Protein 4YAG (pdb70)

Nearest PDB structures (foldseek):
  4yag-assembly1_B  TM=1.003E+00  e=2.536E-56  Sphingobium sp. SYK-6
  4yae-assembly1_B  TM=9.978E-01  e=4.329E-44  Sphingobium sp. SYK-6
  3ioy-assembly1_A  TM=9.229E-01  e=1.426E-23  Novosphingobium aromaticivorans DSM 12444
  3tox-assembly2_G-3  TM=8.328E-01  e=5.593E-18  Sinorhizobium meliloti 1021
  3a28-assembly1_A  TM=8.127E-01  e=4.669E-18  Corynebacterium glutamicum

Structure (mmCIF, N/CA/C/O backbone):
data_4YAG
#
_entry.id   4YAG
#
_cell.length_a   126.041
_cell.length_b   72.816
_cell.length_c   58.972
_cell.angle_alpha   90.00
_cell.angle_beta   105.36
_cell.angle_gamma   90.00
#
_symmetry.space_group_name_H-M   'C 1 2 1'
#
loop_
_entity.id
_entity.type
_entity.pdbx_description
1 polymer 'C alpha-dehydrogenase'
2 non-polymer '1,4-DIHYDRONICOTINAMIDE ADENINE DINUCLEOTIDE'
3 water water
#
loop_
_atom_site.group_PDB
_atom_site.id
_atom_site.type_symbol
_atom_site.label_atom_id
_atom_site.label_alt_id
_atom_site.label_comp_id
_atom_site.label_asym_id
_atom_site.label_entity_id
_atom_site.label_seq_id
_atom_site.pdbx_PDB_ins_code
_atom_site.Cartn_x
_atom_site.Cartn_y
_atom_site.Cartn_z
_atom_site.occupancy
_atom_site.B_iso_or_equiv
_atom_site.auth_seq_id
_atom_site.auth_comp_id
_atom_site.auth_asym_id
_atom_site.auth_atom_id
_atom_site.pdbx_PDB_model_num
ATOM 1 N N . MET A 1 1 ? 46.373 79.253 4.105 1.00 39.46 1 MET A N 1
ATOM 2 C CA . MET A 1 1 ? 47.320 80.123 4.864 1.00 39.76 1 MET A CA 1
ATOM 3 C C . MET A 1 1 ? 48.775 79.751 4.662 1.00 36.00 1 MET A C 1
ATOM 4 O O . MET A 1 1 ? 49.101 78.663 4.203 1.00 40.37 1 MET A O 1
ATOM 20 N N . ASP A 1 2 ? 49.645 80.646 5.108 1.00 26.26 2 ASP A N 1
ATOM 21 C CA . ASP A 1 2 ? 51.085 80.452 5.114 1.00 25.46 2 ASP A CA 1
ATOM 22 C C . ASP A 1 2 ? 51.673 79.603 6.285 1.00 32.78 2 ASP A C 1
ATOM 23 O O . ASP A 1 2 ? 51.402 79.872 7.452 1.00 30.00 2 ASP A O 1
ATOM 32 N N . ILE A 1 3 ? 52.549 78.648 5.963 1.00 27.66 3 ILE A N 1
ATOM 33 C CA . ILE A 1 3 ? 53.041 77.668 6.948 1.00 21.40 3 ILE A CA 1
ATOM 34 C C . ILE A 1 3 ? 54.336 78.053 7.691 1.00 23.18 3 ILE A C 1
ATOM 35 O O . ILE A 1 3 ? 54.571 77.598 8.801 1.00 21.57 3 ILE A O 1
ATOM 51 N N . ALA A 1 4 ? 55.200 78.876 7.099 1.00 22.69 4 ALA A N 1
ATOM 52 C CA . ALA A 1 4 ? 56.487 79.153 7.717 1.00 29.65 4 ALA A CA 1
ATOM 53 C C . ALA A 1 4 ? 56.342 79.804 9.100 1.00 23.47 4 ALA A C 1
ATOM 54 O O . ALA A 1 4 ? 55.595 80.749 9.260 1.00 29.76 4 ALA A O 1
ATOM 61 N N . GLY A 1 5 ? 57.086 79.296 10.077 1.00 26.75 5 GLY A N 1
ATOM 62 C CA . GLY A 1 5 ? 57.088 79.861 11.418 1.00 22.13 5 GLY A CA 1
ATOM 63 C C . GLY A 1 5 ? 55.895 79.455 12.283 1.00 24.27 5 GLY A C 1
ATOM 64 O O . GLY A 1 5 ? 55.896 79.767 13.470 1.00 28.94 5 GLY A O 1
ATOM 68 N N . THR A 1 6 ? 54.899 78.764 11.713 1.00 17.06 6 THR A N 1
ATOM 69 C CA . THR A 1 6 ? 53.725 78.355 12.488 1.00 19.59 6 THR A CA 1
ATOM 70 C C . THR A 1 6 ? 54.078 77.188 13.370 1.00 16.21 6 THR A C 1
ATOM 71 O O . THR A 1 6 ? 55.158 76.596 13.238 1.00 15.38 6 THR A O 1
ATOM 82 N N . THR A 1 7 ? 53.162 76.856 14.280 1.00 13.21 7 THR A N 1
ATOM 83 C CA . THR A 1 7 ? 53.244 75.597 15.010 1.00 12.06 7 THR A CA 1
ATOM 84 C C . THR A 1 7 ? 52.037 74.726 14.659 1.00 12.88 7 THR A C 1
ATOM 85 O O . THR A 1 7 ? 50.890 75.207 14.632 1.00 12.40 7 THR A O 1
ATOM 96 N N . ALA A 1 8 ? 52.318 73.461 14.380 1.00 12.29 8 ALA A N 1
ATOM 97 C CA . ALA A 1 8 ? 51.293 72.477 14.035 1.00 11.68 8 ALA A CA 1
ATOM 98 C C . ALA A 1 8 ? 51.201 71.440 15.143 1.00 12.82 8 ALA A C 1
ATOM 99 O O . ALA A 1 8 ? 52.218 70.859 15.541 1.00 12.12 8 ALA A O 1
ATOM 106 N N . PHE A 1 9 ? 49.990 71.217 15.647 1.00 10.25 9 PHE A N 1
ATOM 107 C CA . PHE A 1 9 ? 49.707 70.188 16.626 1.00 10.15 9 PHE A CA 1
ATOM 108 C C . PHE A 1 9 ? 49.061 69.034 15.879 1.00 9.72 9 PHE A C 1
ATOM 109 O O . PHE A 1 9 ? 47.982 69.206 15.271 1.00 9.42 9 PHE A O 1
ATOM 126 N N . ILE A 1 10 ? 49.710 67.872 15.904 1.00 10.61 10 ILE A N 1
ATOM 127 C CA . ILE A 1 10 ? 49.303 66.736 15.087 1.00 9.84 10 ILE A CA 1
ATOM 128 C C . ILE A 1 10 ? 49.016 65.521 15.946 1.00 10.35 10 ILE A C 1
ATOM 129 O O . ILE A 1 10 ? 49.918 64.920 16.533 1.00 10.60 10 ILE A O 1
ATOM 145 N N . THR A 1 11 ? 47.746 65.135 16.019 1.00 9.12 11 THR A N 1
ATOM 146 C CA . THR A 1 11 ? 47.419 63.906 16.727 1.00 9.12 11 THR A CA 1
ATOM 147 C C . THR A 1 11 ? 47.703 62.706 15.833 1.00 9.13 11 THR A C 1
ATOM 148 O O . THR A 1 11 ? 47.566 62.759 14.617 1.00 10.09 11 THR A O 1
ATOM 159 N N . GLY A 1 12 ? 48.179 61.628 16.444 1.00 9.98 12 GLY A N 1
ATOM 160 C CA . GLY A 1 12 ? 48.717 60.501 15.699 1.00 10.21 12 GLY A CA 1
ATOM 161 C C . GLY A 1 12 ? 49.920 60.915 14.861 1.00 10.35 12 GLY A C 1
ATOM 162 O O . GLY A 1 12 ? 50.212 60.307 13.832 1.00 11.80 12 GLY A O 1
ATOM 166 N N . GLY A 1 13 ? 50.642 61.938 15.323 1.00 11.58 13 GLY A N 1
ATOM 167 C CA . GLY A 1 13 ? 51.731 62.515 14.568 1.00 11.75 13 GLY A CA 1
ATOM 168 C C . GLY A 1 13 ? 53.009 61.692 14.522 1.00 13.44 13 GLY A C 1
ATOM 169 O O . GLY A 1 13 ? 53.946 62.039 13.802 1.00 13.54 13 GLY A O 1
ATOM 173 N N . ALA A 1 14 ? 53.049 60.601 15.279 1.00 12.11 14 ALA A N 1
ATOM 174 C CA . ALA A 1 14 ? 54.279 59.819 15.398 1.00 12.12 14 ALA A CA 1
ATOM 175 C C . ALA A 1 14 ? 54.299 58.540 14.564 1.00 12.31 14 ALA A C 1
ATOM 176 O O . ALA A 1 14 ? 55.219 57.715 14.691 1.00 15.60 14 ALA A O 1
ATOM 183 N N . SER A 1 15 ? 53.302 58.364 13.705 1.00 11.81 15 SER A N 1
ATOM 184 C CA . SER A 1 15 ? 53.281 57.223 12.813 1.00 12.84 15 SER A CA 1
ATOM 185 C C . SER A 1 15 ? 52.470 57.549 11.565 1.00 11.58 15 SER A C 1
ATOM 186 O O . SER A 1 15 ? 51.662 58.485 11.564 1.00 11.74 15 SER A O 1
ATOM 194 N N . GLY A 1 16 ? 52.697 56.779 10.503 1.00 13.08 16 GLY A N 1
ATOM 195 C CA . GLY A 1 16 ? 51.760 56.752 9.385 1.00 12.62 16 GLY A CA 1
ATOM 196 C C . GLY A 1 16 ? 51.503 58.116 8.763 1.00 11.29 16 GLY A C 1
ATOM 197 O O . GLY A 1 16 ? 52.420 58.899 8.519 1.00 12.96 16 GLY A O 1
ATOM 201 N N . ILE A 1 17 ? 50.238 58.366 8.429 1.00 10.72 17 ILE A N 1
ATOM 202 C CA . ILE A 1 17 ? 49.838 59.608 7.776 1.00 10.46 17 ILE A CA 1
ATOM 203 C C . ILE A 1 17 ? 50.246 60.847 8.570 1.00 11.74 17 ILE A C 1
ATOM 204 O O . ILE A 1 17 ? 50.792 61.810 8.019 1.00 12.67 17 ILE A O 1
ATOM 220 N N . GLY A 1 18 ? 49.985 60.831 9.871 1.00 12.15 18 GLY A N 1
ATOM 221 C CA . GLY A 1 18 ? 50.326 61.976 10.693 1.00 9.98 18 GLY A CA 1
ATOM 222 C C . GLY A 1 18 ? 51.801 62.287 10.628 1.00 11.67 18 GLY A C 1
ATOM 223 O O . GLY A 1 18 ? 52.212 63.442 10.608 1.00 12.78 18 GLY A O 1
ATOM 227 N N . PHE A 1 19 ? 52.625 61.251 10.632 1.00 11.68 19 PHE A N 1
ATOM 228 C CA . PHE A 1 19 ? 54.057 61.455 10.583 1.00 11.71 19 PHE A CA 1
ATOM 229 C C . PHE A 1 19 ? 54.500 61.978 9.199 1.00 12.03 19 PHE A C 1
ATOM 230 O O . PHE A 1 19 ? 55.436 62.771 9.084 1.00 13.21 19 PHE A O 1
ATOM 247 N N . GLY A 1 20 ? 53.811 61.547 8.147 1.00 12.41 20 GLY A N 1
ATOM 248 C CA . GLY A 1 20 ? 54.061 62.064 6.809 1.00 12.46 20 GLY A CA 1
ATOM 249 C C . GLY A 1 20 ? 53.707 63.545 6.734 1.00 12.34 20 GLY A C 1
ATOM 250 O O . GLY A 1 20 ? 54.447 64.344 6.152 1.00 12.77 20 GLY A O 1
ATOM 254 N N . ILE A 1 21 ? 52.573 63.910 7.312 1.00 11.38 21 ILE A N 1
ATOM 255 C CA . ILE A 1 21 ? 52.163 65.313 7.411 1.00 12.01 21 ILE A CA 1
ATOM 256 C C . ILE A 1 21 ? 53.199 66.114 8.222 1.00 12.33 21 ILE A C 1
ATOM 257 O O . ILE A 1 21 ? 53.630 67.195 7.829 1.00 12.86 21 ILE A O 1
ATOM 273 N N . ALA A 1 22 ? 53.639 65.547 9.341 1.00 11.40 22 ALA A N 1
ATOM 274 C CA . ALA A 1 22 ? 54.629 66.202 10.174 1.00 12.27 22 ALA A CA 1
ATOM 275 C C . ALA A 1 22 ? 55.889 66.531 9.380 1.00 13.88 22 ALA A C 1
ATOM 276 O O . ALA A 1 22 ? 56.397 67.650 9.429 1.00 13.23 22 ALA A O 1
ATOM 283 N N . GLN A 1 23 ? 56.408 65.551 8.651 1.00 12.54 23 GLN A N 1
ATOM 284 C CA . GLN A 1 23 ? 57.621 65.759 7.887 1.00 13.22 23 GLN A CA 1
ATOM 285 C C . GLN A 1 23 ? 57.465 66.878 6.868 1.00 13.21 23 GLN A C 1
ATOM 286 O O . GLN A 1 23 ? 58.357 67.696 6.691 1.00 14.02 23 GLN A O 1
ATOM 300 N N . ARG A 1 24 ? 56.340 66.897 6.171 1.00 12.84 24 ARG A N 1
ATOM 301 C CA . ARG A 1 24 ? 56.165 67.911 5.137 1.00 12.92 24 ARG A CA 1
ATOM 302 C C . ARG A 1 24 ? 55.829 69.292 5.710 1.00 13.22 24 ARG A C 1
ATOM 303 O O . ARG A 1 24 ? 56.252 70.300 5.149 1.00 14.20 24 ARG A O 1
ATOM 324 N N . LEU A 1 25 ? 55.105 69.360 6.821 1.00 12.58 25 LEU A N 1
ATOM 325 C CA . LEU A 1 25 ? 54.918 70.654 7.466 1.00 12.86 25 LEU A CA 1
ATOM 326 C C . LEU A 1 25 ? 56.253 71.230 7.975 1.00 12.94 25 LEU A C 1
ATOM 327 O O . LEU A 1 25 ? 56.512 72.412 7.786 1.00 14.55 25 LEU A O 1
ATOM 343 N N . LEU A 1 26 ? 57.089 70.403 8.610 1.00 13.13 26 LEU A N 1
ATOM 344 C CA . LEU A 1 26 ? 58.402 70.846 9.047 1.00 13.85 26 LEU A CA 1
ATOM 345 C C . LEU A 1 26 ? 59.211 71.350 7.848 1.00 15.85 26 LEU A C 1
ATOM 346 O O . LEU A 1 26 ? 59.885 72.398 7.920 1.00 17.49 26 LEU A O 1
ATOM 362 N N . ALA A 1 27 ? 59.182 70.593 6.748 1.00 15.30 27 ALA A N 1
ATOM 363 C CA . ALA A 1 27 ? 59.899 70.976 5.535 1.00 15.63 27 ALA A CA 1
ATOM 364 C C . ALA A 1 27 ? 59.464 72.337 5.018 1.00 19.56 27 ALA A C 1
ATOM 365 O O . ALA A 1 27 ? 60.260 73.072 4.427 1.00 21.01 27 ALA A O 1
ATOM 372 N N . ASN A 1 28 ? 58.204 72.668 5.248 1.00 16.29 28 ASN A N 1
ATOM 373 C CA . ASN A 1 28 ? 57.657 73.962 4.872 1.00 17.26 28 ASN A CA 1
ATOM 374 C C . ASN A 1 28 ? 57.698 75.016 5.990 1.00 19.54 28 ASN A C 1
ATOM 375 O O . ASN A 1 28 ? 57.006 76.030 5.896 1.00 21.03 28 ASN A O 1
ATOM 386 N N . GLY A 1 29 ? 58.516 74.782 7.021 1.00 18.74 29 GLY A N 1
ATOM 387 C CA . GLY A 1 29 ? 58.816 75.819 8.003 1.00 19.49 29 GLY A CA 1
ATOM 388 C C . GLY A 1 29 ? 58.036 75.812 9.306 1.00 21.10 29 GLY A C 1
ATOM 389 O O . GLY A 1 29 ? 58.214 76.724 10.129 1.00 21.12 29 GLY A O 1
ATOM 393 N N . ALA A 1 30 ? 57.164 74.822 9.504 1.00 16.78 30 ALA A N 1
ATOM 394 C CA . ALA A 1 30 ? 56.416 74.720 10.750 1.00 13.28 30 ALA A CA 1
ATOM 395 C C . ALA A 1 30 ? 57.241 74.048 11.835 1.00 13.26 30 ALA A C 1
ATOM 396 O O . ALA A 1 30 ? 58.082 73.187 11.557 1.00 17.75 30 ALA A O 1
ATOM 403 N N . ARG A 1 31 ? 56.982 74.438 13.075 1.00 13.14 31 ARG A N 1
ATOM 404 C CA . ARG A 1 31 ? 57.404 73.678 14.235 1.00 13.29 31 ARG A CA 1
ATOM 405 C C . ARG A 1 31 ? 56.288 72.730 14.596 1.00 13.03 31 ARG A C 1
ATOM 406 O O . ARG A 1 31 ? 55.125 72.983 14.270 1.00 12.44 31 ARG A O 1
ATOM 427 N N . LEU A 1 32 ? 56.630 71.644 15.270 1.00 12.79 32 LEU A N 1
ATOM 428 C CA . LEU A 1 32 ? 55.685 70.549 15.477 1.00 12.29 32 LEU A CA 1
ATOM 429 C C . LEU A 1 32 ? 55.469 70.179 16.932 1.00 12.36 32 LEU A C 1
ATOM 430 O O . LEU A 1 32 ? 56.409 70.134 17.721 1.00 12.92 32 LEU A O 1
ATOM 446 N N . VAL A 1 33 ? 54.219 69.840 17.250 1.00 11.85 33 VAL A N 1
ATOM 447 C CA . VAL A 1 33 ? 53.902 69.103 18.452 1.00 12.16 33 VAL A CA 1
ATOM 448 C C . VAL A 1 33 ? 53.208 67.834 18.001 1.00 11.68 33 VAL A C 1
ATOM 449 O O . VAL A 1 33 ? 52.144 67.893 17.354 1.00 11.26 33 VAL A O 1
ATOM 462 N N . LEU A 1 34 ? 53.831 66.699 18.296 1.00 11.73 34 LEU A N 1
ATOM 463 C CA . LEU A 1 34 ? 53.273 65.395 17.950 1.00 11.49 34 LEU A CA 1
ATOM 464 C C . LEU A 1 34 ? 52.624 64.807 19.198 1.00 11.42 34 LEU A C 1
ATOM 465 O O . LEU A 1 34 ? 53.271 64.634 20.226 1.00 11.93 34 LEU A O 1
ATOM 481 N N . ALA A 1 35 ? 51.327 64.519 19.103 1.00 10.87 35 ALA A N 1
ATOM 482 C CA . ALA A 1 35 ? 50.558 63.989 20.208 1.00 10.83 35 ALA A CA 1
ATOM 483 C C . ALA A 1 35 ? 50.123 62.571 19.827 1.00 11.71 35 ALA A C 1
ATOM 484 O O . ALA A 1 35 ? 49.574 62.339 18.762 1.00 12.51 35 ALA A O 1
ATOM 491 N N . ASP A 1 36 ? 50.397 61.617 20.693 1.00 11.02 36 ASP A N 1
ATOM 492 C CA . ASP A 1 36 ? 50.178 60.207 20.348 1.00 11.41 36 ASP A CA 1
ATOM 493 C C . ASP A 1 36 ? 50.028 59.396 21.620 1.00 11.69 36 ASP A C 1
ATOM 494 O O . ASP A 1 36 ? 50.649 59.699 22.653 1.00 11.88 36 ASP A O 1
ATOM 503 N N . ILE A 1 37 ? 49.277 58.310 21.534 1.00 11.19 37 ILE A N 1
ATOM 504 C CA . ILE A 1 37 ? 49.056 57.459 22.685 1.00 11.57 37 ILE A CA 1
ATOM 505 C C . ILE A 1 37 ? 50.198 56.441 22.875 1.00 12.34 37 ILE A C 1
ATOM 506 O O . ILE A 1 37 ? 50.327 55.837 23.935 1.00 13.10 37 ILE A O 1
ATOM 522 N N . ARG A 1 38 ? 51.033 56.267 21.851 1.00 12.51 38 ARG A N 1
ATOM 523 C CA . ARG A 1 38 ? 52.104 55.276 21.874 1.00 14.73 38 ARG A CA 1
ATOM 524 C C . ARG A 1 38 ? 53.456 55.920 22.162 1.00 14.78 38 ARG A C 1
ATOM 525 O O . ARG A 1 38 ? 53.995 56.632 21.315 1.00 14.75 38 ARG A O 1
ATOM 546 N N . GLN A 1 39 ? 53.991 55.666 23.349 1.00 14.72 39 GLN A N 1
ATOM 547 C CA . GLN A 1 39 ? 55.278 56.233 23.726 1.00 16.00 39 GLN A CA 1
ATOM 548 C C . GLN A 1 39 ? 56.377 55.755 22.795 1.00 16.85 39 GLN A C 1
ATOM 549 O O . GLN A 1 39 ? 57.281 56.533 22.465 1.00 17.12 39 GLN A O 1
ATOM 563 N N . ASP A 1 40 ? 56.307 54.503 22.358 1.00 16.16 40 ASP A N 1
ATOM 564 C CA . ASP A 1 40 ? 57.353 53.983 21.475 1.00 16.72 40 ASP A CA 1
ATOM 565 C C . ASP A 1 40 ? 57.341 54.674 20.103 1.00 16.83 40 ASP A C 1
ATOM 566 O O . ASP A 1 40 ? 58.411 54.957 19.540 1.00 17.94 40 ASP A O 1
ATOM 575 N N . HIS A 1 41 ? 56.149 54.972 19.589 1.00 14.90 41 HIS A N 1
ATOM 576 C CA . HIS A 1 41 ? 56.040 55.751 18.363 1.00 14.38 41 HIS A CA 1
ATOM 577 C C . HIS A 1 41 ? 56.641 57.146 18.566 1.00 17.04 41 HIS A C 1
ATOM 578 O O . HIS A 1 41 ? 57.384 57.632 17.712 1.00 14.91 41 HIS A O 1
ATOM 593 N N . LEU A 1 42 ? 56.311 57.799 19.678 1.00 14.25 42 LEU A N 1
ATOM 594 C CA . LEU A 1 42 ? 56.843 59.140 19.953 1.00 14.32 42 LEU A CA 1
ATOM 595 C C . LEU A 1 42 ? 58.365 59.103 20.025 1.00 15.89 42 LEU A C 1
ATOM 596 O O . LEU A 1 42 ? 59.028 60.012 19.507 1.00 16.07 42 LEU A O 1
ATOM 612 N N . ASP A 1 43 ? 58.922 58.085 20.672 1.00 17.09 43 ASP A N 1
ATOM 613 C CA . ASP A 1 43 ? 60.376 57.992 20.801 1.00 18.31 43 ASP A CA 1
ATOM 614 C C . ASP A 1 43 ? 61.047 57.816 19.432 1.00 20.30 43 ASP A C 1
ATOM 615 O O . ASP A 1 43 ? 62.104 58.409 19.152 1.00 21.13 43 ASP A O 1
ATOM 624 N N . GLU A 1 44 ? 60.429 57.012 18.576 1.00 17.91 44 GLU A N 1
ATOM 625 C CA . GLU A 1 44 ? 60.948 56.779 17.234 1.00 18.92 44 GLU A CA 1
ATOM 626 C C . GLU A 1 44 ? 60.896 58.052 16.407 1.00 16.75 44 GLU A C 1
ATOM 627 O O . GLU A 1 44 ? 61.826 58.317 15.645 1.00 19.19 44 GLU A O 1
ATOM 639 N N . ALA A 1 45 ? 59.806 58.804 16.525 1.00 15.78 45 ALA A N 1
ATOM 640 C CA . ALA A 1 45 ? 59.673 60.060 15.801 1.00 15.79 45 ALA A CA 1
ATOM 641 C C . ALA A 1 45 ? 60.718 61.053 16.292 1.00 17.51 45 ALA A C 1
ATOM 642 O O . ALA A 1 45 ? 61.307 61.783 15.500 1.00 20.20 45 ALA A O 1
ATOM 649 N N . ARG A 1 46 ? 60.937 61.081 17.603 1.00 19.32 46 ARG A N 1
ATOM 650 C CA . ARG A 1 46 ? 61.936 61.958 18.200 1.00 20.38 46 ARG A CA 1
ATOM 651 C C . ARG A 1 46 ? 63.302 61.650 17.612 1.00 23.95 46 ARG A C 1
ATOM 652 O O . ARG A 1 46 ? 64.046 62.541 17.196 1.00 22.82 46 ARG A O 1
ATOM 673 N N . GLN A 1 47 ? 63.639 60.374 17.583 1.00 19.59 47 GLN A N 1
ATOM 674 C CA . GLN A 1 47 ? 64.932 59.952 17.071 1.00 19.32 47 GLN A CA 1
ATOM 675 C C . GLN A 1 47 ? 65.091 60.304 15.580 1.00 19.16 47 GLN A C 1
ATOM 676 O O . GLN A 1 47 ? 66.176 60.709 15.133 1.00 20.47 47 GLN A O 1
ATOM 690 N N . PHE A 1 48 ? 64.022 60.144 14.816 1.00 18.78 48 PHE A N 1
ATOM 691 C CA . PHE A 1 48 ? 64.015 60.484 13.393 1.00 17.98 48 PHE A CA 1
ATOM 692 C C . PHE A 1 48 ? 64.359 61.948 13.178 1.00 20.17 48 PHE A C 1
ATOM 693 O O . PHE A 1 48 ? 65.213 62.280 12.360 1.00 20.83 48 PHE A O 1
ATOM 710 N N . PHE A 1 49 ? 63.707 62.831 13.920 1.00 20.62 49 PHE A N 1
ATOM 711 C CA . PHE A 1 49 ? 63.960 64.260 13.752 1.00 20.82 49 PHE A CA 1
ATOM 712 C C . PHE A 1 49 ? 65.298 64.692 14.330 1.00 20.11 49 PHE A C 1
ATOM 713 O O . PHE A 1 49 ? 65.907 65.628 13.815 1.00 22.40 49 PHE A O 1
ATOM 730 N N . GLU A 1 50 ? 65.777 64.019 15.370 1.00 20.09 50 GLU A N 1
ATOM 731 C CA . GLU A 1 50 ? 67.108 64.299 15.908 1.00 22.27 50 GLU A CA 1
ATOM 732 C C . GLU A 1 50 ? 68.184 63.924 14.901 1.00 22.11 50 GLU A C 1
ATOM 733 O O . GLU A 1 50 ? 69.181 64.638 14.735 1.00 24.66 50 GLU A O 1
ATOM 745 N N . GLU A 1 51 ? 67.982 62.799 14.225 1.00 25.39 51 GLU A N 1
ATOM 746 C CA . GLU A 1 51 ? 68.924 62.358 13.198 1.00 30.61 51 GLU A CA 1
ATOM 747 C C . GLU A 1 51 ? 68.990 63.366 12.049 1.00 27.32 51 GLU A C 1
ATOM 748 O O . GLU A 1 51 ? 70.000 63.438 11.337 1.00 33.35 51 GLU A O 1
ATOM 760 N N . ARG A 1 52 ? 67.940 64.149 11.884 1.00 28.41 52 ARG A N 1
ATOM 761 C CA . ARG A 1 52 ? 67.890 65.139 10.818 1.00 34.59 52 ARG A CA 1
ATOM 762 C C . ARG A 1 52 ? 68.109 66.555 11.344 1.00 30.76 52 ARG A C 1
ATOM 763 O O . ARG A 1 52 ? 67.798 67.528 10.667 1.00 27.53 52 ARG A O 1
ATOM 784 N N . GLN A 1 53 ? 68.654 66.634 12.553 1.00 25.76 53 GLN A N 1
ATOM 785 C CA . GLN A 1 53 ? 69.086 67.890 13.140 1.00 22.41 53 GLN A CA 1
ATOM 786 C C . GLN A 1 53 ? 67.938 68.869 13.235 1.00 21.12 53 GLN A C 1
ATOM 787 O O . GLN A 1 53 ? 68.130 70.065 13.059 1.00 22.43 53 GLN A O 1
ATOM 801 N N . GLN A 1 54 ? 66.750 68.345 13.519 1.00 18.80 54 GLN A N 1
ATOM 802 C CA . GLN A 1 54 ? 65.553 69.165 13.641 1.00 17.95 54 GLN A CA 1
ATOM 803 C C . GLN A 1 54 ? 64.848 68.987 14.967 1.00 17.61 54 GLN A C 1
ATOM 804 O O . GLN A 1 54 ? 63.724 69.453 15.139 1.00 17.39 54 GLN A O 1
ATOM 818 N N . GLY A 1 55 ? 65.489 68.323 15.915 1.00 17.87 55 GLY A N 1
ATOM 819 C CA . GLY A 1 55 ? 64.831 68.031 17.182 1.00 19.64 55 GLY A CA 1
ATOM 820 C C . GLY A 1 55 ? 64.293 69.233 17.953 1.00 17.39 55 GLY A C 1
ATOM 821 O O . GLY A 1 55 ? 63.250 69.144 18.621 1.00 17.14 55 GLY A O 1
ATOM 825 N N . ARG A 1 56 ? 64.981 70.361 17.867 1.00 17.73 56 ARG A N 1
ATOM 826 C CA . ARG A 1 56 ? 64.543 71.550 18.604 1.00 18.31 56 ARG A CA 1
ATOM 827 C C . ARG A 1 56 ? 63.187 72.049 18.131 1.00 17.65 56 ARG A C 1
ATOM 828 O O . ARG A 1 56 ? 62.539 72.843 18.813 1.00 16.73 56 ARG A O 1
ATOM 849 N N . ASN A 1 57 ? 62.767 71.604 16.956 1.00 16.23 57 ASN A N 1
ATOM 850 C CA . ASN A 1 57 ? 61.516 72.091 16.379 1.00 15.45 57 ASN A CA 1
ATOM 851 C C . ASN A 1 57 ? 60.384 71.078 16.471 1.00 14.77 57 ASN A C 1
ATOM 852 O O . ASN A 1 57 ? 59.359 71.243 15.820 1.00 14.15 57 ASN A O 1
ATOM 863 N N . VAL A 1 58 ? 60.576 70.054 17.302 1.00 14.96 58 VAL A N 1
ATOM 864 C CA . VAL A 1 58 ? 59.611 68.980 17.471 1.00 14.44 58 VAL A CA 1
ATOM 865 C C . VAL A 1 58 ? 59.473 68.654 18.954 1.00 14.65 58 VAL A C 1
ATOM 866 O O . VAL A 1 58 ? 60.453 68.328 19.628 1.00 17.47 58 VAL A O 1
ATOM 879 N N . HIS A 1 59 ? 58.250 68.806 19.459 1.00 14.11 59 HIS A N 1
ATOM 880 C CA . HIS A 1 59 ? 57.936 68.460 20.839 1.00 14.29 59 HIS A CA 1
ATOM 881 C C . HIS A 1 59 ? 56.936 67.311 20.813 1.00 13.76 59 HIS A C 1
ATOM 882 O O . HIS A 1 59 ? 56.059 67.293 19.963 1.00 13.11 59 HIS A O 1
ATOM 897 N N . THR A 1 60 ? 57.060 66.363 21.735 1.00 14.09 60 THR A N 1
ATOM 898 C CA . THR A 1 60 ? 56.153 65.228 21.782 1.00 13.68 60 THR A CA 1
ATOM 899 C C . THR A 1 60 ? 55.341 65.252 23.066 1.00 13.67 60 THR A C 1
ATOM 900 O O . THR A 1 60 ? 55.837 65.616 24.124 1.00 14.27 60 THR A O 1
ATOM 911 N N . ILE A 1 61 ? 54.089 64.837 22.940 1.00 13.05 61 ILE A N 1
ATOM 912 C CA . ILE A 1 61 ? 53.192 64.706 24.078 1.00 13.04 61 ILE A CA 1
ATOM 913 C C . ILE A 1 61 ? 52.460 63.386 23.958 1.00 12.73 61 ILE A C 1
ATOM 914 O O . ILE A 1 61 ? 51.827 63.107 22.923 1.00 12.62 61 ILE A O 1
ATOM 930 N N . ARG A 1 62 ? 52.525 62.599 25.019 1.00 13.19 62 ARG A N 1
ATOM 931 C CA . ARG A 1 62 ? 51.774 61.351 25.089 1.00 12.99 62 ARG A CA 1
ATOM 932 C C . ARG A 1 62 ? 50.374 61.645 25.634 1.00 12.58 62 ARG A C 1
ATOM 933 O O . ARG A 1 62 ? 50.230 62.181 26.756 1.00 13.88 62 ARG A O 1
ATOM 954 N N . LEU A 1 63 ? 49.350 61.267 24.873 1.00 12.20 63 LEU A N 1
ATOM 955 C CA . LEU A 1 63 ? 47.981 61.486 25.307 1.00 13.10 63 LEU A CA 1
ATOM 956 C C . LEU A 1 63 ? 47.037 60.598 24.525 1.00 12.75 63 LEU A C 1
ATOM 957 O O . LEU A 1 63 ? 47.401 60.027 23.509 1.00 12.79 63 LEU A O 1
ATOM 973 N N . ASP A 1 64 ? 45.834 60.467 25.070 1.00 12.33 64 ASP A N 1
ATOM 974 C CA . ASP A 1 64 ? 44.687 59.828 24.420 1.00 11.01 64 ASP A CA 1
ATOM 975 C C . ASP A 1 64 ? 43.726 60.941 23.984 1.00 9.98 64 ASP A C 1
ATOM 976 O O . ASP A 1 64 ? 43.238 61.689 24.839 1.00 11.28 64 ASP A O 1
ATOM 985 N N . VAL A 1 65 ? 43.455 61.058 22.683 1.00 10.91 65 VAL A N 1
ATOM 986 C CA . VAL A 1 65 ? 42.603 62.139 22.151 1.00 10.38 65 VAL A CA 1
ATOM 987 C C . VAL A 1 65 ? 41.177 62.082 22.686 1.00 11.78 65 VAL A C 1
ATOM 988 O O . VAL A 1 65 ? 40.441 63.073 22.604 1.00 10.60 65 VAL A O 1
ATOM 1001 N N . SER A 1 66 ? 40.793 60.935 23.236 1.00 10.19 66 SER A N 1
ATOM 1002 C CA . SER A 1 66 ? 39.438 60.770 23.763 1.00 10.55 66 SER A CA 1
ATOM 1003 C C . SER A 1 66 ? 39.349 61.146 25.240 1.00 12.75 66 SER A C 1
ATOM 1004 O O . SER A 1 66 ? 38.293 61.029 25.868 1.00 15.50 66 SER A O 1
ATOM 1012 N N . ASP A 1 67 ? 40.458 61.627 25.801 1.00 12.26 67 ASP A N 1
ATOM 1013 C CA . ASP A 1 67 ? 40.494 62.092 27.189 1.00 12.83 67 ASP A CA 1
ATOM 1014 C C . ASP A 1 67 ? 40.483 63.623 27.178 1.00 12.97 67 ASP A C 1
ATOM 1015 O O . ASP A 1 67 ? 41.484 64.280 26.838 1.00 13.27 67 ASP A O 1
ATOM 1024 N N . ARG A 1 68 ? 39.342 64.209 27.522 1.00 13.20 68 ARG A N 1
ATOM 1025 C CA . ARG A 1 68 ? 39.182 65.659 27.384 1.00 11.30 68 ARG A CA 1
ATOM 1026 C C . ARG A 1 68 ? 40.093 66.461 28.305 1.00 12.69 68 ARG A C 1
ATOM 1027 O O . ARG A 1 68 ? 40.564 67.554 27.925 1.00 13.38 68 ARG A O 1
ATOM 1048 N N . ALA A 1 69 ? 40.324 65.956 29.518 1.00 14.06 69 ALA A N 1
ATOM 1049 C CA . ALA A 1 69 ? 41.230 66.616 30.439 1.00 14.64 69 ALA A CA 1
ATOM 1050 C C . ALA A 1 69 ? 42.630 66.656 29.835 1.00 14.14 69 ALA A C 1
ATOM 1051 O O . ALA A 1 69 ? 43.320 67.677 29.897 1.00 14.26 69 ALA A O 1
ATOM 1058 N N . GLN A 1 70 ? 43.063 65.550 29.240 1.00 13.60 70 GLN A N 1
ATOM 1059 C CA . GLN A 1 70 ? 44.404 65.505 28.635 1.00 13.25 70 GLN A CA 1
ATOM 1060 C C . GLN A 1 70 ? 44.515 66.422 27.425 1.00 12.40 70 GLN A C 1
ATOM 1061 O O . GLN A 1 70 ? 45.563 67.012 27.161 1.00 14.13 70 GLN A O 1
ATOM 1075 N N . MET A 1 71 ? 43.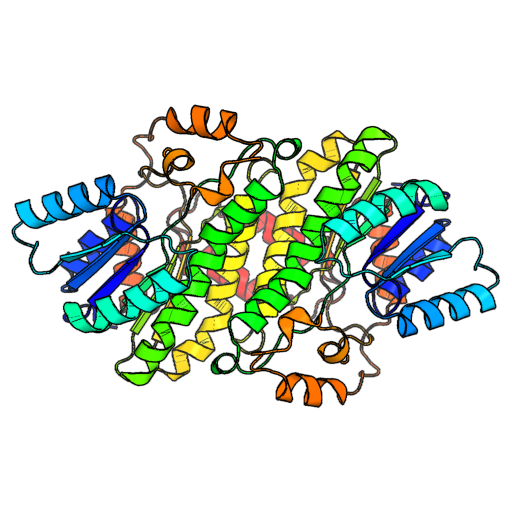417 66.567 26.682 1.00 11.42 71 MET A N 1
ATOM 1076 C CA . MET A 1 71 ? 43.404 67.488 25.566 1.00 12.14 71 MET A CA 1
ATOM 1077 C C . MET A 1 71 ? 43.446 68.955 26.001 1.00 11.05 71 MET A C 1
ATOM 1078 O O . MET A 1 71 ? 44.123 69.760 25.353 1.00 12.88 71 MET A O 1
ATOM 1092 N N . ALA A 1 72 ? 42.783 69.308 27.111 1.00 11.36 72 ALA A N 1
ATOM 1093 C CA . ALA A 1 72 ? 42.881 70.647 27.642 1.00 11.88 72 ALA A CA 1
ATOM 1094 C C . ALA A 1 72 ? 44.314 70.937 28.120 1.00 12.43 72 ALA A C 1
ATOM 1095 O O . ALA A 1 72 ? 44.853 72.035 27.910 1.00 13.07 72 ALA A O 1
ATOM 1102 N N . GLU A 1 73 ? 44.912 69.940 28.772 1.00 12.68 73 GLU A N 1
ATOM 1103 C CA . GLU A 1 73 ? 46.315 70.024 29.179 1.00 13.23 73 GLU A CA 1
ATOM 1104 C C . GLU A 1 73 ? 47.185 70.224 27.954 1.00 12.89 73 GLU A C 1
ATOM 1105 O O . GLU A 1 73 ? 48.115 71.035 27.968 1.00 13.44 73 GLU A O 1
ATOM 1117 N N . ALA A 1 74 ? 46.908 69.464 26.905 1.00 12.27 74 ALA A N 1
ATOM 1118 C CA . ALA A 1 74 ? 47.730 69.560 25.687 1.00 12.43 74 ALA A CA 1
ATOM 1119 C C . ALA A 1 74 ? 47.647 70.935 25.034 1.00 14.50 74 ALA A C 1
ATOM 1120 O O . ALA A 1 74 ? 48.631 71.428 24.479 1.00 13.08 74 ALA A O 1
ATOM 1127 N N . ALA A 1 75 ? 46.474 71.574 25.086 1.00 12.68 75 ALA A N 1
ATOM 1128 C CA . ALA A 1 75 ? 46.337 72.893 24.507 1.00 11.76 75 ALA A CA 1
ATOM 1129 C C . ALA A 1 75 ? 47.193 73.890 25.300 1.00 12.60 75 ALA A C 1
ATOM 1130 O O . ALA A 1 75 ? 47.846 74.762 24.724 1.00 13.00 75 ALA A O 1
ATOM 1137 N N . ARG A 1 76 ? 47.198 73.768 26.621 1.00 13.03 76 ARG A N 1
ATOM 1138 C CA . ARG A 1 76 ? 48.082 74.595 27.446 1.00 13.84 76 ARG A CA 1
ATOM 1139 C C . ARG A 1 76 ? 49.559 74.308 27.183 1.00 14.29 76 ARG A C 1
ATOM 1140 O O . ARG A 1 76 ? 50.354 75.237 27.063 1.00 14.46 76 ARG A O 1
ATOM 1161 N N . GLU A 1 77 ? 49.914 73.027 27.101 1.00 13.82 77 GLU A N 1
ATOM 1162 C CA . GLU A 1 77 ? 51.328 72.645 26.941 1.00 14.12 77 GLU A CA 1
ATOM 1163 C C . GLU A 1 77 ? 51.832 73.062 25.556 1.00 13.78 77 GLU A C 1
ATOM 1164 O O . GLU A 1 77 ? 52.926 73.593 25.427 1.00 14.22 77 GLU A O 1
ATOM 1176 N N . CYS A 1 78 ? 51.027 72.857 24.522 1.00 13.06 78 CYS A N 1
ATOM 1177 C CA . CYS A 1 78 ? 51.418 73.267 23.181 1.00 12.79 78 CYS A CA 1
ATOM 1178 C C . CYS A 1 78 ? 51.716 74.757 23.137 1.00 13.19 78 CYS A C 1
ATOM 1179 O O . CYS A 1 78 ? 52.779 75.193 22.667 1.00 14.27 78 CYS A O 1
ATOM 1187 N N . GLU A 1 79 ? 50.791 75.564 23.654 1.00 13.29 79 GLU A N 1
ATOM 1188 C CA . GLU A 1 79 ? 50.964 77.002 23.600 1.00 14.02 79 GLU A CA 1
ATOM 1189 C C . GLU A 1 79 ? 52.214 77.417 24.375 1.00 14.52 79 GLU A C 1
ATOM 1190 O O . GLU A 1 79 ? 53.011 78.208 23.886 1.00 14.96 79 GLU A O 1
ATOM 1202 N N . ALA A 1 80 ? 52.381 76.862 25.576 1.00 14.89 80 ALA A N 1
ATOM 1203 C CA . ALA A 1 80 ? 53.486 77.256 26.459 1.00 15.77 80 ALA A CA 1
ATOM 1204 C C . ALA A 1 80 ? 54.841 76.837 25.913 1.00 15.91 80 ALA A C 1
ATOM 1205 O O . ALA A 1 80 ? 55.805 77.594 25.985 1.00 16.52 80 ALA A O 1
ATOM 1212 N N . VAL A 1 81 ? 54.914 75.623 25.380 1.00 15.40 81 VAL A N 1
ATOM 1213 C CA . VAL A 1 81 ? 56.216 75.061 24.988 1.00 15.65 81 VAL A CA 1
ATOM 1214 C C . VAL A 1 81 ? 56.606 75.437 23.553 1.00 15.35 81 VAL A C 1
ATOM 1215 O O . VAL A 1 81 ? 57.768 75.762 23.292 1.00 15.84 81 VAL A O 1
ATOM 1228 N N . MET A 1 82 ? 55.654 75.417 22.629 1.00 14.62 82 MET A N 1
ATOM 1229 C CA . MET A 1 82 ? 55.965 75.605 21.216 1.00 14.35 82 MET A CA 1
ATOM 1230 C C . MET A 1 82 ? 55.186 76.727 20.555 1.00 17.51 82 MET A C 1
ATOM 1231 O O . MET A 1 82 ? 55.435 77.018 19.390 1.00 18.04 82 MET A O 1
ATOM 1245 N N . GLY A 1 83 ? 54.241 77.329 21.276 1.00 15.10 83 GLY A N 1
ATOM 1246 C CA . GLY A 1 83 ? 53.412 78.379 20.719 1.00 14.79 83 GLY A CA 1
ATOM 1247 C C . GLY A 1 83 ? 52.179 77.840 20.012 1.00 13.75 83 GLY A C 1
ATOM 1248 O O . GLY A 1 83 ? 52.131 76.694 19.557 1.00 14.21 83 GLY A O 1
ATOM 1252 N N . GLY A 1 84 ? 51.147 78.672 19.928 1.00 14.99 84 GLY A N 1
ATOM 1253 C CA . GLY A 1 84 ? 49.984 78.305 19.142 1.00 12.92 84 GLY A CA 1
ATOM 1254 C C . GLY A 1 84 ? 49.163 77.162 19.736 1.00 12.85 84 GLY A C 1
ATOM 1255 O O . GLY A 1 84 ? 48.942 77.121 20.958 1.00 14.92 84 GLY A O 1
ATOM 1259 N N . PRO A 1 85 ? 48.732 76.208 18.893 1.00 12.27 85 PRO A N 1
ATOM 1260 C CA . PRO A 1 85 ? 49.139 76.005 17.499 1.00 12.38 85 PRO A CA 1
ATOM 1261 C C . PRO A 1 85 ? 48.363 76.864 16.520 1.00 14.98 85 PRO A C 1
ATOM 1262 O O . PRO A 1 85 ? 47.276 77.341 16.853 1.00 15.07 85 PRO A O 1
ATOM 1273 N N . ASP A 1 86 ? 48.899 77.014 15.313 1.00 12.73 86 ASP A N 1
ATOM 1274 C CA . ASP A 1 86 ? 48.185 77.681 14.237 1.00 12.50 86 ASP A CA 1
ATOM 1275 C C . ASP A 1 86 ? 47.524 76.664 13.327 1.00 12.29 86 ASP A C 1
ATOM 1276 O O . ASP A 1 86 ? 46.529 76.970 12.663 1.00 13.69 86 ASP A O 1
ATOM 1285 N N . ILE A 1 87 ? 48.104 75.472 13.277 1.00 10.40 87 ILE A N 1
ATOM 1286 C CA . ILE A 1 87 ? 47.601 74.382 12.458 1.00 9.99 87 ILE A CA 1
ATOM 1287 C C . ILE A 1 87 ? 47.241 73.245 13.397 1.00 10.94 87 ILE A C 1
ATOM 1288 O O . ILE A 1 87 ? 48.073 72.794 14.193 1.00 10.68 87 ILE A O 1
ATOM 1304 N N . LEU A 1 88 ? 45.994 72.793 13.295 1.00 10.05 88 LEU A N 1
ATOM 1305 C CA . LEU A 1 88 ? 45.482 71.697 14.100 1.00 11.05 88 LEU A CA 1
ATOM 1306 C C . LEU A 1 88 ? 45.164 70.503 13.198 1.00 11.14 88 LEU A C 1
ATOM 1307 O O . LEU A 1 88 ? 44.318 70.603 12.318 1.00 10.35 88 LEU A O 1
ATOM 1323 N N . ILE A 1 89 ? 45.860 69.387 13.406 1.00 9.86 89 ILE A N 1
ATOM 1324 C CA . ILE A 1 89 ? 45.686 68.192 12.581 1.00 9.68 89 ILE A CA 1
ATOM 1325 C C . ILE A 1 89 ? 45.095 67.102 13.477 1.00 10.82 89 ILE A C 1
ATOM 1326 O O . ILE A 1 89 ? 45.796 66.498 14.291 1.00 10.73 89 ILE A O 1
ATOM 1342 N N . ASN A 1 90 ? 43.792 66.872 13.345 1.00 7.99 90 ASN A N 1
ATOM 1343 C CA . ASN A 1 90 ? 43.113 65.845 14.113 1.00 8.81 90 ASN A CA 1
ATOM 1344 C C . ASN A 1 90 ? 43.127 64.586 13.274 1.00 10.05 90 ASN A C 1
ATOM 1345 O O . ASN A 1 90 ? 42.216 64.338 12.476 1.00 11.65 90 ASN A O 1
ATOM 1356 N N . ASN A 1 91 ? 44.182 63.808 13.430 1.00 9.68 91 ASN A N 1
ATOM 1357 C CA . ASN A 1 91 ? 44.466 62.707 12.520 1.00 9.20 91 ASN A CA 1
ATOM 1358 C C . ASN A 1 91 ? 44.448 61.320 13.158 1.00 10.17 91 ASN A C 1
ATOM 1359 O O . ASN A 1 91 ? 44.241 60.334 12.459 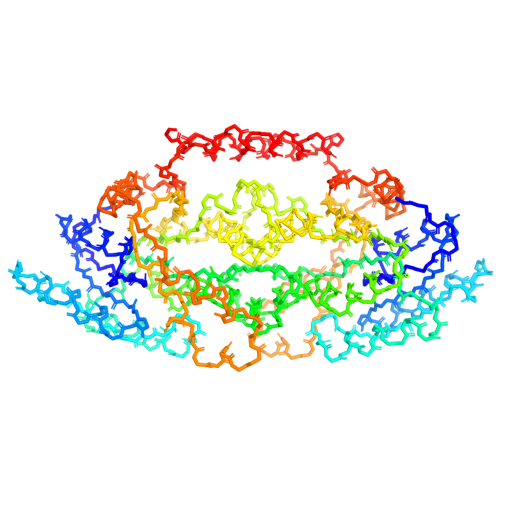1.00 11.30 91 ASN A O 1
ATOM 1370 N N . ALA A 1 92 ? 44.656 61.236 14.475 1.00 9.42 92 ALA A N 1
ATOM 1371 C CA . ALA A 1 92 ? 44.685 59.942 15.134 1.00 10.60 92 ALA A CA 1
ATOM 1372 C C . ALA A 1 92 ? 43.427 59.158 14.773 1.00 9.10 92 ALA A C 1
ATOM 1373 O O . ALA A 1 92 ? 42.319 59.697 14.713 1.00 11.02 92 ALA A O 1
ATOM 1380 N N . GLY A 1 93 ? 43.602 57.857 14.625 1.00 11.13 93 GLY A N 1
ATOM 1381 C CA . GLY A 1 93 ? 42.475 56.983 14.404 1.00 12.07 93 GLY A CA 1
ATOM 1382 C C . GLY A 1 93 ? 42.896 55.563 14.553 1.00 12.22 93 GLY A C 1
ATOM 1383 O O . GLY A 1 93 ? 44.089 55.262 14.572 1.00 11.40 93 GLY A O 1
ATOM 1387 N N . ILE A 1 94 ? 41.902 54.692 14.678 1.00 10.43 94 ILE A N 1
ATOM 1388 C CA . ILE A 1 94 ? 42.131 53.276 14.851 1.00 9.64 94 ILE A CA 1
ATOM 1389 C C . ILE A 1 94 ? 41.125 52.497 13.980 1.00 9.78 94 ILE A C 1
ATOM 1390 O O . ILE A 1 94 ? 40.172 53.061 13.443 1.00 10.92 94 ILE A O 1
ATOM 1406 N N . ASP A 1 95 ? 41.388 51.201 13.833 1.00 11.74 95 ASP A N 1
ATOM 1407 C CA . ASP A 1 95 ? 40.518 50.287 13.070 1.00 14.06 95 ASP A CA 1
ATOM 1408 C C . ASP A 1 95 ? 39.746 49.408 14.042 1.00 14.13 95 ASP A C 1
ATOM 1409 O O . ASP A 1 95 ? 40.316 48.466 14.609 1.00 14.99 95 ASP A O 1
ATOM 1418 N N . PRO A 1 96 ? 38.444 49.679 14.217 1.00 12.71 96 PRO A N 1
ATOM 1419 C CA . PRO A 1 96 ? 37.552 48.964 15.133 1.00 12.09 96 PRO A CA 1
ATOM 1420 C C . PRO A 1 96 ? 36.721 47.882 14.415 1.00 15.76 96 PRO A C 1
ATOM 1421 O O . PRO A 1 96 ? 35.670 47.481 14.901 1.00 18.39 96 PRO A O 1
ATOM 1432 N N . SER A 1 97 ? 37.195 47.434 13.269 1.00 13.77 97 SER A N 1
ATOM 1433 C CA . SER A 1 97 ? 36.430 46.524 12.417 1.00 13.24 97 SER A CA 1
ATOM 1434 C C . SER A 1 97 ? 36.431 45.101 12.929 1.00 16.72 97 SER A C 1
ATOM 1435 O O . SER A 1 97 ? 37.326 44.673 13.675 1.00 18.25 97 SER A O 1
ATOM 1443 N N . GLY A 1 98 ? 35.423 44.350 12.500 1.00 15.74 98 GLY A N 1
ATOM 1444 C CA . GLY A 1 98 ? 35.313 42.950 12.848 1.00 14.70 98 GLY A CA 1
ATOM 1445 C C . GLY A 1 98 ? 33.917 42.473 12.533 1.00 11.40 98 GLY A C 1
ATOM 1446 O O . GLY A 1 98 ? 33.036 43.269 12.159 1.00 13.86 98 GLY A O 1
ATOM 1450 N N . PRO A 1 99 ? 33.687 41.174 12.726 1.00 14.88 99 PRO A N 1
ATOM 1451 C CA . PRO A 1 99 ? 32.367 40.618 12.418 1.00 14.52 99 PRO A CA 1
ATOM 1452 C C . PRO A 1 99 ? 31.278 41.366 13.191 1.00 14.65 99 PRO A C 1
ATOM 1453 O O . PRO A 1 99 ? 31.364 41.530 14.408 1.00 15.14 99 PRO A O 1
ATOM 1464 N N . PHE A 1 100 ? 30.238 41.831 12.498 1.00 12.36 100 PHE A N 1
ATOM 1465 C CA . PHE A 1 100 ? 29.327 42.792 13.111 1.00 12.93 100 PHE A CA 1
ATOM 1466 C C . PHE A 1 100 ? 28.621 42.204 14.331 1.00 14.60 100 PHE A C 1
ATOM 1467 O O . PHE A 1 100 ? 28.400 42.889 15.320 1.00 14.81 100 PHE A O 1
ATOM 1484 N N . LYS A 1 101 ? 28.264 40.930 14.259 1.00 14.68 101 LYS A N 1
ATOM 1485 C CA . LYS A 1 101 ? 27.535 40.310 15.360 1.00 16.54 101 LYS A CA 1
ATOM 1486 C C . LYS A 1 101 ? 28.414 40.104 16.593 1.00 16.39 101 LYS A C 1
ATOM 1487 O O . LYS A 1 101 ? 27.903 39.803 17.678 1.00 19.78 101 LYS A O 1
ATOM 1506 N N . ASP A 1 102 ? 29.717 40.259 16.430 1.00 16.29 102 ASP A N 1
ATOM 1507 C CA . ASP A 1 102 ? 30.665 40.085 17.541 1.00 20.23 102 ASP A CA 1
ATOM 1508 C C . ASP A 1 102 ? 30.885 41.424 18.264 1.00 16.87 102 ASP A C 1
ATOM 1509 O O . ASP A 1 102 ? 31.299 41.450 19.419 1.00 16.96 102 ASP A O 1
ATOM 1518 N N . ALA A 1 103 ? 30.647 42.538 17.584 1.00 15.94 103 ALA A N 1
ATOM 1519 C CA . ALA A 1 103 ? 30.914 43.844 18.193 1.00 14.01 103 ALA A CA 1
ATOM 1520 C C . ALA A 1 103 ? 29.983 44.089 19.381 1.00 16.90 103 ALA A C 1
ATOM 1521 O O . ALA A 1 103 ? 28.790 43.791 19.340 1.00 18.36 103 ALA A O 1
ATOM 1528 N N . THR A 1 104 ? 30.553 44.630 20.452 1.00 14.33 104 THR A N 1
ATOM 1529 C CA . THR A 1 104 ? 29.798 44.958 21.654 1.00 12.36 104 THR A CA 1
ATOM 1530 C C . THR A 1 104 ? 29.737 46.465 21.836 1.00 13.04 104 THR A C 1
ATOM 1531 O O . THR A 1 104 ? 30.334 47.221 21.073 1.00 12.18 104 THR A O 1
ATOM 1542 N N . TYR A 1 105 ? 29.014 46.909 22.860 1.00 13.34 105 TYR A N 1
ATOM 1543 C CA . TYR A 1 105 ? 28.945 48.317 23.175 1.00 11.41 105 TYR A CA 1
ATOM 1544 C C . TYR A 1 105 ? 30.347 48.899 23.393 1.00 12.01 105 TYR A C 1
ATOM 1545 O O . TYR A 1 105 ? 30.604 50.023 23.015 1.00 11.81 105 TYR A O 1
ATOM 1563 N N . GLN A 1 106 ? 31.252 48.121 23.972 1.00 11.28 106 GLN A N 1
ATOM 1564 C CA . GLN A 1 106 ? 32.609 48.616 24.183 1.00 10.80 106 GLN A CA 1
ATOM 1565 C C . GLN A 1 106 ? 33.278 48.934 22.854 1.00 13.44 106 GLN A C 1
ATOM 1566 O O . GLN A 1 106 ? 34.023 49.906 22.758 1.00 13.37 106 GLN A O 1
ATOM 1580 N N . ASP A 1 107 ? 33.037 48.103 21.846 1.00 12.26 107 ASP A N 1
ATOM 1581 C CA . ASP A 1 107 ? 33.598 48.338 20.531 1.00 11.52 107 ASP A CA 1
ATOM 1582 C C . ASP A 1 107 ? 33.011 49.584 19.862 1.00 11.77 107 ASP A C 1
ATOM 1583 O O . ASP A 1 107 ? 33.735 50.392 19.267 1.00 11.51 107 ASP A O 1
ATOM 1592 N N . TRP A 1 108 ? 31.701 49.783 19.973 1.00 10.31 108 TRP A N 1
ATOM 1593 C CA . TRP A 1 108 ? 31.079 51.018 19.486 1.00 10.49 108 TRP A CA 1
ATOM 1594 C C . TRP A 1 108 ? 31.638 52.242 20.200 1.00 9.77 108 TRP A C 1
ATOM 1595 O O . TRP A 1 108 ? 32.014 53.221 19.572 1.00 10.68 108 TRP A O 1
ATOM 1616 N N . ASP A 1 109 ? 31.707 52.164 21.518 1.00 10.80 109 ASP A N 1
ATOM 1617 C CA . ASP A 1 109 ? 32.183 53.291 22.296 1.00 9.77 109 ASP A CA 1
ATOM 1618 C C . ASP A 1 109 ? 33.631 53.626 21.962 1.00 10.13 109 ASP A C 1
ATOM 1619 O O . ASP A 1 109 ? 33.978 54.785 21.826 1.00 11.98 109 ASP A O 1
ATOM 1628 N N . TYR A 1 110 ? 34.458 52.602 21.829 1.00 10.41 110 TYR A N 1
ATOM 1629 C CA . TYR A 1 110 ? 35.852 52.786 21.416 1.00 11.82 110 TYR A CA 1
ATOM 1630 C C . TYR A 1 110 ? 35.963 53.434 20.052 1.00 10.93 110 TYR A C 1
ATOM 1631 O O . TYR A 1 110 ? 36.654 54.437 19.860 1.00 9.76 110 TYR A O 1
ATOM 1649 N N . GLY A 1 111 ? 35.284 52.867 19.066 1.00 8.23 111 GLY A N 1
ATOM 1650 C CA . GLY A 1 111 ? 35.425 53.375 17.727 1.00 7.58 111 GLY A CA 1
ATOM 1651 C C . GLY A 1 111 ? 34.922 54.799 17.564 1.00 10.47 111 GLY A C 1
ATOM 1652 O O . GLY A 1 111 ? 35.501 55.607 16.812 1.00 10.62 111 GLY A O 1
ATOM 1656 N N . LEU A 1 112 ? 33.822 55.118 18.240 1.00 9.57 112 LEU A N 1
ATOM 1657 C CA . LEU A 1 112 ? 33.302 56.474 18.184 1.00 9.66 112 LEU A CA 1
ATOM 1658 C C . LEU A 1 112 ? 34.155 57.449 18.982 1.00 8.51 112 LEU A C 1
ATOM 1659 O O . LEU A 1 112 ? 34.355 58.606 18.566 1.00 10.41 112 LEU A O 1
ATOM 1675 N N . ALA A 1 113 ? 34.694 56.982 20.106 1.00 9.51 113 ALA A N 1
ATOM 1676 C CA . ALA A 1 113 ? 35.512 57.856 20.957 1.00 10.62 113 ALA A CA 1
ATOM 1677 C C . ALA A 1 113 ? 36.736 58.309 20.210 1.00 11.17 113 ALA A C 1
ATOM 1678 O O . ALA A 1 113 ? 37.068 59.473 20.253 1.00 11.80 113 ALA A O 1
ATOM 1685 N N . ILE A 1 114 ? 37.448 57.398 19.558 1.00 11.04 114 ILE A N 1
ATOM 1686 C CA . ILE A 1 114 ? 38.709 57.812 18.964 1.00 10.22 114 ILE A CA 1
ATOM 1687 C C . ILE A 1 114 ? 38.448 58.526 17.645 1.00 10.15 114 ILE A C 1
ATOM 1688 O O . ILE A 1 114 ? 38.952 59.624 17.400 1.00 10.93 114 ILE A O 1
ATOM 1704 N N . ASN A 1 115 ? 37.640 57.917 16.779 1.00 8.51 115 ASN A N 1
ATOM 1705 C CA . ASN A 1 115 ? 37.550 58.393 15.403 1.00 8.63 115 ASN A CA 1
ATOM 1706 C C . ASN A 1 115 ? 36.586 59.567 15.183 1.00 9.18 115 ASN A C 1
ATOM 1707 O O . ASN A 1 115 ? 36.713 60.281 14.193 1.00 11.78 115 ASN A O 1
ATOM 1718 N N . LEU A 1 116 ? 35.657 59.785 16.109 1.00 8.76 116 LEU A N 1
ATOM 1719 C CA . LEU A 1 116 ? 34.744 60.910 15.998 1.00 8.69 116 LEU A CA 1
ATOM 1720 C C . LEU A 1 116 ? 34.956 61.894 17.147 1.00 8.66 116 LEU A C 1
ATOM 1721 O O . LEU A 1 116 ? 35.122 63.113 16.915 1.00 10.62 116 LEU A O 1
ATOM 1737 N N . MET A 1 117 ? 34.973 61.427 18.392 1.00 10.48 117 MET A N 1
ATOM 1738 C CA . MET A 1 117 ? 35.140 62.360 19.494 1.00 10.54 117 MET A CA 1
ATOM 1739 C C . MET A 1 117 ? 36.576 62.912 19.556 1.00 9.97 117 MET A C 1
ATOM 1740 O O . MET A 1 117 ? 36.787 63.995 20.068 1.00 10.79 117 MET A O 1
ATOM 1754 N N . GLY A 1 118 ? 37.549 62.188 19.025 1.00 9.69 118 GLY A N 1
ATOM 1755 C CA . GLY A 1 118 ? 38.920 62.698 19.009 1.00 10.09 118 GLY A CA 1
ATOM 1756 C C . GLY A 1 118 ? 38.978 64.044 18.285 1.00 9.60 118 GLY A C 1
ATOM 1757 O O . GLY A 1 118 ? 39.444 65.043 18.856 1.00 11.00 118 GLY A O 1
ATOM 1761 N N . PRO A 1 119 ? 38.482 64.109 17.039 1.00 9.43 119 PRO A N 1
ATOM 1762 C CA . PRO A 1 119 ? 38.476 65.396 16.331 1.00 9.42 119 PRO A CA 1
ATOM 1763 C C . PRO A 1 119 ? 37.612 66.447 17.012 1.00 10.56 119 PRO A C 1
ATOM 1764 O O . PRO A 1 119 ? 37.978 67.603 17.049 1.00 9.53 119 PRO A O 1
ATOM 1775 N N . ILE A 1 120 ? 36.455 66.061 17.537 1.00 10.17 120 ILE A N 1
ATOM 1776 C CA . ILE A 1 120 ? 35.637 67.024 18.237 1.00 9.82 120 ILE A CA 1
ATOM 1777 C C . ILE A 1 120 ? 36.382 67.594 19.443 1.00 9.77 120 ILE A C 1
ATOM 1778 O O . ILE A 1 120 ? 36.388 68.815 19.655 1.00 9.66 120 ILE A O 1
ATOM 1794 N N . ASN A 1 121 ? 37.049 66.722 20.213 1.00 10.13 121 ASN A N 1
ATOM 1795 C CA . ASN A 1 121 ? 37.794 67.189 21.394 1.00 9.82 121 ASN A CA 1
ATOM 1796 C C . ASN A 1 121 ? 38.919 68.133 20.977 1.00 8.50 121 ASN A C 1
ATOM 1797 O O . ASN A 1 121 ? 39.218 69.118 21.644 1.00 10.13 121 ASN A O 1
ATOM 1808 N N . GLY A 1 122 ? 39.551 67.823 19.858 1.00 10.50 122 GLY A N 1
ATOM 1809 C CA . GLY A 1 122 ? 40.567 68.724 19.323 1.00 9.35 122 GLY A CA 1
ATOM 1810 C C . GLY A 1 122 ? 40.015 70.094 18.988 1.00 10.52 122 GLY A C 1
ATOM 1811 O O . GLY A 1 122 ? 40.577 71.130 19.355 1.00 10.59 122 GLY A O 1
ATOM 1815 N N . ILE A 1 123 ? 38.881 70.118 18.297 1.00 8.81 123 ILE A N 1
ATOM 1816 C CA . ILE A 1 123 ? 38.253 71.382 17.980 1.00 9.09 123 ILE A CA 1
ATOM 1817 C C . ILE A 1 123 ? 37.888 72.144 19.260 1.00 10.05 123 ILE A C 1
ATOM 1818 O O . ILE A 1 123 ? 38.122 73.350 19.393 1.00 10.95 123 ILE A O 1
ATOM 1834 N N . MET A 1 124 ? 37.293 71.454 20.212 1.00 8.92 124 MET A N 1
ATOM 1835 C CA . MET A 1 124 ? 36.815 72.130 21.404 1.00 9.77 124 MET A CA 1
ATOM 1836 C C . MET A 1 124 ? 37.961 72.651 22.266 1.00 10.76 124 MET A C 1
ATOM 1837 O O . MET A 1 124 ? 37.876 73.741 22.843 1.00 12.14 124 MET A O 1
ATOM 1851 N N . ALA A 1 125 ? 39.025 71.864 22.367 1.00 11.32 125 ALA A N 1
ATOM 1852 C CA . ALA A 1 125 ? 40.157 72.243 23.213 1.00 12.35 125 ALA A CA 1
ATOM 1853 C C . ALA A 1 125 ? 41.053 73.308 22.592 1.00 10.67 125 ALA A C 1
ATOM 1854 O O . ALA A 1 125 ? 41.595 74.133 23.320 1.00 12.37 125 ALA A O 1
ATOM 1861 N N . PHE A 1 126 ? 41.217 73.287 21.267 1.00 9.96 126 PHE A N 1
ATOM 1862 C CA . PHE A 1 126 ? 42.199 74.152 20.600 1.00 10.14 126 PHE A CA 1
ATOM 1863 C C . PHE A 1 126 ? 41.651 75.362 19.880 1.00 10.92 126 PHE A C 1
ATOM 1864 O O . PHE A 1 126 ? 42.329 76.385 19.793 1.00 12.35 126 PHE A O 1
ATOM 1881 N N . THR A 1 127 ? 40.453 75.288 19.329 1.00 11.29 127 THR A N 1
ATOM 1882 C CA . THR A 1 127 ? 40.005 76.418 18.524 1.00 10.49 127 THR A CA 1
ATOM 1883 C C . THR A 1 127 ? 39.728 77.714 19.286 1.00 10.86 127 THR A C 1
ATOM 1884 O O . THR A 1 127 ? 39.918 78.774 18.716 1.00 13.60 127 THR A O 1
ATOM 1895 N N . PRO A 1 128 ? 39.321 77.658 20.578 1.00 12.59 128 PRO A N 1
ATOM 1896 C CA . PRO A 1 128 ? 39.149 78.943 21.257 1.00 11.86 128 PRO A CA 1
ATOM 1897 C C . PRO A 1 128 ? 40.429 79.783 21.216 1.00 12.25 128 PRO A C 1
ATOM 1898 O O . PRO A 1 128 ? 40.371 80.980 20.945 1.00 15.39 128 PRO A O 1
ATOM 1909 N N . GLY A 1 129 ? 41.581 79.152 21.447 1.00 13.08 129 GLY A N 1
ATOM 1910 C CA . GLY A 1 129 ? 42.839 79.861 21.437 1.00 13.12 129 GLY A CA 1
ATOM 1911 C C . GLY A 1 129 ? 43.223 80.305 20.047 1.00 12.41 129 GLY A C 1
ATOM 1912 O O . GLY A 1 129 ? 43.775 81.378 19.874 1.00 14.72 129 GLY A O 1
ATOM 1916 N N . MET A 1 130 ? 42.917 79.490 19.046 1.00 12.67 130 MET A N 1
ATOM 1917 C CA . MET A 1 130 ? 43.221 79.842 17.677 1.00 12.62 130 MET A CA 1
ATOM 1918 C C . MET A 1 130 ? 42.434 81.077 17.261 1.00 14.51 130 MET A C 1
ATOM 1919 O O . MET A 1 130 ? 42.954 81.945 16.567 1.00 15.63 130 MET A O 1
ATOM 1933 N N . ARG A 1 131 ? 41.185 81.157 17.680 1.00 14.01 131 ARG A N 1
ATOM 1934 C CA . ARG A 1 131 ? 40.407 82.359 17.427 1.00 13.98 131 ARG A CA 1
ATOM 1935 C C . ARG A 1 131 ? 40.975 83.547 18.201 1.00 16.76 131 ARG A C 1
ATOM 1936 O O . ARG A 1 131 ? 41.141 84.638 17.653 1.00 18.98 131 ARG A O 1
ATOM 1957 N N . ALA A 1 132 ? 41.253 83.347 19.484 1.00 17.94 132 ALA A N 1
ATOM 1958 C CA . ALA A 1 132 ? 41.695 84.447 20.347 1.00 20.60 132 ALA A CA 1
ATOM 1959 C C . ALA A 1 132 ? 42.987 85.107 19.871 1.00 20.45 132 ALA A C 1
ATOM 1960 O O . ALA A 1 132 ? 43.170 86.329 19.997 1.00 21.34 132 ALA A O 1
ATOM 1967 N N . ARG A 1 133 ? 43.894 84.306 19.331 1.00 16.57 133 ARG A N 1
ATOM 1968 C CA . ARG A 1 133 ? 45.207 84.809 18.950 1.00 15.71 133 ARG A CA 1
ATOM 1969 C C . ARG A 1 133 ? 45.142 85.684 17.705 1.00 19.29 133 ARG A C 1
ATOM 1970 O O . ARG A 1 133 ? 46.036 86.494 17.465 1.00 21.87 133 ARG A O 1
ATOM 1991 N N . GLY A 1 134 ? 44.096 85.500 16.913 1.00 19.66 134 GLY A N 1
ATOM 1992 C CA . GLY A 1 134 ? 43.784 86.396 15.815 1.00 20.18 134 GLY A CA 1
ATOM 1993 C C . GLY A 1 134 ? 44.722 86.346 14.631 1.00 20.89 134 GLY A C 1
ATOM 1994 O O . GLY A 1 134 ? 44.781 87.294 13.853 1.00 27.11 134 GLY A O 1
ATOM 1998 N N . ARG A 1 135 ? 45.465 85.267 14.462 1.00 19.50 135 ARG A N 1
ATOM 1999 C CA . ARG A 1 135 ? 46.323 85.187 13.282 1.00 21.26 135 ARG A CA 1
ATOM 2000 C C . ARG A 1 135 ? 45.867 84.106 12.314 1.00 18.50 135 ARG A C 1
ATOM 2001 O O . ARG A 1 135 ? 46.629 83.675 11.457 1.00 21.49 135 ARG A O 1
ATOM 2022 N N . GLY A 1 136 ? 44.612 83.696 12.446 1.00 16.25 136 GLY A N 1
ATOM 2023 C CA . GLY A 1 136 ? 44.051 82.671 11.589 1.00 15.09 136 GLY A CA 1
ATOM 2024 C C . GLY A 1 136 ? 44.631 81.317 11.915 1.00 15.27 136 GLY A C 1
ATOM 2025 O O . GLY A 1 136 ? 45.258 81.121 12.936 1.00 16.35 136 GLY A O 1
ATOM 2029 N N . GLY A 1 137 ? 44.427 80.371 11.021 1.00 13.99 137 GLY A N 1
ATOM 2030 C CA . GLY A 1 137 ? 44.937 79.041 11.249 1.00 13.88 137 GLY A CA 1
ATOM 2031 C C . GLY A 1 137 ? 44.268 78.083 10.299 1.00 12.00 137 GLY A C 1
ATOM 2032 O O . GLY A 1 137 ? 43.615 78.489 9.336 1.00 11.52 137 GLY A O 1
ATOM 2036 N N . HIS A 1 138 ? 44.457 76.799 10.554 1.00 11.55 138 HIS A N 1
ATOM 2037 C CA . HIS A 1 138 ? 43.858 75.781 9.719 1.00 11.44 138 HIS A CA 1
ATOM 2038 C C . HIS A 1 138 ? 43.639 74.527 10.533 1.00 11.15 138 HIS A C 1
ATOM 2039 O O . HIS A 1 138 ? 44.428 74.213 11.417 1.00 11.95 138 HIS A O 1
ATOM 2054 N N . ILE A 1 139 ? 42.575 73.803 10.211 1.00 9.11 139 ILE A N 1
ATOM 2055 C CA . ILE A 1 139 ? 42.260 72.515 10.808 1.00 10.28 139 ILE A CA 1
ATOM 2056 C C . ILE A 1 139 ? 42.160 71.463 9.711 1.00 10.70 139 ILE A C 1
ATOM 2057 O O . ILE A 1 139 ? 41.486 71.677 8.702 1.00 10.38 139 ILE A O 1
ATOM 2073 N N . VAL A 1 140 ? 42.856 70.345 9.899 1.00 9.26 140 VAL A N 1
ATOM 2074 C CA . VAL A 1 140 ? 42.727 69.201 9.022 1.00 8.83 140 VAL A CA 1
ATOM 2075 C C . VAL A 1 140 ? 42.193 68.057 9.858 1.00 11.34 140 VAL A C 1
ATOM 2076 O O . VAL A 1 140 ? 42.777 67.714 10.883 1.00 10.62 140 VAL A O 1
ATOM 2089 N N . ASN A 1 141 ? 41.088 67.456 9.429 1.00 8.99 141 ASN A N 1
ATOM 2090 C CA . ASN A 1 141 ? 40.585 66.235 10.056 1.00 7.66 141 ASN A CA 1
ATOM 2091 C C . ASN A 1 141 ? 40.791 65.062 9.126 1.00 10.07 141 ASN A C 1
ATOM 2092 O O . ASN A 1 141 ? 40.417 65.137 7.966 1.00 10.11 141 ASN A O 1
ATOM 2103 N N . THR A 1 142 ? 41.346 63.967 9.629 1.00 8.70 142 THR A N 1
ATOM 2104 C CA . THR A 1 142 ? 41.510 62.796 8.779 1.00 7.97 142 THR A CA 1
ATOM 2105 C C . THR A 1 142 ? 40.297 61.901 8.896 1.00 11.80 142 THR A C 1
ATOM 2106 O O . THR A 1 142 ? 40.065 61.299 9.942 1.00 12.15 142 THR A O 1
ATOM 2117 N N . ALA A 1 143 ? 39.521 61.832 7.826 1.00 10.05 143 ALA A N 1
ATOM 2118 C CA . ALA A 1 143 ? 38.401 60.902 7.782 1.00 8.86 143 ALA A CA 1
ATOM 2119 C C . ALA A 1 143 ? 38.879 59.661 7.016 1.00 11.16 143 ALA A C 1
ATOM 2120 O O . ALA A 1 143 ? 39.887 59.049 7.403 1.00 11.11 143 ALA A O 1
ATOM 2127 N N . SER A 1 144 ? 38.187 59.290 5.938 1.00 11.23 144 SER A N 1
ATOM 2128 C CA . SER A 1 144 ? 38.541 58.142 5.113 1.00 10.32 144 SER A CA 1
ATOM 2129 C C . SER A 1 144 ? 37.596 58.115 3.925 1.00 11.24 144 SER A C 1
ATOM 2130 O O . SER A 1 144 ? 36.470 58.601 4.031 1.00 11.76 144 SER A O 1
ATOM 2138 N N . LEU A 1 145 ? 38.019 57.519 2.809 1.00 10.07 145 LEU A N 1
ATOM 2139 C CA . LEU A 1 145 ? 37.075 57.273 1.732 1.00 11.42 145 LEU A CA 1
ATOM 2140 C C . LEU A 1 145 ? 36.026 56.252 2.183 1.00 14.10 145 LEU A C 1
ATOM 2141 O O . LEU A 1 145 ? 34.942 56.176 1.609 1.00 12.56 145 LEU A O 1
ATOM 2157 N N . ALA A 1 146 ? 36.315 55.517 3.249 1.00 11.72 146 ALA A N 1
ATOM 2158 C CA . ALA A 1 146 ? 35.328 54.595 3.827 1.00 12.74 146 ALA A CA 1
ATOM 2159 C C . ALA A 1 146 ? 34.138 55.325 4.461 1.00 16.17 146 ALA A C 1
ATOM 2160 O O . ALA A 1 146 ? 33.129 54.715 4.812 1.00 14.79 146 ALA A O 1
ATOM 2167 N N . GLY A 1 147 ? 34.258 56.636 4.619 1.00 12.96 147 GLY A N 1
ATOM 2168 C CA . GLY A 1 147 ? 33.166 57.437 5.119 1.00 14.77 147 GLY A CA 1
ATOM 2169 C C . GLY A 1 147 ? 32.260 57.906 4.007 1.00 12.25 147 GLY A C 1
ATOM 2170 O O . GLY A 1 147 ? 31.239 58.535 4.285 1.00 13.27 147 GLY A O 1
ATOM 2174 N N . LEU A 1 148 ? 32.610 57.573 2.770 1.00 11.37 148 LEU A N 1
ATOM 2175 C CA . LEU A 1 148 ? 31.893 58.071 1.597 1.00 12.27 148 LEU A CA 1
ATOM 2176 C C . LEU A 1 148 ? 31.379 56.952 0.690 1.00 12.96 148 LEU A C 1
ATOM 2177 O O . LEU A 1 148 ? 30.216 56.958 0.287 1.00 13.01 148 LEU A O 1
ATOM 2193 N N . THR A 1 149 ? 32.237 56.002 0.339 1.00 12.58 149 THR A N 1
ATOM 2194 C CA . THR A 1 149 ? 31.855 54.887 -0.508 1.00 13.58 149 THR A CA 1
ATOM 2195 C C . THR A 1 149 ? 31.153 53.817 0.323 1.00 12.14 149 THR A C 1
ATOM 2196 O O . THR A 1 149 ? 31.447 53.658 1.502 1.00 11.67 149 THR A O 1
ATOM 2207 N N . PRO A 1 150 ? 30.212 53.075 -0.278 1.00 13.67 150 PRO A N 1
ATOM 2208 C CA . PRO A 1 150 ? 29.499 52.109 0.567 1.00 15.45 150 PRO A CA 1
ATOM 2209 C C . PRO A 1 150 ? 30.414 51.038 1.148 1.00 12.10 150 PRO A C 1
ATOM 2210 O O . PRO A 1 150 ? 31.256 50.510 0.441 1.00 15.33 150 PRO A O 1
ATOM 2221 N N . MET A 1 151 ? 30.204 50.725 2.426 1.00 13.11 151 MET A N 1
ATOM 2222 C CA . MET A 1 151 ? 31.036 49.767 3.135 1.00 13.24 151 MET A CA 1
ATOM 2223 C C . MET A 1 151 ? 30.183 48.634 3.682 1.00 13.92 151 MET A C 1
ATOM 2224 O O . MET A 1 151 ? 28.991 48.819 3.943 1.00 15.81 151 MET A O 1
ATOM 2238 N N . PRO A 1 152 ? 30.810 47.477 3.895 1.00 16.57 152 PRO A N 1
ATOM 2239 C CA . PRO A 1 152 ? 30.131 46.310 4.466 1.00 16.35 152 PRO A CA 1
ATOM 2240 C C . PRO A 1 152 ? 30.090 46.359 5.991 1.00 14.36 152 PRO A C 1
ATOM 2241 O O . PRO A 1 152 ? 30.768 47.189 6.624 1.00 14.10 152 PRO A O 1
ATOM 2252 N N . SER A 1 153 ? 29.286 45.479 6.582 1.00 11.72 153 SER A N 1
ATOM 2253 C CA . SER A 1 153 ? 28.997 45.535 8.000 1.00 12.45 153 SER A CA 1
ATOM 2254 C C . SER A 1 153 ? 30.233 45.313 8.884 1.00 10.82 153 SER A C 1
ATOM 2255 O O . SER A 1 153 ? 30.253 45.778 10.013 1.00 12.29 153 SER A O 1
ATOM 2263 N N . PHE A 1 154 ? 31.220 44.588 8.364 1.00 11.52 154 PHE A N 1
ATOM 2264 C CA . PHE A 1 154 ? 32.505 44.347 9.050 1.00 14.52 154 PHE A CA 1
ATOM 2265 C C . PHE A 1 154 ? 33.157 45.683 9.377 1.00 16.10 154 PHE A C 1
ATOM 2266 O O . PHE A 1 154 ? 33.949 45.780 10.311 1.00 14.63 154 PHE A O 1
ATOM 2283 N N . MET A 1 155 ? 32.831 46.715 8.609 1.00 11.31 155 MET A N 1
ATOM 2284 C CA . MET A 1 155 ? 33.428 48.044 8.803 1.00 10.88 155 MET A CA 1
ATOM 2285 C C . MET A 1 155 ? 32.425 49.075 9.314 1.00 10.56 155 MET A C 1
ATOM 2286 O O . MET A 1 155 ? 32.630 50.274 9.172 1.00 10.75 155 MET A O 1
ATOM 2300 N N . ALA A 1 156 ? 31.344 48.622 9.936 1.00 9.90 156 ALA A N 1
ATOM 2301 C CA . ALA A 1 156 ? 30.282 49.546 10.326 1.00 10.40 156 ALA A CA 1
ATOM 2302 C C . ALA A 1 156 ? 30.746 50.650 11.265 1.00 10.31 156 ALA A C 1
ATOM 2303 O O . ALA A 1 156 ? 30.389 51.813 11.086 1.00 10.65 156 ALA A O 1
ATOM 2310 N N . ILE A 1 157 ? 31.498 50.289 12.303 1.00 9.22 157 ILE A N 1
ATOM 2311 C CA . ILE A 1 157 ? 31.866 51.277 13.319 1.00 10.42 157 ILE A CA 1
ATOM 2312 C C . ILE A 1 157 ? 32.810 52.332 12.719 1.00 9.81 157 ILE A C 1
ATOM 2313 O O . ILE A 1 157 ? 32.684 53.541 12.975 1.00 10.10 157 ILE A O 1
ATOM 2329 N N . TYR A 1 158 ? 33.752 51.857 11.913 1.00 10.29 158 TYR A N 1
ATOM 2330 C CA . TYR A 1 158 ? 34.719 52.713 11.238 1.00 10.39 158 TYR A CA 1
ATOM 2331 C C . TYR A 1 158 ? 34.012 53.652 10.276 1.00 9.96 158 TYR A C 1
ATOM 2332 O O . TYR A 1 158 ? 34.184 54.864 10.331 1.00 10.11 158 TYR A O 1
ATOM 2350 N N . ALA A 1 159 ? 33.191 53.093 9.386 1.00 9.34 159 ALA A N 1
ATOM 2351 C CA . ALA A 1 159 ? 32.528 53.909 8.378 1.00 9.33 159 ALA A CA 1
ATOM 2352 C C . ALA A 1 159 ? 31.627 54.976 8.978 1.00 8.17 159 ALA A C 1
ATOM 2353 O O . ALA A 1 159 ? 31.581 56.106 8.497 1.00 9.34 159 ALA A O 1
ATOM 2360 N N . THR A 1 160 ? 30.875 54.586 10.000 1.00 8.90 160 THR A N 1
ATOM 2361 C CA . THR A 1 160 ? 29.928 55.475 10.654 1.00 7.68 160 THR A CA 1
ATOM 2362 C C . THR A 1 160 ? 30.640 56.703 11.219 1.00 8.40 160 THR A C 1
ATOM 2363 O O . THR A 1 160 ? 30.225 57.833 11.030 1.00 9.74 160 THR A O 1
ATOM 2374 N N . ALA A 1 161 ? 31.751 56.465 11.921 1.00 7.96 161 ALA A N 1
ATOM 2375 C CA . ALA A 1 161 ? 32.528 57.569 12.485 1.00 8.60 161 ALA A CA 1
ATOM 2376 C C . ALA A 1 161 ? 33.145 58.431 11.408 1.00 8.32 161 ALA A C 1
ATOM 2377 O O . ALA A 1 161 ? 33.143 59.656 11.508 1.00 9.52 161 ALA A O 1
ATOM 2384 N N . LYS A 1 162 ? 33.689 57.801 10.383 1.00 8.53 162 LYS A N 1
ATOM 2385 C CA . LYS A 1 162 ? 34.375 58.551 9.345 1.00 10.11 162 LYS A CA 1
ATOM 2386 C C . LYS A 1 162 ? 33.427 59.412 8.511 1.00 9.76 162 LYS A C 1
ATOM 2387 O O . LYS A 1 162 ? 33.792 60.500 8.088 1.00 10.52 162 LYS A O 1
ATOM 2406 N N . ALA A 1 163 ? 32.214 58.922 8.247 1.00 9.11 163 ALA A N 1
ATOM 2407 C CA . ALA A 1 163 ? 31.206 59.748 7.581 1.00 9.37 163 ALA A CA 1
ATOM 2408 C C . ALA A 1 163 ? 30.895 60.992 8.399 1.00 9.55 163 ALA A C 1
ATOM 2409 O O . ALA A 1 163 ? 30.758 62.102 7.875 1.00 10.55 163 ALA A O 1
ATOM 2416 N N . ALA A 1 164 ? 30.781 60.802 9.708 1.00 8.40 164 ALA A N 1
ATOM 2417 C CA . ALA A 1 164 ? 30.508 61.908 10.608 1.00 7.64 164 ALA A CA 1
ATOM 2418 C C . ALA A 1 164 ? 31.623 62.957 10.568 1.00 11.01 164 ALA A C 1
ATOM 2419 O O . ALA A 1 164 ? 31.351 64.143 10.645 1.00 9.71 164 ALA A O 1
ATOM 2426 N N . VAL A 1 165 ? 32.873 62.516 10.480 1.00 9.73 165 VAL A N 1
ATOM 2427 C CA . VAL A 1 165 ? 33.977 63.464 10.422 1.00 8.35 165 VAL A CA 1
ATOM 2428 C C . VAL A 1 165 ? 33.929 64.325 9.164 1.00 10.52 165 VAL A C 1
ATOM 2429 O O . VAL A 1 165 ? 34.265 65.516 9.184 1.00 10.30 165 VAL A O 1
ATOM 2442 N N . ILE A 1 166 ? 33.523 63.734 8.049 1.00 9.55 166 ILE A N 1
ATOM 2443 C CA . ILE A 1 166 ? 33.397 64.501 6.831 1.00 9.76 166 ILE A CA 1
ATOM 2444 C C . ILE A 1 166 ? 32.357 65.624 7.033 1.00 10.72 166 ILE A C 1
ATOM 2445 O O . ILE A 1 166 ? 32.608 66.787 6.747 1.00 10.71 166 ILE A O 1
ATOM 2461 N N . THR A 1 167 ? 31.176 65.257 7.535 1.00 9.10 167 THR A N 1
ATOM 2462 C CA . THR A 1 167 ? 30.102 66.231 7.741 1.00 10.05 167 THR A CA 1
ATOM 2463 C C . THR A 1 167 ? 30.499 67.271 8.790 1.00 10.12 167 THR A C 1
ATOM 2464 O O . THR A 1 167 ? 30.228 68.452 8.631 1.00 10.82 167 THR A O 1
ATOM 2475 N N . LEU A 1 168 ? 31.122 66.818 9.873 1.00 10.23 168 LEU A N 1
ATOM 2476 C CA . LEU A 1 168 ? 31.626 67.728 10.903 1.00 10.70 168 LEU A CA 1
ATOM 2477 C C . LEU A 1 168 ? 32.466 68.821 10.265 1.00 10.47 168 LEU A C 1
ATOM 2478 O O . LEU A 1 168 ? 32.310 70.013 10.552 1.00 11.40 168 LEU A O 1
ATOM 2494 N N . THR A 1 169 ? 33.382 68.411 9.402 1.00 9.18 169 THR A N 1
ATOM 2495 C CA . THR A 1 169 ? 34.329 69.349 8.816 1.00 8.75 169 THR A CA 1
ATOM 2496 C C . THR A 1 169 ? 33.599 70.343 7.920 1.00 10.99 169 THR A C 1
ATOM 2497 O O . THR A 1 169 ? 33.853 71.549 7.948 1.00 11.32 169 THR A O 1
ATOM 2508 N N . GLU A 1 170 ? 32.660 69.854 7.117 1.00 9.52 170 GLU A N 1
ATOM 2509 C CA . GLU A 1 170 ? 31.886 70.726 6.260 1.00 9.81 170 GLU A CA 1
ATOM 2510 C C . GLU A 1 170 ? 31.110 71.770 7.076 1.00 11.28 170 GLU A C 1
ATOM 2511 O O . GLU A 1 170 ? 31.056 72.965 6.742 1.00 13.38 170 GLU A O 1
ATOM 2523 N N . THR A 1 171 ? 30.501 71.321 8.159 1.00 9.87 171 THR A N 1
ATOM 2524 C CA . THR A 1 171 ? 29.623 72.203 8.906 1.00 11.83 171 THR A CA 1
ATOM 2525 C C . THR A 1 171 ? 30.371 73.263 9.683 1.00 11.05 171 THR A C 1
ATOM 2526 O O . THR A 1 171 ? 29.861 74.379 9.831 1.00 13.02 171 THR A O 1
ATOM 2537 N N . ILE A 1 172 ? 31.566 72.956 10.182 1.00 11.98 172 ILE A N 1
ATOM 2538 C CA . ILE A 1 172 ? 32.292 73.954 10.966 1.00 11.24 172 ILE A CA 1
ATOM 2539 C C . ILE A 1 172 ? 32.933 75.039 10.103 1.00 12.59 172 ILE A C 1
ATOM 2540 O O . ILE A 1 172 ? 33.379 76.048 10.639 1.00 12.27 172 ILE A O 1
ATOM 2556 N N . ARG A 1 173 ? 32.970 74.858 8.782 1.00 12.43 173 ARG A N 1
ATOM 2557 C CA . ARG A 1 173 ? 33.734 75.748 7.921 1.00 12.44 173 ARG A CA 1
ATOM 2558 C C . ARG A 1 173 ? 33.358 77.217 8.123 1.00 11.81 173 ARG A C 1
ATOM 2559 O O . ARG A 1 173 ? 34.215 78.093 8.270 1.00 13.21 173 ARG A O 1
ATOM 2580 N N . ASP A 1 174 ? 32.066 77.521 8.099 1.00 11.54 174 ASP A N 1
ATOM 2581 C CA . ASP A 1 174 ? 31.689 78.925 8.150 1.00 12.83 174 ASP A CA 1
ATOM 2582 C C . ASP A 1 174 ? 32.016 79.553 9.507 1.00 13.41 174 ASP A C 1
ATOM 2583 O O . ASP A 1 174 ? 32.398 80.719 9.579 1.00 13.97 174 ASP A O 1
ATOM 2592 N N . SER A 1 175 ? 31.873 78.780 10.580 1.00 13.19 175 SER A N 1
ATOM 2593 C CA . SER A 1 175 ? 32.222 79.310 11.903 1.00 12.51 175 SER A CA 1
ATOM 2594 C C . SER A 1 175 ? 33.713 79.597 11.990 1.00 11.09 175 SER A C 1
ATOM 2595 O O . SER A 1 175 ? 34.136 80.657 12.484 1.00 13.14 175 SER A O 1
ATOM 2603 N N . MET A 1 176 ? 34.529 78.652 11.532 1.00 11.93 176 MET A N 1
ATOM 2604 C CA . MET A 1 176 ? 35.977 78.835 11.624 1.00 12.59 176 MET A CA 1
ATOM 2605 C C . MET A 1 176 ? 36.434 79.996 10.754 1.00 12.02 176 MET A C 1
ATOM 2606 O O . MET A 1 176 ? 37.346 80.746 11.114 1.00 12.96 176 MET A O 1
ATOM 2620 N N . ALA A 1 177 ? 35.794 80.148 9.607 1.00 13.20 177 ALA A N 1
ATOM 2621 C CA . ALA A 1 177 ? 36.147 81.227 8.683 1.00 11.97 177 ALA A CA 1
ATOM 2622 C C . ALA A 1 177 ? 35.940 82.610 9.314 1.00 12.86 177 ALA A C 1
ATOM 2623 O O . ALA A 1 177 ? 36.598 83.572 8.910 1.00 14.24 177 ALA A O 1
ATOM 2630 N N . GLU A 1 178 ? 35.028 82.731 10.276 1.00 14.16 178 GLU A N 1
ATOM 2631 C CA . GLU A 1 178 ? 34.838 84.018 10.975 1.00 15.75 178 GLU A CA 1
ATOM 2632 C C . GLU A 1 178 ? 36.158 84.545 11.534 1.00 16.45 178 GLU A C 1
ATOM 2633 O O . GLU A 1 178 ? 36.351 85.747 11.691 1.00 17.22 178 GLU A O 1
ATOM 2645 N N . ASP A 1 179 ? 37.051 83.628 11.875 1.00 15.11 179 ASP A N 1
ATOM 2646 C CA . ASP A 1 179 ? 38.329 83.983 12.477 1.00 15.40 179 ASP A CA 1
ATOM 2647 C C . ASP A 1 179 ? 39.501 83.559 11.592 1.00 15.33 179 ASP A C 1
ATOM 2648 O O . ASP A 1 179 ? 40.613 83.342 12.077 1.00 16.30 179 ASP A O 1
ATOM 2657 N N . ASN A 1 180 ? 39.241 83.485 10.284 1.00 15.35 180 ASN A N 1
ATOM 2658 C CA . ASN A 1 180 ? 40.251 83.183 9.281 1.00 15.97 180 ASN A CA 1
ATOM 2659 C C . ASN A 1 180 ? 40.958 81.862 9.572 1.00 13.29 180 ASN A C 1
ATOM 2660 O O . ASN A 1 180 ? 42.163 81.713 9.357 1.00 14.40 180 ASN A O 1
ATOM 2671 N N . ILE A 1 181 ? 40.179 80.899 10.052 1.00 11.95 181 ILE A N 1
ATOM 2672 C CA . ILE A 1 181 ? 40.645 79.534 10.210 1.00 11.61 181 ILE A CA 1
ATOM 2673 C C . ILE A 1 181 ? 39.999 78.701 9.115 1.00 13.62 181 ILE A C 1
ATOM 2674 O O . ILE A 1 181 ? 38.768 78.552 9.059 1.00 13.11 181 ILE A O 1
ATOM 2690 N N . GLY A 1 182 ? 40.818 78.146 8.234 1.00 11.68 182 GLY A N 1
ATOM 2691 C CA . GLY A 1 182 ? 40.325 77.238 7.212 1.00 10.81 182 GLY A CA 1
ATOM 2692 C C . GLY A 1 182 ? 40.213 75.813 7.686 1.00 11.66 182 GLY A C 1
ATOM 2693 O O . GLY A 1 182 ? 40.806 75.450 8.707 1.00 10.95 182 GLY A O 1
ATOM 2697 N N . VAL A 1 183 ? 39.436 75.004 6.977 1.00 11.15 183 VAL A N 1
ATOM 2698 C CA . VAL A 1 183 ? 39.296 73.592 7.321 1.00 9.93 183 VAL A CA 1
ATOM 2699 C C . VAL A 1 183 ? 39.404 72.686 6.106 1.00 10.23 183 VAL A C 1
ATOM 2700 O O . VAL A 1 183 ? 39.068 73.070 4.990 1.00 10.79 183 VAL A O 1
ATOM 2713 N N . THR A 1 184 ? 39.903 71.477 6.355 1.00 9.73 184 THR A N 1
ATOM 2714 C CA . THR A 1 184 ? 40.078 70.453 5.332 1.00 9.06 184 THR A CA 1
ATOM 2715 C C . THR A 1 184 ? 39.708 69.112 5.931 1.00 8.22 184 THR A C 1
ATOM 2716 O O . THR A 1 184 ? 40.094 68.808 7.051 1.00 9.34 184 THR A O 1
ATOM 2727 N N . VAL A 1 185 ? 38.969 68.302 5.188 1.00 9.88 185 VAL A N 1
ATOM 2728 C CA . VAL A 1 185 ? 38.826 66.898 5.543 1.00 8.70 185 VAL A CA 1
ATOM 2729 C C . VAL A 1 185 ? 39.609 66.069 4.533 1.00 8.92 185 VAL A C 1
ATOM 2730 O O . VAL A 1 185 ? 39.433 66.201 3.308 1.00 10.44 185 VAL A O 1
ATOM 2743 N N . LEU A 1 186 ? 40.525 65.270 5.079 1.00 10.43 186 LEU A N 1
ATOM 2744 C CA . LEU A 1 186 ? 41.336 64.340 4.315 1.00 9.86 186 LEU A CA 1
ATOM 2745 C C . LEU A 1 186 ? 40.668 62.982 4.286 1.00 9.21 186 LEU A C 1
ATOM 2746 O O . LEU A 1 186 ? 40.294 62.447 5.331 1.00 10.41 186 LEU A O 1
ATOM 2762 N N . MET A 1 187 ? 40.500 62.448 3.083 1.00 10.13 187 MET A N 1
ATOM 2763 C CA . MET A 1 187 ? 39.839 61.175 2.852 1.00 11.52 187 MET A CA 1
ATOM 2764 C C . MET A 1 187 ? 40.787 60.234 2.133 1.00 11.55 187 MET A C 1
ATOM 2765 O O . MET A 1 187 ? 40.875 60.247 0.901 1.00 12.45 187 MET A O 1
ATOM 2779 N N . PRO A 1 188 ? 41.571 59.465 2.914 1.00 11.06 188 PRO A N 1
ATOM 2780 C CA . PRO A 1 188 ? 42.507 58.591 2.226 1.00 11.75 188 PRO A CA 1
ATOM 2781 C C . PRO A 1 188 ? 41.927 57.268 1.745 1.00 12.45 188 PRO A C 1
ATOM 2782 O O . PRO A 1 188 ? 40.959 56.730 2.302 1.00 11.86 188 PRO A O 1
ATOM 2793 N N . GLY A 1 189 ? 42.590 56.745 0.717 1.00 13.56 189 GLY A N 1
ATOM 2794 C CA . GLY A 1 189 ? 42.589 55.343 0.366 1.00 13.88 189 GLY A CA 1
ATOM 2795 C C . GLY A 1 189 ? 43.756 54.674 1.074 1.00 16.17 189 GLY A C 1
ATOM 2796 O O . GLY A 1 189 ? 44.206 55.147 2.105 1.00 16.38 189 GLY A O 1
ATOM 2800 N N . PRO A 1 190 ? 44.251 53.569 0.526 1.00 16.02 190 PRO A N 1
ATOM 2801 C CA . PRO A 1 190 ? 45.300 52.800 1.229 1.00 15.82 190 PRO A CA 1
ATOM 2802 C C . PRO A 1 190 ? 46.662 53.491 1.300 1.00 14.96 190 PRO A C 1
ATOM 2803 O O . PRO A 1 190 ? 47.301 53.718 0.271 1.00 15.58 190 PRO A O 1
ATOM 2814 N N . ILE A 1 191 ? 47.080 53.828 2.523 1.00 15.96 191 ILE A N 1
ATOM 2815 C CA . ILE A 1 191 ? 48.366 54.465 2.786 1.00 14.18 191 ILE A CA 1
ATOM 2816 C C . ILE A 1 191 ? 49.184 53.548 3.687 1.00 16.69 191 ILE A C 1
ATOM 2817 O O . ILE A 1 191 ? 48.656 52.969 4.643 1.00 15.30 191 ILE A O 1
ATOM 2833 N N . LYS A 1 192 ? 50.471 53.426 3.388 1.00 15.95 192 LYS A N 1
ATOM 2834 C CA . LYS A 1 192 ? 51.378 52.675 4.260 1.00 15.78 192 LYS A CA 1
ATOM 2835 C C . LYS A 1 192 ? 51.399 53.296 5.648 1.00 15.37 192 LYS A C 1
ATOM 2836 O O . LYS A 1 192 ? 51.666 54.478 5.804 1.00 18.33 192 LYS A O 1
ATOM 2855 N N . SER A 1 193 ? 51.128 52.492 6.662 1.00 14.74 193 SER A N 1
ATOM 2856 C CA . SER A 1 193 ? 51.060 52.988 8.026 1.00 14.26 193 SER A CA 1
ATOM 2857 C C . SER A 1 193 ? 51.140 51.833 9.006 1.00 15.31 193 SER A C 1
ATOM 2858 O O . SER A 1 193 ? 51.382 50.695 8.609 1.00 17.04 193 SER A O 1
ATOM 2866 N N . ARG A 1 194 ? 50.909 52.127 10.281 1.00 14.88 194 ARG A N 1
ATOM 2867 C CA . ARG A 1 194 ? 50.920 51.095 11.306 1.00 13.82 194 ARG A CA 1
ATOM 2868 C C . ARG A 1 194 ? 49.546 50.909 11.953 1.00 15.40 194 ARG A C 1
ATOM 2869 O O . ARG A 1 194 ? 49.453 50.455 13.096 1.00 15.45 194 ARG A O 1
ATOM 2890 N N . ILE A 1 195 ? 48.485 51.227 11.209 1.00 13.64 195 ILE A N 1
ATOM 2891 C CA . ILE A 1 195 ? 47.134 51.149 11.742 1.00 14.34 195 ILE A CA 1
ATOM 2892 C C . ILE A 1 195 ? 46.760 49.702 12.079 1.00 14.99 195 ILE A C 1
ATOM 2893 O O . ILE A 1 195 ? 45.831 49.450 12.852 1.00 14.85 195 ILE A O 1
ATOM 2909 N N . HIS A 1 196 ? 47.509 48.752 11.537 1.00 16.00 196 HIS A N 1
ATOM 2910 C CA . HIS A 1 196 ? 47.293 47.357 11.886 1.00 16.04 196 HIS A CA 1
ATOM 2911 C C . HIS A 1 196 ? 47.669 47.057 13.338 1.00 17.23 196 HIS A C 1
ATOM 2912 O O . HIS A 1 196 ? 47.368 45.975 13.847 1.00 15.04 196 HIS A O 1
ATOM 2927 N N . GLU A 1 197 ? 48.307 48.012 14.009 1.00 17.49 197 GLU A N 1
ATOM 2928 C CA . GLU A 1 197 ? 48.616 47.860 15.431 1.00 16.54 197 GLU A CA 1
ATOM 2929 C C . GLU A 1 197 ? 47.482 48.424 16.296 1.00 14.01 197 GLU A C 1
ATOM 2930 O O . GLU A 1 197 ? 47.669 48.645 17.483 1.00 15.49 197 GLU A O 1
ATOM 2942 N N . SER A 1 198 ? 46.302 48.648 15.711 1.00 13.46 198 SER A N 1
ATOM 2943 C CA . SER A 1 198 ? 45.178 49.250 16.433 1.00 13.27 198 SER A CA 1
ATOM 2944 C C . SER A 1 198 ? 44.834 48.568 17.753 1.00 14.54 198 SER A C 1
ATOM 2945 O O . SER A 1 198 ? 44.478 49.230 18.726 1.00 16.41 198 SER A O 1
ATOM 2953 N N . GLY A 1 199 ? 44.949 47.251 17.809 1.00 15.85 199 GLY A N 1
ATOM 2954 C CA . GLY A 1 199 ? 44.685 46.538 19.045 1.00 15.89 199 GLY A CA 1
ATOM 2955 C C . GLY A 1 199 ? 45.544 47.030 20.200 1.00 17.57 199 GLY A C 1
ATOM 2956 O O . GLY A 1 199 ? 45.057 47.180 21.323 1.00 20.60 199 GLY A O 1
ATOM 2960 N N . GLN A 1 200 ? 46.819 47.274 19.926 1.00 18.28 200 GLN A N 1
ATOM 2961 C CA . GLN A 1 200 ? 47.743 47.835 20.920 1.00 17.73 200 GLN A CA 1
ATOM 2962 C C . GLN A 1 200 ? 47.363 49.256 21.330 1.00 16.79 200 GLN A C 1
ATOM 2963 O O . GLN A 1 200 ? 47.764 49.736 22.395 1.00 19.10 200 GLN A O 1
ATOM 2977 N N . ASN A 1 201 ? 46.655 49.955 20.455 1.00 13.51 201 ASN A N 1
ATOM 2978 C CA . ASN A 1 201 ? 46.388 51.373 20.646 1.00 12.92 201 ASN A CA 1
ATOM 2979 C C . ASN A 1 201 ? 45.063 51.616 21.352 1.00 13.76 201 ASN A C 1
ATOM 2980 O O . ASN A 1 201 ? 44.799 52.729 21.788 1.00 14.82 201 ASN A O 1
ATOM 2991 N N . ARG A 1 202 ? 44.246 50.576 21.466 1.00 15.18 202 ARG A N 1
ATOM 2992 C CA . ARG A 1 202 ? 42.946 50.704 22.126 1.00 14.63 202 ARG A CA 1
ATOM 2993 C C . ARG A 1 202 ? 43.152 51.131 23.578 1.00 14.15 202 ARG A C 1
ATOM 2994 O O . ARG A 1 202 ? 43.883 50.466 24.313 1.00 16.50 202 ARG A O 1
ATOM 3015 N N . PRO A 1 203 ? 42.527 52.245 23.999 1.00 15.14 203 PRO A N 1
ATOM 3016 C CA . PRO A 1 203 ? 42.726 52.618 25.403 1.00 15.41 203 PRO A CA 1
ATOM 3017 C C . PRO A 1 203 ? 42.236 51.545 26.368 1.00 16.48 203 PRO A C 1
ATOM 3018 O O . PRO A 1 203 ? 41.306 50.795 26.073 1.00 17.33 203 PRO A O 1
ATOM 3029 N N . GLU A 1 204 ? 42.883 51.470 27.524 1.00 18.83 204 GLU A N 1
ATOM 3030 C CA . GLU A 1 204 ? 42.611 50.410 28.483 1.00 17.65 204 GLU A CA 1
ATOM 3031 C C . GLU A 1 204 ? 41.128 50.255 28.820 1.00 19.00 204 GLU A C 1
ATOM 3032 O O . GLU A 1 204 ? 40.620 49.142 28.963 1.00 20.46 204 GLU A O 1
ATOM 3044 N N . ARG A 1 205 ? 40.421 51.369 28.938 1.00 18.91 205 ARG A N 1
ATOM 3045 C CA . ARG A 1 205 ? 39.052 51.314 29.433 1.00 17.69 205 ARG A CA 1
ATOM 3046 C C . ARG A 1 205 ? 38.097 50.660 28.440 1.00 17.26 205 ARG A C 1
ATOM 3047 O O . ARG A 1 205 ? 36.980 50.286 28.815 1.00 17.90 205 ARG A O 1
ATOM 3068 N N . PHE A 1 206 ? 38.518 50.527 27.177 1.00 17.88 206 PHE A N 1
ATOM 3069 C CA . PHE A 1 206 ? 37.669 49.892 26.166 1.00 16.77 206 PHE A CA 1
ATOM 3070 C C . PHE A 1 206 ? 37.989 48.407 25.921 1.00 17.23 206 PHE A C 1
ATOM 3071 O O . PHE A 1 206 ? 37.373 47.778 25.053 1.00 15.32 206 PHE A O 1
ATOM 3088 N N . ARG A 1 207 ? 38.942 47.850 26.655 1.00 19.00 207 ARG A N 1
ATOM 3089 C CA . ARG A 1 207 ? 39.402 46.471 26.411 1.00 16.48 207 ARG A CA 1
ATOM 3090 C C . ARG A 1 207 ? 38.477 45.410 26.971 1.00 19.11 207 ARG A C 1
ATOM 3091 O O . ARG A 1 207 ? 38.112 44.449 26.267 1.00 22.26 207 ARG A O 1
ATOM 3112 N N . ALA A 1 208 ? 38.097 45.563 28.238 1.00 19.98 208 ALA A N 1
ATOM 3113 C CA . ALA A 1 208 ? 37.253 44.561 28.891 1.00 19.20 208 ALA A CA 1
ATOM 3114 C C . ALA A 1 208 ? 35.889 44.533 28.231 1.00 20.82 208 ALA A C 1
ATOM 3115 O O . ALA A 1 208 ? 35.241 45.560 28.105 1.00 24.59 208 ALA A O 1
ATOM 3122 N N . GLY A 1 209 ? 35.443 43.367 27.796 1.00 20.75 209 GLY A N 1
ATOM 3123 C CA . GLY A 1 209 ? 34.117 43.286 27.206 1.00 22.59 209 GLY A CA 1
ATOM 3124 C C . GLY A 1 209 ? 34.062 43.574 25.725 1.00 23.23 209 GLY A C 1
ATOM 3125 O O . GLY A 1 209 ? 32.983 43.587 25.143 1.00 19.60 209 GLY A O 1
ATOM 3129 N N . SER A 1 210 ? 35.212 43.818 25.107 1.00 18.35 210 SER A N 1
ATOM 3130 C CA . SER A 1 210 ? 35.286 43.881 23.651 1.00 16.90 210 SER A CA 1
ATOM 3131 C C . SER A 1 210 ? 34.974 42.513 23.066 1.00 16.49 210 SER A C 1
ATOM 3132 O O . SER A 1 210 ? 35.284 41.473 23.667 1.00 18.48 210 SER A O 1
ATOM 3140 N N . GLY A 1 211 ? 34.353 42.501 21.896 1.00 19.35 211 GLY A N 1
ATOM 3141 C CA . GLY A 1 211 ? 34.146 41.251 21.198 1.00 18.69 211 GLY A CA 1
ATOM 3142 C C . GLY A 1 211 ? 35.103 41.003 20.046 1.00 19.75 211 GLY A C 1
ATOM 3143 O O . GLY A 1 211 ? 34.946 40.023 19.332 1.00 23.06 211 GLY A O 1
ATOM 3147 N N . LEU A 1 212 ? 36.096 41.874 19.877 1.00 19.15 212 LEU A N 1
ATOM 3148 C CA . LEU A 1 212 ? 36.908 41.883 18.660 1.00 17.51 212 LEU A CA 1
ATOM 3149 C C . LEU A 1 212 ? 38.401 41.638 18.910 1.00 20.47 212 LEU A C 1
ATOM 3150 O O . LEU A 1 212 ? 39.225 41.915 18.047 1.00 21.31 212 LEU A O 1
ATOM 3166 N N . ALA A 1 213 ? 38.764 41.120 20.073 1.00 21.77 213 ALA A N 1
ATOM 3167 C CA . ALA A 1 213 ? 40.175 40.877 20.353 1.00 21.61 213 ALA A CA 1
ATOM 3168 C C . ALA A 1 213 ? 40.787 39.954 19.302 1.00 22.51 213 ALA A C 1
ATOM 3169 O O . ALA A 1 213 ? 41.920 40.164 18.873 1.00 21.18 213 ALA A O 1
ATOM 3176 N N . GLU A 1 214 ? 40.041 38.934 18.886 1.00 24.93 214 GLU A N 1
ATOM 3177 C CA . GLU A 1 214 ? 40.561 37.980 17.913 1.00 24.86 214 GLU A CA 1
ATOM 3178 C C . GLU A 1 214 ? 40.828 38.678 16.585 1.00 21.95 214 GLU A C 1
ATOM 3179 O O . GLU A 1 214 ? 41.857 38.434 15.935 1.00 22.07 214 GLU A O 1
ATOM 3191 N N . THR A 1 215 ? 39.924 39.568 16.195 1.00 20.70 215 THR A N 1
ATOM 3192 C CA . THR A 1 215 ? 40.092 40.315 14.962 1.00 16.97 215 THR A CA 1
ATOM 3193 C C . THR A 1 215 ? 41.325 41.208 15.048 1.00 20.09 215 THR A C 1
ATOM 3194 O O . THR A 1 215 ? 42.097 41.304 14.096 1.00 18.87 215 THR A O 1
ATOM 3205 N N . GLU A 1 216 ? 41.510 41.856 16.193 1.00 20.30 216 GLU A N 1
ATOM 3206 C CA . GLU A 1 216 ? 42.666 42.733 16.382 1.00 19.16 216 GLU A CA 1
ATOM 3207 C C . GLU A 1 216 ? 43.971 41.959 16.322 1.00 18.50 216 GLU A C 1
ATOM 3208 O O . GLU A 1 216 ? 44.987 42.455 15.803 1.00 19.05 216 GLU A O 1
ATOM 3220 N N . GLN A 1 217 ? 43.973 40.745 16.857 1.00 16.91 217 GLN A N 1
ATOM 3221 C CA . GLN A 1 217 ? 45.199 39.942 16.825 1.00 17.81 217 GLN A CA 1
ATOM 3222 C C . GLN A 1 217 ? 45.524 39.508 15.395 1.00 23.16 217 GLN A C 1
ATOM 3223 O O . GLN A 1 217 ? 46.691 39.436 15.022 1.00 24.78 217 GLN A O 1
ATOM 3237 N N . GLN A 1 218 ? 44.503 39.259 14.575 1.00 19.49 218 GLN A N 1
ATOM 3238 C CA . GLN A 1 218 ? 44.755 38.897 13.181 1.00 22.22 218 GLN A CA 1
ATOM 3239 C C . GLN A 1 218 ? 45.262 40.136 12.449 1.00 20.90 218 GLN A C 1
ATOM 3240 O O . GLN A 1 218 ? 46.219 40.061 11.675 1.00 22.59 218 GLN A O 1
ATOM 3254 N N . LEU A 1 219 ? 44.625 41.279 12.721 1.00 19.76 219 LEU A N 1
ATOM 3255 C CA . LEU A 1 219 ? 44.991 42.531 12.063 1.00 17.73 219 LEU A CA 1
ATOM 3256 C C . LEU A 1 219 ? 46.463 42.858 12.285 1.00 1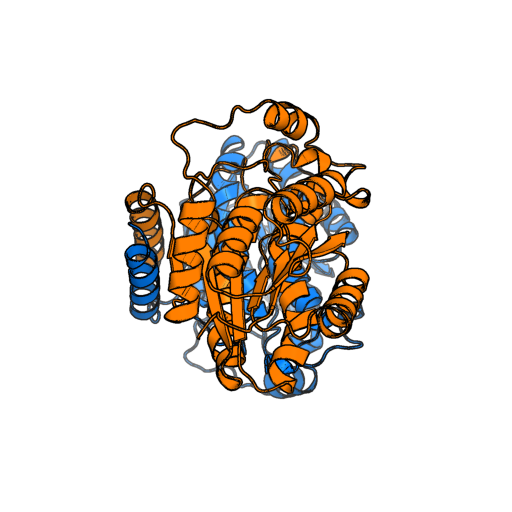8.85 219 LEU A C 1
ATOM 3257 O O . LEU A 1 219 ? 47.151 43.342 11.387 1.00 18.82 219 LEU A O 1
ATOM 3273 N N . ALA A 1 220 ? 46.953 42.572 13.482 1.00 18.99 220 ALA A N 1
ATOM 3274 C CA . ALA A 1 220 ? 48.339 42.891 13.835 1.00 19.44 220 ALA A CA 1
ATOM 3275 C C . ALA A 1 220 ? 49.353 42.206 12.916 1.00 19.73 220 ALA A C 1
ATOM 3276 O O . ALA A 1 220 ? 50.505 42.653 12.803 1.00 21.07 220 ALA A O 1
ATOM 3283 N N . LYS A 1 221 ? 48.951 41.099 12.295 1.00 21.61 221 LYS A N 1
ATOM 3284 C CA . LYS A 1 221 ? 49.856 40.342 11.427 1.00 23.04 221 LYS A CA 1
ATOM 3285 C C . LYS A 1 221 ? 49.780 40.773 9.963 1.00 30.29 221 LYS A C 1
ATOM 3286 O O . LYS A 1 221 ? 50.502 40.234 9.109 1.00 29.23 221 LYS A O 1
ATOM 3305 N N . ARG A 1 222 ? 48.901 41.727 9.668 1.00 25.31 222 ARG A N 1
ATOM 3306 C CA . ARG A 1 222 ? 48.655 42.145 8.290 1.00 28.84 222 ARG A CA 1
ATOM 3307 C C . ARG A 1 222 ? 49.869 42.830 7.695 1.00 30.03 222 ARG A C 1
ATOM 3308 O O . ARG A 1 222 ? 50.462 43.706 8.308 1.00 33.12 222 ARG A O 1
ATOM 3329 N N . VAL A 1 223 ? 50.210 42.449 6.471 1.00 27.45 223 VAL A N 1
ATOM 3330 C CA . VAL A 1 223 ? 51.374 42.996 5.799 1.00 28.80 223 VAL A CA 1
ATOM 3331 C C . VAL A 1 223 ? 51.035 44.288 5.071 1.00 29.35 223 VAL A C 1
ATOM 3332 O O . VAL A 1 223 ? 50.032 44.370 4.367 1.00 31.74 223 VAL A O 1
ATOM 3345 N N . VAL A 1 224 ? 51.874 45.301 5.257 1.00 27.02 224 VAL A N 1
ATOM 3346 C CA . VAL A 1 224 ? 51.715 46.568 4.561 1.00 25.81 224 VAL A CA 1
ATOM 3347 C C . VAL A 1 224 ? 52.129 46.417 3.096 1.00 33.78 224 VAL A C 1
ATOM 3348 O O . VAL A 1 224 ? 53.299 46.174 2.800 1.00 35.56 224 VAL A O 1
ATOM 3361 N N . ALA A 1 225 ? 51.168 46.553 2.185 1.00 27.34 225 ALA A N 1
ATOM 3362 C CA . ALA A 1 225 ? 51.428 46.348 0.755 1.00 30.23 225 ALA A CA 1
ATOM 3363 C C . ALA A 1 225 ? 52.380 47.393 0.162 1.00 34.81 225 ALA A C 1
ATOM 3364 O O . ALA A 1 225 ? 52.291 48.583 0.470 1.00 31.93 225 ALA A O 1
ATOM 3371 N N . ASP A 1 226 ? 53.284 46.942 -0.707 1.00 32.57 226 ASP A N 1
ATOM 3372 C CA . ASP A 1 226 ? 54.283 47.834 -1.297 1.00 30.84 226 ASP A CA 1
ATOM 3373 C C . ASP A 1 226 ? 53.684 48.931 -2.182 1.00 29.60 226 ASP A C 1
ATOM 3374 O O . ASP A 1 226 ? 54.308 49.978 -2.376 1.00 38.38 226 ASP A O 1
ATOM 3383 N N . ASN A 1 227 ? 52.478 48.706 -2.701 1.00 35.21 227 ASN A N 1
ATOM 3384 C CA . ASN A 1 227 ? 51.861 49.658 -3.626 1.00 35.92 227 ASN A CA 1
ATOM 3385 C C . ASN A 1 227 ? 50.907 50.635 -2.947 1.00 42.38 227 ASN A C 1
ATOM 3386 O O . ASN A 1 227 ? 50.224 51.415 -3.612 1.00 38.99 227 ASN A O 1
ATOM 3397 N N . TRP A 1 228 ? 50.835 50.582 -1.622 1.00 31.03 228 TRP A N 1
ATOM 3398 C CA . TRP A 1 228 ? 50.082 51.595 -0.906 1.00 23.74 228 TRP A CA 1
ATOM 3399 C C . TRP A 1 228 ? 50.888 52.880 -0.959 1.00 20.63 228 TRP A C 1
ATOM 3400 O O . TRP A 1 228 ? 52.099 52.877 -1.161 1.00 22.23 228 TRP A O 1
ATOM 3421 N N . MET A 1 229 ? 50.196 53.993 -0.774 1.00 22.32 229 MET A N 1
ATOM 3422 C CA . MET A 1 229 ? 50.812 55.290 -0.947 1.00 18.59 229 MET A CA 1
ATOM 3423 C C . MET A 1 229 ? 51.722 55.616 0.246 1.00 18.08 229 MET A C 1
ATOM 3424 O O . MET A 1 229 ? 51.486 55.160 1.368 1.00 19.05 229 MET A O 1
ATOM 3438 N N . GLU A 1 230 ? 52.756 56.404 -0.000 1.00 18.58 230 GLU A N 1
ATOM 3439 C CA . GLU A 1 230 ? 53.648 56.836 1.064 1.00 18.35 230 GLU A CA 1
ATOM 3440 C C . GLU A 1 230 ? 53.020 57.967 1.843 1.00 17.70 230 GLU A C 1
ATOM 3441 O O . GLU A 1 230 ? 52.437 58.872 1.254 1.00 16.39 230 GLU A O 1
ATOM 3453 N N . PRO A 1 231 ? 53.145 57.943 3.176 1.00 14.09 231 PRO A N 1
ATOM 3454 C CA . PRO A 1 231 ? 52.652 59.067 3.969 1.00 14.08 231 PRO A CA 1
ATOM 3455 C C . PRO A 1 231 ? 53.177 60.438 3.529 1.00 14.20 231 PRO A C 1
ATOM 3456 O O . PRO A 1 231 ? 52.417 61.405 3.640 1.00 13.41 231 PRO A O 1
ATOM 3467 N N . THR A 1 232 ? 54.402 60.554 3.029 1.00 13.66 232 THR A N 1
ATOM 3468 C CA . THR A 1 232 ? 54.893 61.890 2.658 1.00 13.52 232 THR A CA 1
ATOM 3469 C C . THR A 1 232 ? 54.143 62.443 1.433 1.00 15.52 232 THR A C 1
ATOM 3470 O O . THR A 1 232 ? 54.006 63.660 1.289 1.00 14.88 232 THR A O 1
ATOM 3481 N N . GLU A 1 233 ? 53.664 61.559 0.564 1.00 14.67 233 GLU A N 1
ATOM 3482 C CA . GLU A 1 233 ? 52.842 62.001 -0.560 1.00 15.76 233 GLU A CA 1
ATOM 3483 C C . GLU A 1 233 ? 51.538 62.607 -0.058 1.00 14.89 233 GLU A C 1
ATOM 3484 O O . GLU A 1 233 ? 51.105 63.654 -0.541 1.00 16.04 233 GLU A O 1
ATOM 3496 N N . VAL A 1 234 ? 50.935 61.984 0.949 1.00 12.08 234 VAL A N 1
ATOM 3497 C CA . VAL A 1 234 ? 49.743 62.541 1.572 1.00 11.37 234 VAL A CA 1
ATOM 3498 C C . VAL A 1 234 ? 50.106 63.870 2.256 1.00 12.46 234 VAL A C 1
ATOM 3499 O O . VAL A 1 234 ? 49.352 64.849 2.211 1.00 12.37 234 VAL A O 1
ATOM 3512 N N . GLY A 1 235 ? 51.276 63.915 2.887 1.00 11.85 235 GLY A N 1
ATOM 3513 C CA . GLY A 1 235 ? 51.719 65.132 3.536 1.00 11.36 235 GLY A CA 1
ATOM 3514 C C . GLY A 1 235 ? 51.757 66.306 2.573 1.00 13.20 235 GLY A C 1
ATOM 3515 O O . GLY A 1 235 ? 51.343 67.414 2.931 1.00 12.99 235 GLY A O 1
ATOM 3519 N N . ASP A 1 236 ? 52.235 66.075 1.362 1.00 13.55 236 ASP A N 1
ATOM 3520 C CA . ASP A 1 236 ? 52.329 67.158 0.387 1.00 14.85 236 ASP A CA 1
ATOM 3521 C C . ASP A 1 236 ? 50.945 67.606 -0.060 1.00 15.20 236 ASP A C 1
ATOM 3522 O O . ASP A 1 236 ? 50.726 68.793 -0.305 1.00 14.13 236 ASP A O 1
ATOM 3531 N N . MET A 1 237 ? 50.010 66.675 -0.163 1.00 11.85 237 MET A N 1
ATOM 3532 C CA . MET A 1 237 ? 48.627 67.052 -0.476 1.00 11.54 237 MET A CA 1
ATOM 3533 C C . MET A 1 237 ? 48.062 67.954 0.596 1.00 11.57 237 MET A C 1
ATOM 3534 O O . MET A 1 237 ? 47.246 68.840 0.317 1.00 13.93 237 MET A O 1
ATOM 3548 N N . ILE A 1 238 ? 48.397 67.662 1.849 1.00 10.70 238 ILE A N 1
ATOM 3549 C CA . ILE A 1 238 ? 47.944 68.458 2.967 1.00 10.30 238 ILE A CA 1
ATOM 3550 C C . ILE A 1 238 ? 48.620 69.839 3.008 1.00 12.62 238 ILE A C 1
ATOM 3551 O O . ILE A 1 238 ? 47.962 70.835 3.330 1.00 13.52 238 ILE A O 1
ATOM 3567 N N . VAL A 1 239 ? 49.903 69.930 2.675 1.00 12.56 239 VAL A N 1
ATOM 3568 C CA . VAL A 1 239 ? 50.549 71.236 2.525 1.00 12.25 239 VAL A CA 1
ATOM 3569 C C . VAL A 1 239 ? 49.724 72.058 1.526 1.00 12.92 239 VAL A C 1
ATOM 3570 O O . VAL A 1 239 ? 49.362 73.210 1.822 1.00 13.42 239 VAL A O 1
ATOM 3583 N N . ASP A 1 240 ? 49.388 71.461 0.376 1.00 13.49 240 ASP A N 1
ATOM 3584 C CA . ASP A 1 240 ? 48.647 72.206 -0.649 1.00 13.64 240 ASP A CA 1
ATOM 3585 C C . ASP A 1 240 ? 47.258 72.618 -0.124 1.00 14.32 240 ASP A C 1
ATOM 3586 O O . ASP A 1 240 ? 46.789 73.727 -0.402 1.00 14.94 240 ASP A O 1
ATOM 3595 N N . ALA A 1 241 ? 46.613 71.748 0.639 1.00 11.92 241 ALA A N 1
ATOM 3596 C CA . ALA A 1 241 ? 45.269 72.022 1.154 1.00 13.16 241 ALA A CA 1
ATOM 3597 C C . ALA A 1 241 ? 45.287 73.168 2.164 1.00 12.47 241 ALA A C 1
ATOM 3598 O O . ALA A 1 241 ? 44.329 73.964 2.233 1.00 13.54 241 ALA A O 1
ATOM 3605 N N . ILE A 1 242 ? 46.326 73.237 2.989 1.00 12.23 242 ILE A N 1
ATOM 3606 C CA . ILE A 1 242 ? 46.471 74.331 3.949 1.00 11.90 242 ILE A CA 1
ATOM 3607 C C . ILE A 1 242 ? 46.784 75.647 3.241 1.00 14.91 242 ILE A C 1
ATOM 3608 O O . ILE A 1 242 ? 46.165 76.680 3.532 1.00 16.79 242 ILE A O 1
ATOM 3624 N N . VAL A 1 243 ? 47.735 75.624 2.314 1.00 11.80 243 VAL A N 1
ATOM 3625 C CA . VAL A 1 243 ? 48.111 76.823 1.585 1.00 12.29 243 VAL A CA 1
ATOM 3626 C C . VAL A 1 243 ? 46.928 77.398 0.809 1.00 13.02 243 VAL A C 1
ATOM 3627 O O . VAL A 1 243 ? 46.750 78.618 0.756 1.00 14.52 243 VAL A O 1
ATOM 3640 N N . HIS A 1 244 ? 46.163 76.516 0.179 1.00 12.13 244 HIS A N 1
ATOM 3641 C CA . HIS A 1 244 ? 45.089 76.955 -0.723 1.00 12.40 244 HIS A CA 1
ATOM 3642 C C . HIS A 1 244 ? 43.694 76.849 -0.140 1.00 11.99 244 HIS A C 1
ATOM 3643 O O . HIS A 1 244 ? 42.706 77.124 -0.838 1.00 12.23 244 HIS A O 1
ATOM 3658 N N . ASN A 1 245 ? 43.603 76.491 1.134 1.00 12.38 245 ASN A N 1
ATOM 3659 C CA . ASN A 1 245 ? 42.334 76.386 1.836 1.00 13.29 245 ASN A CA 1
ATOM 3660 C C . ASN A 1 245 ? 41.317 75.506 1.116 1.00 14.41 245 ASN A C 1
ATOM 3661 O O . ASN A 1 245 ? 40.195 75.922 0.806 1.00 13.57 245 ASN A O 1
ATOM 3672 N N . LYS A 1 246 ? 41.726 74.273 0.847 1.00 11.03 246 LYS A N 1
ATOM 3673 C CA . LYS A 1 246 ? 40.885 73.323 0.146 1.00 11.04 246 LYS A CA 1
ATOM 3674 C C . LYS A 1 246 ? 40.047 72.510 1.111 1.00 11.97 246 LYS A C 1
ATOM 3675 O O . LYS A 1 246 ? 40.584 71.846 1.997 1.00 11.66 246 LYS A O 1
ATOM 3694 N N . LEU A 1 247 ? 38.735 72.472 0.920 1.00 11.92 247 LEU A N 1
ATOM 3695 C CA . LEU A 1 247 ? 37.879 71.747 1.846 1.00 9.75 247 LEU A CA 1
ATOM 3696 C C . LEU A 1 247 ? 38.065 70.225 1.821 1.00 9.31 247 LEU A C 1
ATOM 3697 O O . LEU A 1 247 ? 38.074 69.579 2.871 1.00 10.61 247 LEU A O 1
ATOM 3713 N N . TYR A 1 248 ? 38.204 69.677 0.619 1.00 12.11 248 TYR A N 1
ATOM 3714 C CA . TYR A 1 248 ? 38.288 68.242 0.445 1.00 11.68 248 TYR A CA 1
ATOM 3715 C C . TYR A 1 248 ? 39.596 67.817 -0.178 1.00 12.76 248 TYR A C 1
ATOM 3716 O O . TYR A 1 248 ? 40.041 68.391 -1.179 1.00 13.98 248 TYR A O 1
ATOM 3734 N N . VAL A 1 249 ? 40.199 66.787 0.405 1.00 12.91 249 VAL A N 1
ATOM 3735 C CA . VAL A 1 249 ? 41.357 66.143 -0.199 1.00 13.83 249 VAL A CA 1
ATOM 3736 C C . VAL A 1 249 ? 41.130 64.644 -0.178 1.00 10.94 249 VAL A C 1
ATOM 3737 O O . VAL A 1 249 ? 40.910 64.080 0.890 1.00 12.01 249 VAL A O 1
ATOM 3750 N N . SER A 1 250 ? 41.175 64.013 -1.353 1.00 12.47 250 SER A N 1
ATOM 3751 C CA . SER A 1 250 ? 41.120 62.556 -1.464 1.00 12.95 250 SER A CA 1
ATOM 3752 C C . SER A 1 250 ? 42.422 62.086 -2.077 1.00 13.71 250 SER A C 1
ATOM 3753 O O . SER A 1 250 ? 42.943 62.694 -3.000 1.00 15.58 250 SER A O 1
ATOM 3761 N N . THR A 1 251 ? 42.949 60.986 -1.571 1.00 14.31 251 THR A N 1
ATOM 3762 C CA . THR A 1 251 ? 44.259 60.529 -2.033 1.00 14.49 251 THR A CA 1
ATOM 3763 C C . THR A 1 251 ? 44.205 59.565 -3.216 1.00 16.07 251 THR A C 1
ATOM 3764 O O . THR A 1 251 ? 45.210 59.380 -3.919 1.00 16.86 251 THR A O 1
ATOM 3775 N N . HIS A 1 252 ? 43.044 58.951 -3.442 1.00 15.59 252 HIS A N 1
ATOM 3776 C CA . HIS A 1 252 ? 42.883 57.912 -4.453 1.00 16.07 252 HIS A CA 1
ATOM 3777 C C . HIS A 1 252 ? 41.579 58.097 -5.203 1.00 15.71 252 HIS A C 1
ATOM 3778 O O . HIS A 1 252 ? 40.597 58.552 -4.613 1.00 15.89 252 HIS A O 1
ATOM 3793 N N . GLY A 1 253 ? 41.570 57.713 -6.473 1.00 18.12 253 GLY A N 1
ATOM 3794 C CA . GLY A 1 253 ? 40.372 57.784 -7.292 1.00 18.94 253 GLY A CA 1
ATOM 3795 C C . GLY A 1 253 ? 39.646 56.474 -7.530 1.00 18.27 253 GLY A C 1
ATOM 3796 O O . GLY A 1 253 ? 38.654 56.439 -8.270 1.00 18.24 253 GLY A O 1
ATOM 3800 N N . ASN A 1 254 ? 40.108 55.399 -6.893 1.00 18.66 254 ASN A N 1
ATOM 3801 C CA . ASN A 1 254 ? 39.608 54.057 -7.166 1.00 20.13 254 ASN A CA 1
ATOM 3802 C C . ASN A 1 254 ? 38.137 53.840 -6.808 1.00 19.14 254 ASN A C 1
ATOM 3803 O O . ASN A 1 254 ? 37.525 52.868 -7.259 1.00 23.09 254 ASN A O 1
ATOM 3814 N N . TRP A 1 255 ? 37.578 54.732 -5.987 1.00 17.52 255 TRP A N 1
ATOM 3815 C CA . TRP A 1 255 ? 36.222 54.583 -5.490 1.00 16.60 255 TRP A CA 1
ATOM 3816 C C . TRP A 1 255 ? 35.309 55.645 -6.101 1.00 15.03 255 TRP A C 1
ATOM 3817 O O . TRP A 1 255 ? 34.214 55.884 -5.620 1.00 17.21 255 TRP A O 1
ATOM 3838 N N . ARG A 1 256 ? 35.757 56.260 -7.188 1.00 16.80 256 ARG A N 1
ATOM 3839 C CA . ARG A 1 256 ? 34.921 57.224 -7.887 1.00 15.89 256 ARG A CA 1
ATOM 3840 C C . ARG A 1 256 ? 33.597 56.591 -8.314 1.00 15.96 256 ARG A C 1
ATOM 3841 O O . ARG A 1 256 ? 32.537 57.151 -8.053 1.00 19.02 256 ARG A O 1
ATOM 3862 N N . GLU A 1 257 ? 33.639 55.439 -8.986 1.00 16.53 257 GLU A N 1
ATOM 3863 C CA . GLU A 1 257 ? 32.424 54.856 -9.529 1.00 16.74 257 GLU A CA 1
ATOM 3864 C C . GLU A 1 257 ? 31.495 54.302 -8.456 1.00 18.17 257 GLU A C 1
ATOM 3865 O O . GLU A 1 257 ? 30.266 54.366 -8.581 1.00 17.73 257 GLU A O 1
ATOM 3877 N N . THR A 1 258 ? 32.055 53.735 -7.387 1.00 17.15 258 THR A N 1
ATOM 3878 C CA . THR A 1 258 ? 31.219 53.219 -6.319 1.00 14.34 258 THR A CA 1
ATOM 3879 C C . THR A 1 258 ? 30.563 54.373 -5.563 1.00 15.03 258 THR A C 1
ATOM 3880 O O . THR A 1 258 ? 29.433 54.252 -5.112 1.00 14.86 258 THR A O 1
ATOM 3891 N N . CYS A 1 259 ? 31.264 55.492 -5.426 1.00 14.74 259 CYS A N 1
ATOM 3892 C CA . CYS A 1 259 ? 30.642 56.657 -4.817 1.00 14.16 259 CYS A CA 1
ATOM 3893 C C . CYS A 1 259 ? 29.553 57.202 -5.732 1.00 12.86 259 CYS A C 1
ATOM 3894 O O . CYS A 1 259 ? 28.463 57.543 -5.268 1.00 15.01 259 CYS A O 1
ATOM 3902 N N . GLU A 1 260 ? 29.834 57.300 -7.031 1.00 15.56 260 GLU A N 1
ATOM 3903 C CA . GLU A 1 260 ? 28.819 57.792 -7.976 1.00 16.35 260 GLU A CA 1
ATOM 3904 C C . GLU A 1 260 ? 27.544 56.985 -7.868 1.00 19.97 260 GLU A C 1
ATOM 3905 O O . GLU A 1 260 ? 26.436 57.533 -7.916 1.00 18.86 260 GLU A O 1
ATOM 3917 N N . ALA A 1 261 ? 27.683 55.666 -7.756 1.00 15.61 261 ALA A N 1
ATOM 3918 C CA . ALA A 1 261 ? 26.513 54.798 -7.704 1.00 17.14 261 ALA A CA 1
ATOM 3919 C C . ALA A 1 261 ? 25.727 55.040 -6.414 1.00 16.39 261 ALA A C 1
ATOM 3920 O O . ALA A 1 261 ? 24.505 55.031 -6.421 1.00 18.20 261 ALA A O 1
ATOM 3927 N N . ARG A 1 262 ? 26.430 55.236 -5.302 1.00 12.72 262 ARG A N 1
ATOM 3928 C CA . ARG A 1 262 ? 25.790 55.600 -4.031 1.00 11.53 262 ARG A CA 1
ATOM 3929 C C . ARG A 1 262 ? 25.045 56.933 -4.164 1.00 14.85 262 ARG A C 1
ATOM 3930 O O . ARG A 1 262 ? 23.875 57.060 -3.780 1.00 15.33 262 ARG A O 1
ATOM 3951 N N . PHE A 1 263 ? 25.742 57.927 -4.691 1.00 14.78 263 PHE A N 1
ATOM 3952 C CA . PHE A 1 263 ? 25.166 59.259 -4.859 1.00 17.05 263 PHE A CA 1
ATOM 3953 C C . PHE A 1 263 ? 23.923 59.205 -5.753 1.00 18.64 263 PHE A C 1
ATOM 3954 O O . PHE A 1 263 ? 22.903 59.824 -5.466 1.00 18.07 263 PHE A O 1
ATOM 3971 N N . GLN A 1 264 ? 23.995 58.467 -6.852 1.00 16.23 264 GLN A N 1
ATOM 3972 C CA . GLN A 1 264 ? 22.810 58.313 -7.690 1.00 18.76 264 GLN A CA 1
ATOM 3973 C C . GLN A 1 264 ? 21.647 57.657 -6.975 1.00 18.10 264 GLN A C 1
ATOM 3974 O O . GLN A 1 264 ? 20.505 58.059 -7.166 1.00 20.29 264 GLN A O 1
ATOM 3988 N N . ALA A 1 265 ? 21.912 56.640 -6.161 1.00 15.46 265 ALA A N 1
ATOM 3989 C CA . ALA A 1 265 ? 20.853 55.988 -5.416 1.00 14.82 265 ALA A CA 1
ATOM 3990 C C . ALA A 1 265 ? 20.217 56.956 -4.408 1.00 16.86 265 ALA A C 1
ATOM 3991 O O . ALA A 1 265 ? 18.993 56.985 -4.246 1.00 18.14 265 ALA A O 1
ATOM 3998 N N . LEU A 1 266 ? 21.043 57.778 -3.770 1.00 16.83 266 LEU A N 1
ATOM 3999 C CA . LEU A 1 266 ? 20.527 58.808 -2.871 1.00 13.79 266 LEU A CA 1
ATOM 4000 C C . LEU A 1 266 ? 19.656 59.811 -3.633 1.00 15.52 266 LEU A C 1
ATOM 4001 O O . LEU A 1 266 ? 18.550 60.137 -3.218 1.00 17.04 266 LEU A O 1
ATOM 4017 N N . LEU A 1 267 ? 20.153 60.311 -4.755 1.00 15.34 267 LEU A N 1
ATOM 4018 C CA . LEU A 1 267 ? 19.360 61.258 -5.545 1.00 19.52 267 LEU A CA 1
ATOM 4019 C C . LEU A 1 267 ? 18.079 60.615 -6.051 1.00 18.41 267 LEU A C 1
ATOM 4020 O O . LEU A 1 267 ? 17.012 61.248 -6.043 1.00 21.40 267 LEU A O 1
ATOM 4036 N N . ASP A 1 268 ? 18.164 59.367 -6.501 1.00 19.37 268 ASP A N 1
ATOM 4037 C CA . ASP A 1 268 ? 16.974 58.665 -6.996 1.00 20.28 268 ASP A CA 1
ATOM 4038 C C . ASP A 1 268 ? 15.861 58.529 -5.958 1.00 20.59 268 ASP A C 1
ATOM 4039 O O . ASP A 1 268 ? 14.690 58.377 -6.330 1.00 22.50 268 ASP A O 1
ATOM 4048 N N . SER A 1 269 ? 16.209 58.541 -4.674 1.00 17.87 269 SER A N 1
ATOM 4049 C CA . SER A 1 269 ? 15.216 58.414 -3.611 1.00 17.84 269 SER A CA 1
ATOM 4050 C C . SER A 1 269 ? 14.429 59.718 -3.420 1.00 19.53 269 SER A C 1
ATOM 4051 O O . SER A 1 269 ? 13.435 59.738 -2.700 1.00 24.27 269 SER A O 1
ATOM 4059 N N . MET A 1 270 ? 14.898 60.802 -4.025 1.00 18.47 270 MET A N 1
ATOM 4060 C CA . MET A 1 270 ? 14.263 62.101 -3.816 1.00 18.32 270 MET A CA 1
ATOM 4061 C C . MET A 1 270 ? 13.165 62.342 -4.838 1.00 19.75 270 MET A C 1
ATOM 4062 O O . MET A 1 270 ? 13.378 62.155 -6.032 1.00 21.61 270 MET A O 1
ATOM 4076 N N . PRO A 1 271 ? 11.997 62.782 -4.373 1.00 19.48 271 PRO A N 1
ATOM 4077 C CA . PRO A 1 271 ? 10.910 63.106 -5.307 1.00 24.21 271 PRO A CA 1
ATOM 4078 C C . PRO A 1 271 ? 11.080 64.476 -5.941 1.00 29.51 271 PRO A C 1
ATOM 4079 O O . PRO A 1 271 ? 12.178 65.022 -5.899 1.00 29.56 271 PRO A O 1
ATOM 4090 N N . MET B 1 1 ? 8.526 42.982 3.251 1.00 24.96 1 MET B N 1
ATOM 4091 C CA . MET B 1 1 ? 7.848 42.048 4.191 1.00 25.52 1 MET B CA 1
ATOM 4092 C C . MET B 1 1 ? 6.441 42.511 4.458 1.00 24.75 1 MET B C 1
ATOM 4093 O O . MET B 1 1 ? 6.146 43.707 4.413 1.00 24.85 1 MET B O 1
ATOM 4109 N N . ASP B 1 2 ? 5.577 41.555 4.761 1.00 22.46 2 ASP B N 1
ATOM 4110 C CA . ASP B 1 2 ? 4.188 41.840 5.031 1.00 24.74 2 ASP B CA 1
ATOM 4111 C C . ASP B 1 2 ? 4.076 42.445 6.429 1.00 22.19 2 ASP B C 1
ATOM 4112 O O . ASP B 1 2 ? 4.666 41.948 7.388 1.00 20.49 2 ASP B O 1
ATOM 4121 N N . ILE B 1 3 ? 3.312 43.522 6.535 1.00 17.36 3 ILE B N 1
ATOM 4122 C CA . ILE B 1 3 ? 3.145 44.205 7.807 1.00 19.35 3 ILE B CA 1
ATOM 4123 C C . ILE B 1 3 ? 2.047 43.581 8.681 1.00 19.06 3 ILE B C 1
ATOM 4124 O O . ILE B 1 3 ? 2.097 43.670 9.911 1.00 16.15 3 ILE B O 1
ATOM 4140 N N . ALA B 1 4 ? 1.070 42.931 8.064 1.00 17.19 4 ALA B N 1
ATOM 4141 C CA . ALA B 1 4 ? -0.028 42.371 8.835 1.00 17.75 4 ALA B CA 1
ATOM 4142 C C . ALA B 1 4 ? 0.470 41.325 9.818 1.00 17.50 4 ALA B C 1
ATOM 4143 O O . ALA B 1 4 ? 1.213 40.428 9.444 1.00 18.61 4 ALA B O 1
ATOM 4150 N N . GLY B 1 5 ? 0.082 41.463 11.084 1.00 17.50 5 GLY B N 1
ATOM 4151 C CA . GLY B 1 5 ? 0.419 40.463 12.080 1.00 17.42 5 GLY B CA 1
ATOM 4152 C C . GLY B 1 5 ? 1.739 40.692 12.790 1.00 16.60 5 GLY B C 1
ATOM 4153 O O . GLY B 1 5 ? 2.151 39.828 13.576 1.00 16.55 5 GLY B O 1
ATOM 4157 N N . THR B 1 6 ? 2.399 41.816 12.492 1.00 16.03 6 THR B N 1
ATOM 4158 C CA . THR B 1 6 ? 3.695 42.127 13.098 1.00 15.27 6 THR B CA 1
ATOM 4159 C C . THR B 1 6 ? 3.518 43.035 14.295 1.00 15.11 6 THR B C 1
ATOM 4160 O O . THR B 1 6 ? 2.445 43.588 14.523 1.00 15.55 6 THR B O 1
ATOM 4171 N N . THR B 1 7 ? 4.571 43.141 15.095 1.00 14.56 7 THR B N 1
ATOM 4172 C CA . THR B 1 7 ? 4.662 44.145 16.122 1.00 14.35 7 THR B CA 1
ATOM 4173 C C . THR B 1 7 ? 5.774 45.129 15.739 1.00 13.66 7 THR B C 1
ATOM 4174 O O . THR B 1 7 ? 6.858 44.705 15.346 1.00 13.24 7 THR B O 1
ATOM 4185 N N . ALA B 1 8 ? 5.483 46.423 15.844 1.00 13.62 8 ALA B N 1
ATOM 4186 C CA . ALA B 1 8 ? 6.461 47.469 15.613 1.00 13.05 8 ALA B CA 1
ATOM 4187 C C . ALA B 1 8 ? 6.760 48.227 16.897 1.00 12.89 8 ALA B C 1
ATOM 4188 O O . ALA B 1 8 ? 5.854 48.663 17.610 1.00 13.72 8 ALA B O 1
ATOM 4195 N N . PHE B 1 9 ? 8.052 48.372 17.182 1.00 12.32 9 PHE B N 1
ATOM 4196 C CA . PHE B 1 9 ? 8.538 49.155 18.298 1.00 12.14 9 PHE B CA 1
ATOM 4197 C C . PHE B 1 9 ? 9.049 50.479 17.751 1.00 11.80 9 PHE B C 1
ATOM 4198 O O . PHE B 1 9 ? 9.963 50.505 16.910 1.00 11.35 9 PHE B O 1
ATOM 4215 N N . ILE B 1 10 ? 8.440 51.583 18.186 1.00 12.08 10 ILE B N 1
ATOM 4216 C CA . ILE B 1 10 ? 8.703 52.875 17.562 1.00 11.91 10 ILE B CA 1
ATOM 4217 C C . ILE B 1 10 ? 9.196 53.888 18.580 1.00 11.82 10 ILE B C 1
ATOM 4218 O O . ILE B 1 10 ? 8.434 54.312 19.468 1.00 12.32 10 ILE B O 1
ATOM 4234 N N . THR B 1 11 ? 10.476 54.255 18.504 1.00 11.70 11 THR B N 1
ATOM 4235 C CA . THR B 1 11 ? 10.966 55.282 19.406 1.00 11.24 11 THR B CA 1
ATOM 4236 C C . THR B 1 11 ? 10.525 56.659 18.899 1.00 11.48 11 THR B C 1
ATOM 4237 O O . THR B 1 11 ? 10.430 56.901 17.679 1.00 13.31 11 THR B O 1
ATOM 4248 N N . GLY B 1 12 ? 10.230 57.558 19.835 1.00 12.82 12 GLY B N 1
ATOM 4249 C CA . GLY B 1 12 ? 9.584 58.812 19.475 1.00 12.29 12 GLY B CA 1
ATOM 4250 C C . GLY B 1 12 ? 8.249 58.565 18.810 1.00 13.97 12 GLY B C 1
ATOM 4251 O O . GLY B 1 12 ? 7.782 59.374 18.008 1.00 15.63 12 GLY B O 1
ATOM 4255 N N . GLY B 1 13 ? 7.604 57.450 19.163 1.00 14.15 13 GLY B N 1
ATOM 4256 C CA . GLY B 1 13 ? 6.363 57.036 18.533 1.00 14.83 13 GLY B CA 1
ATOM 4257 C C . GLY B 1 13 ? 5.137 57.842 18.915 1.00 14.98 13 GLY B C 1
ATOM 4258 O O . GLY B 1 13 ? 4.077 57.652 18.319 1.00 15.90 13 GLY B O 1
ATOM 4262 N N . ALA B 1 14 ? 5.277 58.734 19.893 1.00 15.64 14 ALA B N 1
ATOM 4263 C CA . ALA B 1 14 ? 4.129 59.451 20.451 1.00 17.49 14 ALA B CA 1
ATOM 4264 C C . ALA B 1 14 ? 3.973 60.891 19.964 1.00 17.71 14 ALA B C 1
ATOM 4265 O O . ALA B 1 14 ? 3.128 61.636 20.483 1.00 19.54 14 ALA B O 1
ATOM 4272 N N . SER B 1 15 ? 4.741 61.264 18.951 1.00 15.77 15 SER B N 1
ATOM 4273 C CA . SER B 1 15 ? 4.616 62.578 18.332 1.00 16.99 15 SER B CA 1
ATOM 4274 C C . SER B 1 15 ? 5.172 62.536 16.915 1.00 16.67 15 SER B C 1
ATOM 4275 O O . SER B 1 15 ? 5.923 61.619 16.544 1.00 15.60 15 SER B O 1
ATOM 4283 N N . GLY B 1 16 ? 4.813 63.545 16.140 1.00 16.13 16 GLY B N 1
ATOM 4284 C CA . GLY B 1 16 ? 5.470 63.831 14.877 1.00 15.39 16 GLY B CA 1
ATOM 4285 C C . GLY B 1 16 ? 5.535 62.665 13.912 1.00 14.98 16 GLY B C 1
ATOM 4286 O O . GLY B 1 16 ? 4.574 61.919 13.734 1.00 16.07 16 GLY B O 1
ATOM 4290 N N . ILE B 1 17 ? 6.714 62.487 13.316 1.00 14.35 17 ILE B N 1
ATOM 4291 C CA . ILE B 1 17 ? 6.917 61.443 12.307 1.00 15.02 17 ILE B CA 1
ATOM 4292 C C . ILE B 1 17 ? 6.662 60.039 12.862 1.00 16.03 17 ILE B C 1
ATOM 4293 O O . ILE B 1 17 ? 6.031 59.209 12.212 1.00 15.72 17 ILE B O 1
ATOM 4309 N N . GLY B 1 18 ? 7.144 59.781 14.069 1.00 14.22 18 GLY B N 1
ATOM 4310 C CA . GLY B 1 18 ? 6.959 58.471 14.686 1.00 13.15 18 GLY B CA 1
ATOM 4311 C C . GLY B 1 18 ? 5.503 58.123 14.875 1.00 14.04 18 GLY B C 1
ATOM 4312 O O . GLY B 1 18 ? 5.106 56.972 14.685 1.00 15.48 18 GLY B O 1
ATOM 4316 N N . PHE B 1 19 ? 4.698 59.128 15.219 1.00 14.57 19 PHE B N 1
ATOM 4317 C CA . PHE B 1 19 ? 3.263 58.939 15.394 1.00 15.42 19 PHE B CA 1
ATOM 4318 C C . PHE B 1 19 ? 2.559 58.747 14.051 1.00 17.14 19 PHE B C 1
ATOM 4319 O O . PHE B 1 19 ? 1.605 57.983 13.953 1.00 17.51 19 PHE B O 1
ATOM 4336 N N . GLY B 1 20 ? 3.044 59.423 13.016 1.00 17.26 20 GLY B N 1
ATOM 4337 C CA . GLY B 1 20 ? 2.549 59.212 11.673 1.00 19.05 20 GLY B CA 1
ATOM 4338 C C . GLY B 1 20 ? 2.849 57.800 11.199 1.00 16.11 20 GLY B C 1
ATOM 4339 O O . GLY B 1 20 ? 1.988 57.138 10.620 1.00 17.22 20 GLY B O 1
ATOM 4343 N N . ILE B 1 21 ? 4.065 57.332 11.449 1.00 14.74 21 ILE B N 1
ATOM 4344 C CA . ILE B 1 21 ? 4.428 55.952 11.129 1.00 16.51 21 ILE B CA 1
ATOM 4345 C C . ILE B 1 21 ? 3.539 54.988 11.921 1.00 15.99 21 ILE B C 1
ATOM 4346 O O . ILE B 1 21 ? 3.027 54.002 11.386 1.00 17.53 21 ILE B O 1
ATOM 4362 N N . ALA B 1 22 ? 3.322 55.297 13.197 1.00 14.86 22 ALA B N 1
ATOM 4363 C CA . ALA B 1 22 ? 2.515 54.429 14.043 1.00 16.97 22 ALA B CA 1
ATOM 4364 C C . ALA B 1 22 ? 1.121 54.245 13.455 1.00 17.71 22 ALA B C 1
ATOM 4365 O O . ALA B 1 22 ? 0.611 53.137 13.341 1.00 17.49 22 ALA B O 1
ATOM 4372 N N . GLN B 1 23 ? 0.493 55.350 13.089 1.00 18.34 23 GLN B N 1
ATOM 4373 C CA . GLN B 1 23 ? -0.848 55.302 12.547 1.00 20.31 23 GLN B CA 1
ATOM 4374 C C . GLN B 1 23 ? -0.909 54.430 11.311 1.00 19.17 23 GLN B C 1
ATOM 4375 O O . GLN B 1 23 ? -1.831 53.626 11.149 1.00 19.38 23 GLN B O 1
ATOM 4389 N N . ARG B 1 24 ? 0.048 54.610 10.409 1.00 17.30 24 ARG B N 1
ATOM 4390 C CA . ARG B 1 24 ? 0.004 53.889 9.155 1.00 20.52 24 ARG B CA 1
ATOM 4391 C C . ARG B 1 24 ? 0.407 52.420 9.303 1.00 19.91 24 ARG B C 1
ATOM 4392 O O . ARG B 1 24 ? -0.146 51.574 8.617 1.00 19.04 24 ARG B O 1
ATOM 4413 N N . LEU B 1 25 ? 1.291 52.088 10.240 1.00 18.22 25 LEU B N 1
ATOM 4414 C CA . LEU B 1 25 ? 1.577 50.672 10.465 1.00 18.01 25 LEU B CA 1
ATOM 4415 C C . LEU B 1 25 ? 0.366 49.974 11.073 1.00 18.08 25 LEU B C 1
ATOM 4416 O O . LEU B 1 25 ? 0.015 48.850 10.699 1.00 20.02 25 LEU B O 1
ATOM 4432 N N . LEU B 1 26 ? -0.274 50.642 12.025 1.00 16.77 26 LEU B N 1
ATOM 4433 C CA . LEU B 1 26 ? -1.509 50.113 12.604 1.00 17.97 26 LEU B CA 1
ATOM 4434 C C . LEU B 1 26 ? -2.551 49.888 11.515 1.00 19.31 26 LEU B C 1
ATOM 4435 O O . LEU B 1 26 ? -3.223 48.846 11.481 1.00 21.29 26 LEU B O 1
ATOM 4451 N N . ALA B 1 27 ? -2.708 50.866 10.625 1.00 21.09 27 ALA B N 1
ATOM 4452 C CA . ALA B 1 27 ? -3.668 50.765 9.537 1.00 23.44 27 ALA B CA 1
ATOM 4453 C C . ALA B 1 27 ? -3.380 49.567 8.623 1.00 23.37 27 ALA B C 1
ATOM 4454 O O . ALA B 1 27 ? -4.296 49.031 7.978 1.00 26.88 27 ALA B O 1
ATOM 4461 N N . ASN B 1 28 ? -2.118 49.146 8.581 1.00 21.29 28 ASN B N 1
ATOM 4462 C CA . ASN B 1 28 ? -1.694 48.011 7.764 1.00 27.64 28 ASN B CA 1
ATOM 4463 C C . ASN B 1 28 ? -1.590 46.719 8.584 1.00 28.51 28 ASN B C 1
ATOM 4464 O O . ASN B 1 28 ? -1.024 45.735 8.124 1.00 31.87 28 ASN B O 1
ATOM 4475 N N . GLY B 1 29 ? -2.126 46.728 9.800 1.00 25.47 29 GLY B N 1
ATOM 4476 C CA . GLY B 1 29 ? -2.296 45.495 10.557 1.00 24.77 29 GLY B CA 1
ATOM 4477 C C . GLY B 1 29 ? -1.213 45.153 11.568 1.00 26.15 29 GLY B C 1
ATOM 4478 O O . GLY B 1 29 ? -1.189 44.021 12.067 1.00 23.62 29 GLY B O 1
ATOM 4482 N N . ALA B 1 30 ? -0.323 46.101 11.866 1.00 20.24 30 ALA B N 1
ATOM 4483 C CA . ALA B 1 30 ? 0.688 45.923 12.905 1.00 17.99 30 ALA B CA 1
ATOM 4484 C C . ALA B 1 30 ? 0.106 46.270 14.265 1.00 18.29 30 ALA B C 1
ATOM 4485 O O . ALA B 1 30 ? -0.861 47.039 14.359 1.00 25.55 30 ALA B O 1
ATOM 4492 N N . ARG B 1 31 ? 0.643 45.652 15.308 1.00 16.25 31 ARG B N 1
ATOM 4493 C CA . ARG B 1 31 ? 0.427 46.124 16.668 1.00 16.36 31 ARG B CA 1
ATOM 4494 C C . ARG B 1 31 ? 1.648 46.951 17.055 1.00 15.62 31 ARG B C 1
ATOM 4495 O O . ARG B 1 31 ? 2.715 46.791 16.465 1.00 15.01 31 ARG B O 1
ATOM 4516 N N . LEU B 1 32 ? 1.492 47.835 18.038 1.00 15.72 32 LEU B N 1
ATOM 4517 C CA . LEU B 1 32 ? 2.493 48.876 18.301 1.00 15.14 32 LEU B CA 1
ATOM 4518 C C . LEU B 1 32 ? 2.966 48.944 19.740 1.00 15.05 32 LEU B C 1
ATOM 4519 O O . LEU B 1 32 ? 2.193 48.735 20.683 1.00 15.62 32 LEU B O 1
ATOM 4535 N N . VAL B 1 33 ? 4.247 49.247 19.891 1.00 14.37 33 VAL B N 1
ATOM 4536 C CA . VAL B 1 33 ? 4.797 49.723 21.139 1.00 14.28 33 VAL B CA 1
ATOM 4537 C C . VAL B 1 33 ? 5.414 51.067 20.841 1.00 14.26 33 VAL B C 1
ATOM 4538 O O . VAL B 1 33 ? 6.295 51.170 19.997 1.00 14.76 33 VAL B O 1
ATOM 4551 N N . LEU B 1 34 ? 4.939 52.090 21.536 1.00 14.60 34 LEU B N 1
ATOM 4552 C CA . LEU B 1 34 ? 5.449 53.446 21.392 1.00 15.53 34 LEU B CA 1
ATOM 4553 C C . LEU B 1 34 ? 6.338 53.744 22.584 1.00 14.50 34 LEU B C 1
ATOM 4554 O O . LEU B 1 34 ? 5.897 53.647 23.742 1.00 16.50 34 LEU B O 1
ATOM 4570 N N . ALA B 1 35 ? 7.586 54.096 22.300 1.00 13.96 35 ALA B N 1
ATOM 4571 C CA . ALA B 1 35 ? 8.583 54.397 23.318 1.00 13.83 35 ALA B CA 1
ATOM 4572 C C . ALA B 1 35 ? 8.972 55.857 23.185 1.00 14.28 35 ALA B C 1
ATOM 4573 O O . ALA B 1 35 ? 9.316 56.316 22.093 1.00 15.36 35 ALA B O 1
ATOM 4580 N N . ASP B 1 36 ? 8.918 56.588 24.287 1.00 13.37 36 ASP B N 1
ATOM 4581 C CA . ASP B 1 36 ? 9.092 58.024 24.226 1.00 13.54 36 ASP B CA 1
ATOM 4582 C C . ASP B 1 36 ? 9.470 58.558 25.591 1.00 13.82 36 ASP B C 1
ATOM 4583 O O . ASP B 1 36 ? 9.063 58.015 26.621 1.00 14.71 36 ASP B O 1
ATOM 4592 N N . ILE B 1 37 ? 10.274 59.616 25.607 1.00 15.30 37 ILE B N 1
ATOM 4593 C CA . ILE B 1 37 ? 10.741 60.194 26.855 1.00 15.94 37 ILE B CA 1
ATOM 4594 C C . ILE B 1 37 ? 9.709 61.123 27.484 1.00 14.93 37 ILE B C 1
ATOM 4595 O O . ILE B 1 37 ? 9.810 61.470 28.666 1.00 16.46 37 ILE B O 1
ATOM 4611 N N . ARG B 1 38 ? 8.687 61.493 26.712 1.00 16.03 38 ARG B N 1
ATOM 4612 C CA . ARG B 1 38 ? 7.678 62.443 27.177 1.00 19.01 38 ARG B CA 1
ATOM 4613 C C . ARG B 1 38 ? 6.385 61.731 27.572 1.00 17.45 38 ARG B C 1
ATOM 4614 O O . ARG B 1 38 ? 5.640 61.239 26.721 1.00 20.04 38 ARG B O 1
ATOM 4635 N N . GLN B 1 39 ? 6.104 61.689 28.868 1.00 20.50 39 GLN B N 1
ATOM 4636 C CA . GLN B 1 39 ? 4.916 61.008 29.343 1.00 22.80 39 GLN B CA 1
ATOM 4637 C C . GLN B 1 39 ? 3.651 61.648 28.780 1.00 21.15 39 GLN B C 1
ATOM 4638 O O . GLN B 1 39 ? 2.690 60.953 28.436 1.00 24.36 39 GLN B O 1
ATOM 4652 N N . ASP B 1 40 ? 3.646 62.973 28.671 1.00 23.27 40 ASP B N 1
ATOM 4653 C CA . ASP B 1 40 ? 2.460 63.637 28.136 1.00 23.54 40 ASP B CA 1
ATOM 4654 C C . ASP B 1 40 ? 2.185 63.270 26.681 1.00 24.18 40 ASP B C 1
ATOM 4655 O O . ASP B 1 40 ? 1.024 63.066 26.314 1.00 21.95 40 ASP B O 1
ATOM 4664 N N . HIS B 1 41 ? 3.237 63.163 25.860 1.00 21.29 41 HIS B N 1
ATOM 4665 C CA . HIS B 1 41 ? 3.055 62.685 24.491 1.00 20.26 41 HIS B CA 1
ATOM 4666 C C . HIS B 1 41 ? 2.478 61.263 24.481 1.00 19.59 41 HIS B C 1
ATOM 4667 O O . HIS B 1 41 ? 1.550 60.974 23.734 1.00 19.69 41 HIS B O 1
ATOM 4682 N N . LEU B 1 42 ? 3.050 60.378 25.301 1.00 22.51 42 LEU B N 1
ATOM 4683 C CA . LEU B 1 42 ? 2.557 59.005 25.414 1.00 20.44 42 LEU B CA 1
ATOM 4684 C C . LEU B 1 42 ? 1.084 58.979 25.773 1.00 21.03 42 LEU B C 1
ATOM 4685 O O . LEU B 1 42 ? 0.316 58.236 25.181 1.00 21.82 42 LEU B O 1
ATOM 4701 N N . ASP B 1 43 ? 0.696 59.783 26.758 1.00 20.55 43 ASP B N 1
ATOM 4702 C CA . ASP B 1 43 ? -0.701 59.813 27.184 1.00 24.54 43 ASP B CA 1
ATOM 4703 C C . ASP B 1 43 ? -1.603 60.264 26.046 1.00 25.78 43 ASP B C 1
ATOM 4704 O O . ASP B 1 43 ? -2.695 59.717 25.855 1.00 26.90 43 ASP B O 1
ATOM 4713 N N . GLU B 1 44 ? -1.158 61.270 25.297 1.00 23.91 44 GLU B N 1
ATOM 4714 C CA . GLU B 1 44 ? -1.957 61.806 24.201 1.00 26.45 44 GLU B CA 1
ATOM 4715 C C . GLU B 1 44 ? -2.114 60.774 23.105 1.00 26.31 44 GLU B C 1
ATOM 4716 O O . GLU B 1 44 ? -3.199 60.622 22.528 1.00 26.50 44 GLU B O 1
ATOM 4728 N N . ALA B 1 45 ? -1.019 60.086 22.800 1.00 21.93 45 ALA B N 1
ATOM 4729 C CA . ALA B 1 45 ? -1.030 59.063 21.771 1.00 23.40 45 ALA B CA 1
ATOM 4730 C C . ALA B 1 45 ? -1.961 57.932 22.172 1.00 26.60 45 ALA B C 1
ATOM 4731 O O . ALA B 1 45 ? -2.728 57.431 21.352 1.00 26.18 45 ALA B O 1
ATOM 4738 N N 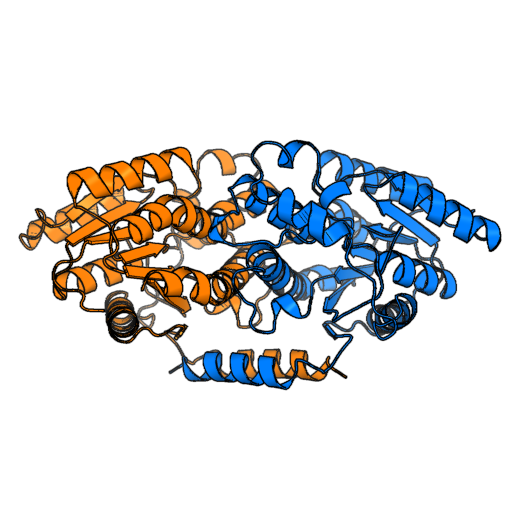. ARG B 1 46 ? -1.908 57.532 23.436 1.00 28.00 46 ARG B N 1
ATOM 4739 C CA . ARG B 1 46 ? -2.767 56.449 23.900 1.00 34.60 46 ARG B CA 1
ATOM 4740 C C . ARG B 1 46 ? -4.241 56.836 23.760 1.00 33.70 46 ARG B C 1
ATOM 4741 O O . ARG B 1 46 ? -5.057 56.065 23.263 1.00 32.92 46 ARG B O 1
ATOM 4762 N N . GLN B 1 47 ? -4.574 58.048 24.177 1.00 27.00 47 GLN B N 1
ATOM 4763 C CA . GLN B 1 47 ? -5.944 58.527 24.082 1.00 27.49 47 GLN B CA 1
ATOM 4764 C C . GLN B 1 47 ? -6.423 58.548 22.625 1.00 30.43 47 GLN B C 1
ATOM 4765 O O . GLN B 1 47 ? -7.552 58.156 22.327 1.00 30.12 47 GLN B O 1
ATOM 4779 N N . PHE B 1 48 ? -5.565 58.995 21.718 1.00 27.24 48 PHE B N 1
ATOM 4780 C CA . PHE B 1 48 ? -5.914 59.073 20.304 1.00 27.46 48 PHE B CA 1
ATOM 4781 C C . PHE B 1 48 ? -6.317 57.697 19.781 1.00 29.97 48 PHE B C 1
ATOM 4782 O O . PHE B 1 48 ? -7.324 57.564 19.084 1.00 27.54 48 PHE B O 1
ATOM 4799 N N . PHE B 1 49 ? -5.558 56.665 20.139 1.00 26.72 49 PHE B N 1
ATOM 4800 C CA . PHE B 1 49 ? -5.866 55.313 19.682 1.00 24.53 49 PHE B CA 1
ATOM 4801 C C . PHE B 1 49 ? -7.069 54.711 20.402 1.00 30.96 49 PHE B C 1
ATOM 4802 O O . PHE B 1 49 ? -7.869 54.001 19.791 1.00 35.57 49 PHE B O 1
ATOM 4819 N N . GLU B 1 50 ? -7.208 55.003 21.688 1.00 32.85 50 GLU B N 1
ATOM 4820 C CA . GLU B 1 50 ? -8.377 54.544 22.432 1.00 38.44 50 GLU B CA 1
ATOM 4821 C C . GLU B 1 50 ? -9.680 55.117 21.862 1.00 38.62 50 GLU B C 1
ATOM 4822 O O . GLU B 1 50 ? -10.706 54.426 21.822 1.00 36.67 50 GLU B O 1
ATOM 4834 N N . GLU B 1 51 ? -9.646 56.373 21.423 1.00 34.93 51 GLU B N 1
ATOM 4835 C CA . GLU B 1 51 ? -10.836 57.005 20.842 1.00 39.85 51 GLU B CA 1
ATOM 4836 C C . GLU B 1 51 ? -11.269 56.292 19.573 1.00 39.82 51 GLU B C 1
ATOM 4837 O O . GLU B 1 51 ? -12.441 56.340 19.183 1.00 40.22 51 GLU B O 1
ATOM 4849 N N . ARG B 1 52 ? -10.310 55.646 18.920 1.00 33.65 52 ARG B N 1
ATOM 4850 C CA . ARG B 1 52 ? -10.581 54.894 17.705 1.00 40.51 52 ARG B CA 1
ATOM 4851 C C . ARG B 1 52 ? -10.697 53.391 17.986 1.00 37.31 52 ARG B C 1
ATOM 4852 O O . ARG B 1 52 ? -10.677 52.570 17.072 1.00 42.28 52 ARG B O 1
ATOM 4873 N N . GLN B 1 53 ? -10.854 53.056 19.264 1.00 34.41 53 GLN B N 1
ATOM 4874 C CA . GLN B 1 53 ? -10.953 51.679 19.727 1.00 33.07 53 GLN B CA 1
ATOM 4875 C C . GLN B 1 53 ? -9.823 50.815 19.190 1.00 35.24 53 GLN B C 1
ATOM 4876 O O . GLN B 1 53 ? -10.046 49.718 18.672 1.00 45.52 53 GLN B O 1
ATOM 4890 N N . GLN B 1 54 ? -8.606 51.327 19.337 1.00 37.86 54 GLN B N 1
ATOM 4891 C CA . GLN B 1 54 ? -7.412 50.594 18.940 1.00 39.97 54 GLN B CA 1
ATOM 4892 C C . GLN B 1 54 ? -6.433 50.451 20.100 1.00 42.44 54 GLN B C 1
ATOM 4893 O O . GLN B 1 54 ? -5.303 50.026 19.896 1.00 34.89 54 GLN B O 1
ATOM 4907 N N . GLY B 1 55 ? -6.875 50.774 21.315 1.00 32.94 55 GLY B N 1
ATOM 4908 C CA . GLY B 1 55 ? -5.982 50.830 22.465 1.00 36.99 55 GLY B CA 1
ATOM 4909 C C . GLY B 1 55 ? -5.362 49.498 22.841 1.00 38.63 55 GLY B C 1
ATOM 4910 O O . GLY B 1 55 ? -4.264 49.445 23.405 1.00 39.48 55 GLY B O 1
ATOM 4914 N N . ARG B 1 56 ? -6.072 48.420 22.535 1.00 33.68 56 ARG B N 1
ATOM 4915 C CA . ARG B 1 56 ? -5.593 47.069 22.803 1.00 42.24 56 ARG B CA 1
ATOM 4916 C C . ARG B 1 56 ? -4.347 46.754 21.982 1.00 36.08 56 ARG B C 1
ATOM 4917 O O . ARG B 1 56 ? -3.503 45.959 22.405 1.00 38.92 56 ARG B O 1
ATOM 4938 N N . ASN B 1 57 ? -4.255 47.363 20.799 1.00 26.05 57 ASN B N 1
ATOM 4939 C CA . ASN B 1 57 ? -3.143 47.101 19.871 1.00 22.00 57 ASN B CA 1
ATOM 4940 C C . ASN B 1 57 ? -1.974 48.035 20.051 1.00 22.19 57 ASN B C 1
ATOM 4941 O O . ASN B 1 57 ? -1.048 48.025 19.239 1.00 20.48 57 ASN B O 1
ATOM 4952 N N . VAL B 1 58 ? -2.024 48.846 21.097 1.00 21.24 58 VAL B N 1
ATOM 4953 C CA . VAL B 1 58 ? -0.991 49.822 21.383 1.00 20.02 58 VAL B CA 1
ATOM 4954 C C . VAL B 1 58 ? -0.545 49.759 22.836 1.00 22.92 58 VAL B C 1
ATOM 4955 O O . VAL B 1 58 ? -1.360 49.782 23.761 1.00 27.33 58 VAL B O 1
ATOM 4968 N N . HIS B 1 59 ? 0.761 49.656 23.020 1.00 17.71 59 HIS B N 1
ATOM 4969 C CA . HIS B 1 59 ? 1.380 49.691 24.329 1.00 17.88 59 HIS B CA 1
ATOM 4970 C C . HIS B 1 59 ? 2.363 50.871 24.383 1.00 17.55 59 HIS B C 1
ATOM 4971 O O . HIS B 1 59 ? 2.969 51.237 23.372 1.00 18.37 59 HIS B O 1
ATOM 4986 N N . THR B 1 60 ? 2.505 51.482 25.548 1.00 16.72 60 THR B N 1
ATOM 4987 C CA . THR B 1 60 ? 3.396 52.617 25.703 1.00 16.33 60 THR B CA 1
ATOM 4988 C C . THR B 1 60 ? 4.446 52.310 26.757 1.00 16.32 60 THR B C 1
ATOM 4989 O O . THR B 1 60 ? 4.175 51.655 27.775 1.00 18.66 60 THR B O 1
ATOM 5000 N N . ILE B 1 61 ? 5.649 52.796 26.498 1.00 16.90 61 ILE B N 1
ATOM 5001 C CA . ILE B 1 61 ? 6.786 52.673 27.401 1.00 16.92 61 ILE B CA 1
ATOM 5002 C C . ILE B 1 61 ? 7.490 54.027 27.467 1.00 16.41 61 ILE B C 1
ATOM 5003 O O . ILE B 1 61 ? 7.868 54.588 26.447 1.00 16.42 61 ILE B O 1
ATOM 5019 N N . ARG B 1 62 ? 7.629 54.573 28.670 1.00 16.80 62 ARG B N 1
ATOM 5020 C CA . ARG B 1 62 ? 8.424 55.780 28.851 1.00 15.50 62 ARG B CA 1
ATOM 5021 C C . ARG B 1 62 ? 9.898 55.432 29.040 1.00 18.55 62 ARG B C 1
ATOM 5022 O O . ARG B 1 62 ? 10.254 54.715 29.964 1.00 18.38 62 ARG B O 1
ATOM 5043 N N . LEU B 1 63 ? 10.743 55.944 28.157 1.00 14.05 63 LEU B N 1
ATOM 5044 C CA . LEU B 1 63 ? 12.181 55.720 28.247 1.00 13.28 63 LEU B CA 1
ATOM 5045 C C . LEU B 1 63 ? 12.995 56.791 27.518 1.00 14.81 63 LEU B C 1
ATOM 5046 O O . LEU B 1 63 ? 12.455 57.575 26.742 1.00 14.32 63 LEU B O 1
ATOM 5062 N N . ASP B 1 64 ? 14.297 56.781 27.792 1.00 12.76 64 ASP B N 1
ATOM 5063 C CA . ASP B 1 64 ? 15.297 57.583 27.109 1.00 12.45 64 ASP B CA 1
ATOM 5064 C C . ASP B 1 64 ? 16.091 56.614 26.247 1.00 11.75 64 ASP B C 1
ATOM 5065 O O . ASP B 1 64 ? 16.718 55.703 26.778 1.00 12.78 64 ASP B O 1
ATOM 5074 N N . VAL B 1 65 ? 16.071 56.799 24.930 1.00 10.88 65 VAL B N 1
ATOM 5075 C CA . VAL B 1 65 ? 16.774 55.909 24.008 1.00 10.22 65 VAL B CA 1
ATOM 5076 C C . VAL B 1 65 ? 18.289 55.892 24.241 1.00 10.00 65 VAL B C 1
ATOM 5077 O O . VAL B 1 65 ? 18.964 54.974 23.795 1.00 11.49 65 VAL B O 1
ATOM 5090 N N . SER B 1 66 ? 18.810 56.906 24.924 1.00 10.82 66 SER B N 1
ATOM 5091 C CA . SER B 1 66 ? 20.243 56.951 25.225 1.00 11.43 66 SER B CA 1
ATOM 5092 C C . SER B 1 66 ? 20.606 56.264 26.536 1.00 13.77 66 SER B C 1
ATOM 5093 O O . SER B 1 66 ? 21.765 56.320 26.962 1.0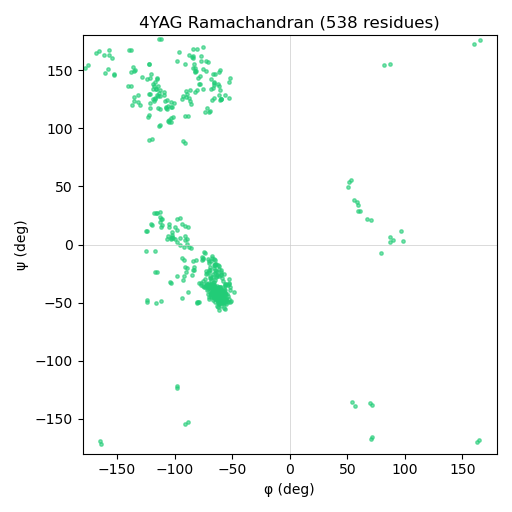0 15.51 66 SER B O 1
ATOM 5101 N N . ASP B 1 67 ? 19.630 55.629 27.181 1.00 11.59 67 ASP B N 1
ATOM 5102 C CA . ASP B 1 67 ? 19.874 54.857 28.400 1.00 11.94 67 ASP B CA 1
ATOM 5103 C C . ASP B 1 67 ? 19.816 53.377 28.026 1.00 13.52 67 ASP B C 1
ATOM 5104 O O . ASP B 1 67 ? 18.751 52.821 27.747 1.00 12.71 67 ASP B O 1
ATOM 5113 N N . ARG B 1 68 ? 20.972 52.740 27.993 1.00 12.17 68 ARG B N 1
ATOM 5114 C CA . ARG B 1 68 ? 21.056 51.361 27.514 1.00 12.47 68 ARG B CA 1
ATOM 5115 C C . ARG B 1 68 ? 20.323 50.369 28.406 1.00 13.84 68 ARG B C 1
ATOM 5116 O O . ARG B 1 68 ? 19.796 49.355 27.920 1.00 13.21 68 ARG B O 1
ATOM 5137 N N . ALA B 1 69 ? 20.287 50.640 29.709 1.00 13.77 69 ALA B N 1
ATOM 5138 C CA . ALA B 1 69 ? 19.560 49.777 30.634 1.00 12.78 69 ALA B CA 1
ATOM 5139 C C . ALA B 1 69 ? 18.073 49.836 30.340 1.00 13.17 69 ALA B C 1
ATOM 5140 O O . ALA B 1 69 ? 17.403 48.809 30.327 1.00 14.40 69 ALA B O 1
ATOM 5147 N N . GLN B 1 70 ? 17.552 51.034 30.089 1.00 12.38 70 GLN B N 1
ATOM 5148 C CA . GLN B 1 70 ? 16.125 51.164 29.785 1.00 12.59 70 GLN B CA 1
ATOM 5149 C C . GLN B 1 70 ? 15.794 50.517 28.441 1.00 12.14 70 GLN B C 1
ATOM 5150 O O . GLN B 1 70 ? 14.708 49.956 28.256 1.00 13.40 70 GLN B O 1
ATOM 5164 N N . MET B 1 71 ? 16.709 50.616 27.494 1.00 11.52 71 MET B N 1
ATOM 5165 C CA . MET B 1 71 ? 16.505 49.981 26.201 1.00 11.15 71 MET B CA 1
ATOM 5166 C C . MET B 1 71 ? 16.505 48.450 26.314 1.00 11.39 71 MET B C 1
ATOM 5167 O O . MET B 1 71 ? 15.700 47.772 25.672 1.00 12.12 71 MET B O 1
ATOM 5181 N N . ALA B 1 72 ? 17.403 47.891 27.123 1.00 11.54 72 ALA B N 1
ATOM 5182 C CA . ALA B 1 72 ? 17.400 46.447 27.338 1.00 13.25 72 ALA B CA 1
ATOM 5183 C C . ALA B 1 72 ? 16.082 46.017 27.988 1.00 13.13 72 ALA B C 1
ATOM 5184 O O . ALA B 1 72 ? 15.487 45.008 27.613 1.00 13.67 72 ALA B O 1
ATOM 5191 N N . GLU B 1 73 ? 15.622 46.772 28.986 1.00 12.85 73 GLU B N 1
ATOM 5192 C CA . GLU B 1 73 ? 14.376 46.442 29.663 1.00 13.51 73 GLU B CA 1
ATOM 5193 C C . GLU B 1 73 ? 13.219 46.545 28.676 1.00 13.40 73 GLU B C 1
ATOM 5194 O O . GLU B 1 73 ? 12.305 45.738 28.714 1.00 13.82 73 GLU B O 1
ATOM 5206 N N . ALA B 1 74 ? 13.269 47.543 27.795 1.00 12.90 74 ALA B N 1
ATOM 5207 C CA . ALA B 1 74 ? 12.179 47.755 26.845 1.00 12.86 74 ALA B CA 1
ATOM 5208 C C . ALA B 1 74 ? 12.103 46.610 25.819 1.00 12.69 74 ALA B C 1
ATOM 5209 O O . ALA B 1 74 ? 11.015 46.226 25.391 1.00 12.97 74 ALA B O 1
ATOM 5216 N N . ALA B 1 75 ? 13.246 46.046 25.442 1.00 12.31 75 ALA B N 1
ATOM 5217 C CA . ALA B 1 75 ? 13.233 44.909 24.530 1.00 12.27 75 ALA B CA 1
ATOM 5218 C C . ALA B 1 75 ? 12.541 43.725 25.209 1.00 12.90 75 ALA B C 1
ATOM 5219 O O . ALA B 1 75 ? 11.745 43.000 24.599 1.00 13.12 75 ALA B O 1
ATOM 5226 N N . ARG B 1 76 ? 12.804 43.535 26.494 1.00 13.27 76 ARG B N 1
ATOM 5227 C CA . ARG B 1 76 ? 12.162 42.451 27.236 1.00 13.97 76 ARG B CA 1
ATOM 5228 C C . ARG B 1 76 ? 10.665 42.696 27.365 1.00 14.41 76 ARG B C 1
ATOM 5229 O O . ARG B 1 76 ? 9.844 41.782 27.185 1.00 14.83 76 ARG B O 1
ATOM 5250 N N . GLU B 1 77 ? 10.306 43.928 27.682 1.00 14.38 77 GLU B N 1
ATOM 5251 C CA . GLU B 1 77 ? 8.909 44.274 27.886 1.00 14.89 77 GLU B CA 1
ATOM 5252 C C . GLU B 1 77 ? 8.138 44.169 26.583 1.00 14.74 77 GLU B C 1
ATOM 5253 O O . GLU B 1 77 ? 7.013 43.689 26.568 1.00 15.26 77 GLU B O 1
ATOM 5265 N N . CYS B 1 78 ? 8.741 44.633 25.493 1.00 14.07 78 CYS B N 1
ATOM 5266 C CA . CYS B 1 78 ? 8.080 44.536 24.194 1.00 13.97 78 CYS B CA 1
ATOM 5267 C C . CYS B 1 78 ? 7.758 43.076 23.887 1.00 15.36 78 CYS B C 1
ATOM 5268 O O . CYS B 1 78 ? 6.635 42.732 23.533 1.00 14.73 78 CYS B O 1
ATOM 5276 N N . GLU B 1 79 ? 8.750 42.196 24.037 1.00 14.15 79 GLU B N 1
ATOM 5277 C CA . GLU B 1 79 ? 8.537 40.783 23.728 1.00 14.50 79 GLU B CA 1
ATOM 5278 C C . GLU B 1 79 ? 7.465 40.169 24.623 1.00 15.29 79 GLU B C 1
ATOM 5279 O O . GLU B 1 79 ? 6.590 39.438 24.144 1.00 15.70 79 GLU B O 1
ATOM 5291 N N . ALA B 1 80 ? 7.501 40.489 25.908 1.00 15.56 80 ALA B N 1
ATOM 5292 C CA . ALA B 1 80 ? 6.591 39.883 26.865 1.00 16.38 80 ALA B CA 1
ATOM 5293 C C . ALA B 1 80 ? 5.146 40.352 26.676 1.00 16.78 80 ALA B C 1
ATOM 5294 O O . ALA B 1 80 ? 4.211 39.579 26.876 1.00 17.44 80 ALA B O 1
ATOM 5301 N N . VAL B 1 81 ? 4.972 41.622 26.331 1.00 16.45 81 VAL B N 1
ATOM 5302 C CA . VAL B 1 81 ? 3.640 42.227 26.286 1.00 16.92 81 VAL B CA 1
ATOM 5303 C C . VAL B 1 81 ? 3.032 42.161 24.899 1.00 16.81 81 VAL B C 1
ATOM 5304 O O . VAL B 1 81 ? 1.879 41.752 24.742 1.00 17.42 81 VAL B O 1
ATOM 5317 N N . MET B 1 82 ? 3.826 42.518 23.894 1.00 16.10 82 MET B N 1
ATOM 5318 C CA . MET B 1 82 ? 3.303 42.667 22.545 1.00 16.02 82 MET B CA 1
ATOM 5319 C C . MET B 1 82 ? 3.910 41.705 21.540 1.00 18.40 82 MET B C 1
ATOM 5320 O O . MET B 1 82 ? 3.492 41.687 20.385 1.00 18.14 82 MET B O 1
ATOM 5334 N N . GLY B 1 83 ? 4.906 40.923 21.954 1.00 15.52 83 GLY B N 1
ATOM 5335 C CA . GLY B 1 83 ? 5.620 40.064 21.030 1.00 15.27 83 GLY B CA 1
ATOM 5336 C C . GLY B 1 83 ? 6.697 40.810 20.254 1.00 16.11 83 GLY B C 1
ATOM 5337 O O . GLY B 1 83 ? 6.655 42.031 20.077 1.00 15.05 83 GLY B O 1
ATOM 5341 N N . GLY B 1 84 ? 7.706 40.091 19.801 1.00 15.60 84 GLY B N 1
ATOM 5342 C CA . GLY B 1 84 ? 8.655 40.690 18.896 1.00 13.73 84 GLY B CA 1
ATOM 5343 C C . GLY B 1 84 ? 9.573 41.703 19.553 1.00 13.21 84 GLY B C 1
ATOM 5344 O O . GLY B 1 84 ? 10.049 41.499 20.670 1.00 15.57 84 GLY B O 1
ATOM 5348 N N . PRO B 1 85 ? 9.823 42.820 18.877 1.00 12.68 85 PRO B N 1
ATOM 5349 C CA . PRO B 1 85 ? 9.166 43.302 17.663 1.00 12.69 85 PRO B CA 1
ATOM 5350 C C . PRO B 1 85 ? 9.731 42.722 16.372 1.00 13.09 85 PRO B C 1
ATOM 5351 O O . PRO B 1 85 ? 10.879 42.261 16.347 1.00 12.94 85 PRO B O 1
ATOM 5362 N N . ASP B 1 86 ? 8.944 42.792 15.301 1.00 12.80 86 ASP B N 1
ATOM 5363 C CA . ASP B 1 86 ? 9.415 42.448 13.970 1.00 12.73 86 ASP B CA 1
ATOM 5364 C C . ASP B 1 86 ? 9.931 43.682 13.244 1.00 13.07 86 ASP B C 1
ATOM 5365 O O . ASP B 1 86 ? 10.828 43.590 12.403 1.00 14.83 86 ASP B O 1
ATOM 5374 N N . ILE B 1 87 ? 9.353 44.834 13.572 1.00 12.24 87 ILE B N 1
ATOM 5375 C CA . ILE B 1 87 ? 9.712 46.103 12.943 1.00 11.90 87 ILE B CA 1
ATOM 5376 C C . ILE B 1 87 ? 10.271 47.021 14.018 1.00 11.50 87 ILE B C 1
ATOM 5377 O O . ILE B 1 87 ? 9.631 47.245 15.064 1.00 11.71 87 ILE B O 1
ATOM 5393 N N . LEU B 1 88 ? 11.493 47.506 13.800 1.00 10.99 88 LEU B N 1
ATOM 5394 C CA . LEU B 1 88 ? 12.163 48.375 14.756 1.00 10.63 88 LEU B CA 1
ATOM 5395 C C . LEU B 1 88 ? 12.297 49.751 14.134 1.00 11.61 88 LEU B C 1
ATOM 5396 O O . LEU B 1 88 ? 12.943 49.878 13.101 1.00 12.28 88 LEU B O 1
ATOM 5412 N N . ILE B 1 89 ? 11.664 50.777 14.712 1.00 11.03 89 ILE B N 1
ATOM 5413 C CA . ILE B 1 89 ? 11.750 52.126 14.154 1.00 10.90 89 ILE B CA 1
ATOM 5414 C C . ILE B 1 89 ? 12.534 52.997 15.133 1.00 11.96 89 ILE B C 1
ATOM 5415 O O . ILE B 1 89 ? 12.011 53.378 16.182 1.00 11.93 89 ILE B O 1
ATOM 5431 N N . ASN B 1 90 ? 13.807 53.270 14.823 1.00 11.78 90 ASN B N 1
ATOM 5432 C CA . ASN B 1 90 ? 14.643 54.128 15.645 1.00 10.23 90 ASN B CA 1
ATOM 5433 C C . ASN B 1 90 ? 14.496 55.539 15.117 1.00 11.83 90 ASN B C 1
ATOM 5434 O O . ASN B 1 90 ? 15.260 55.990 14.238 1.00 12.23 90 ASN B O 1
ATOM 5445 N N . ASN B 1 91 ? 13.484 56.222 15.629 1.00 10.77 91 ASN B N 1
ATOM 5446 C CA . ASN B 1 91 ? 13.045 57.487 15.069 1.00 10.39 91 ASN B CA 1
ATOM 5447 C C . ASN B 1 91 ? 13.230 58.674 16.011 1.00 11.48 91 ASN B C 1
ATOM 5448 O O . ASN B 1 91 ? 13.348 59.810 15.550 1.00 13.17 91 ASN B O 1
ATOM 5459 N N . ALA B 1 92 ? 13.292 58.433 17.321 1.00 12.12 92 ALA B N 1
ATOM 5460 C CA . ALA B 1 92 ? 13.441 59.537 18.277 1.00 12.79 92 ALA B CA 1
ATOM 5461 C C . ALA B 1 92 ? 14.635 60.418 17.915 1.00 12.87 92 ALA B C 1
ATOM 5462 O O . ALA B 1 92 ? 15.688 59.940 17.504 1.00 13.00 92 ALA B O 1
ATOM 5469 N N . GLY B 1 93 ? 14.447 61.719 18.067 1.00 13.32 93 GLY B N 1
ATOM 5470 C CA . GLY B 1 93 ? 15.526 62.654 17.822 1.00 12.20 93 GLY B CA 1
ATOM 5471 C C . GLY B 1 93 ? 15.172 64.005 18.383 1.00 12.57 93 GLY B C 1
ATOM 5472 O O . GLY B 1 93 ? 14.003 64.268 18.688 1.00 13.15 93 GLY B O 1
ATOM 5476 N N . ILE B 1 94 ? 16.180 64.863 18.465 1.00 12.63 94 ILE B N 1
ATOM 5477 C CA . ILE B 1 94 ? 16.017 66.221 18.943 1.00 11.09 94 ILE B CA 1
ATOM 5478 C C . ILE B 1 94 ? 16.848 67.176 18.108 1.00 12.74 94 ILE B C 1
ATOM 5479 O O . ILE B 1 94 ? 17.688 66.741 17.305 1.00 13.48 94 ILE B O 1
ATOM 5495 N N . ASP B 1 95 ? 16.583 68.465 18.279 1.00 14.34 95 ASP B N 1
ATOM 5496 C CA . ASP B 1 95 ? 17.350 69.515 17.605 1.00 14.17 95 ASP B CA 1
ATOM 5497 C C . ASP B 1 95 ? 18.312 70.199 18.591 1.00 13.56 95 ASP B C 1
ATOM 5498 O O . ASP B 1 95 ? 17.872 70.979 19.449 1.00 15.41 95 ASP B O 1
ATOM 5507 N N . PRO B 1 96 ? 19.617 69.898 18.486 1.00 14.54 96 PRO B N 1
ATOM 5508 C CA . PRO B 1 96 ? 20.672 70.437 19.348 1.00 15.18 96 PRO B CA 1
ATOM 5509 C C . PRO B 1 96 ? 21.367 71.655 18.746 1.00 18.10 96 PRO B C 1
ATOM 5510 O O . PRO B 1 96 ? 22.509 71.949 19.082 1.00 17.75 96 PRO B O 1
ATOM 5521 N N . SER B 1 97 ? 20.699 72.341 17.833 1.00 17.29 97 SER B N 1
ATOM 5522 C CA . SER B 1 97 ? 21.349 73.421 17.106 1.00 14.09 97 SER B CA 1
ATOM 5523 C C . SER B 1 97 ? 21.485 74.707 17.908 1.00 16.45 97 SER B C 1
ATOM 5524 O O . SER B 1 97 ? 20.812 74.891 18.909 1.00 17.42 97 SER B O 1
ATOM 5532 N N . GLY B 1 98 ? 22.379 75.584 17.448 1.00 15.35 98 GLY B N 1
ATOM 5533 C CA . GLY B 1 98 ? 22.618 76.864 18.077 1.00 15.55 98 GLY B CA 1
ATOM 5534 C C . GLY B 1 98 ? 23.974 77.382 17.639 1.00 15.41 98 GLY B C 1
ATOM 5535 O O . GLY B 1 98 ? 24.745 76.674 16.988 1.00 15.22 98 GLY B O 1
ATOM 5539 N N . PRO B 1 99 ? 24.293 78.622 18.008 1.00 15.60 99 PRO B N 1
ATOM 5540 C CA . PRO B 1 99 ? 25.570 79.222 17.616 1.00 16.18 99 PRO B CA 1
ATOM 5541 C C . PRO B 1 99 ? 26.746 78.326 17.986 1.00 17.12 99 PRO B C 1
ATOM 5542 O O . PRO B 1 99 ? 26.873 77.883 19.132 1.00 16.96 99 PRO B O 1
ATOM 5553 N N . PHE B 1 100 ? 27.590 78.020 17.001 1.00 14.61 100 PHE B N 1
ATOM 5554 C CA . PHE B 1 100 ? 28.607 77.003 17.179 1.00 14.57 100 PHE B CA 1
ATOM 5555 C C . PHE B 1 100 ? 29.562 77.319 18.328 1.00 15.33 100 PHE B C 1
ATOM 5556 O O . PHE B 1 100 ? 29.947 76.416 19.075 1.00 15.79 100 PHE B O 1
ATOM 5573 N N . LYS B 1 101 ? 29.931 78.591 18.481 1.00 19.41 101 LYS B N 1
ATOM 5574 C CA . LYS B 1 101 ? 30.870 78.960 19.538 1.00 19.98 101 LYS B CA 1
ATOM 5575 C C . LYS B 1 101 ? 30.256 78.818 20.930 1.00 20.79 101 LYS B C 1
ATOM 5576 O O . LYS B 1 101 ? 30.975 78.710 21.924 1.00 23.34 101 LYS B O 1
ATOM 5595 N N . ASP B 1 102 ? 28.934 78.793 21.009 1.00 17.31 102 ASP B N 1
ATOM 5596 C CA . ASP B 1 102 ? 28.263 78.670 22.295 1.00 14.53 102 ASP B CA 1
ATOM 5597 C C . ASP B 1 102 ? 28.165 77.206 22.767 1.00 16.62 102 ASP B C 1
ATOM 5598 O O . ASP B 1 102 ? 27.980 76.947 23.957 1.00 16.00 102 ASP B O 1
ATOM 5607 N N . ALA B 1 103 ? 28.249 76.258 21.841 1.00 15.51 103 ALA B N 1
ATOM 5608 C CA . ALA B 1 103 ? 28.029 74.859 22.166 1.00 13.78 103 ALA B CA 1
ATOM 5609 C C . ALA B 1 103 ? 29.133 74.370 23.094 1.00 15.36 103 ALA B C 1
ATOM 5610 O O . ALA B 1 103 ? 30.321 74.706 22.916 1.00 16.56 103 ALA B O 1
ATOM 5617 N N . THR B 1 104 ? 28.751 73.578 24.084 1.00 13.17 104 THR B N 1
ATOM 5618 C CA . THR B 1 104 ? 29.716 72.983 25.009 1.00 12.07 104 THR B CA 1
ATOM 5619 C C . THR B 1 104 ? 29.770 71.474 24.843 1.00 14.06 104 THR B C 1
ATOM 5620 O O . THR B 1 104 ? 29.030 70.894 24.057 1.00 13.24 104 THR B O 1
ATOM 5631 N N . TYR B 1 105 ? 30.660 70.830 25.585 1.00 13.92 105 TYR B N 1
ATOM 5632 C CA . TYR B 1 105 ? 30.730 69.382 25.526 1.00 12.65 105 TYR B CA 1
ATOM 5633 C C . TYR B 1 105 ? 29.378 68.741 25.863 1.00 11.64 105 TYR B C 1
ATOM 5634 O O . TYR B 1 105 ? 29.015 67.698 25.291 1.00 12.16 105 TYR B O 1
ATOM 5652 N N . GLN B 1 106 ? 28.628 69.353 26.770 1.00 13.77 106 GLN B N 1
ATOM 5653 C CA . GLN B 1 106 ? 27.308 68.811 27.134 1.00 13.29 106 GLN B CA 1
ATOM 5654 C C . GLN B 1 106 ? 26.381 68.801 25.925 1.00 14.60 106 GLN B C 1
ATOM 5655 O O . GLN B 1 106 ? 25.568 67.873 25.739 1.00 13.37 106 GLN B O 1
ATOM 5669 N N . ASP B 1 107 ? 26.483 69.833 25.099 1.00 12.17 107 ASP B N 1
ATOM 5670 C CA . ASP B 1 107 ? 25.668 69.899 23.876 1.00 11.66 107 ASP B CA 1
ATOM 5671 C C . ASP B 1 107 ? 26.084 68.867 22.831 1.00 11.20 107 ASP B C 1
ATOM 5672 O O . ASP B 1 107 ? 25.227 68.222 22.211 1.00 12.29 107 ASP B O 1
ATOM 5681 N N . TRP B 1 108 ? 27.390 68.669 22.629 1.00 10.30 108 TRP B N 1
ATOM 5682 C CA . TRP B 1 108 ? 27.846 67.598 21.746 1.00 10.64 108 TRP B CA 1
ATOM 5683 C C . TRP B 1 108 ? 27.389 66.237 22.265 1.00 11.07 108 TRP B C 1
ATOM 5684 O O . TRP B 1 108 ? 26.910 65.390 21.498 1.00 11.05 108 TRP B O 1
ATOM 5705 N N . ASP B 1 109 ? 27.563 66.010 23.560 1.00 11.55 109 ASP B N 1
ATOM 5706 C CA . ASP B 1 109 ? 27.246 64.705 24.135 1.00 11.81 109 ASP B CA 1
ATOM 5707 C C . ASP B 1 109 ? 25.745 64.424 24.027 1.00 10.38 109 ASP B C 1
ATOM 5708 O O . ASP B 1 109 ? 25.338 63.312 23.683 1.00 11.85 109 ASP B O 1
ATOM 5717 N N . TYR B 1 110 ? 24.942 65.450 24.261 1.00 9.82 110 TYR B N 1
ATOM 5718 C CA . TYR B 1 110 ? 23.485 65.347 24.115 1.00 10.37 110 TYR B CA 1
ATOM 5719 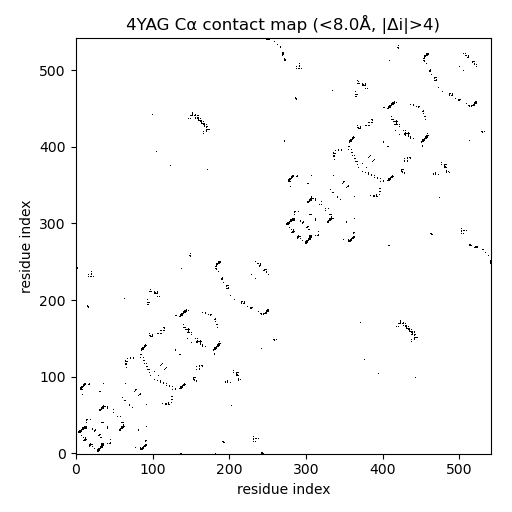C C . TYR B 1 110 ? 23.112 65.012 22.680 1.00 10.95 110 TYR B C 1
ATOM 5720 O O . TYR B 1 110 ? 22.401 64.038 22.422 1.00 11.21 110 TYR B O 1
ATOM 5738 N N . GLY B 1 111 ? 23.561 65.841 21.746 1.00 10.30 111 GLY B N 1
ATOM 5739 C CA . GLY B 1 111 ? 23.231 65.642 20.346 1.00 9.99 111 GLY B CA 1
ATOM 5740 C C . GLY B 1 111 ? 23.630 64.288 19.791 1.00 10.32 111 GLY B C 1
ATOM 5741 O O . GLY B 1 111 ? 22.874 63.659 19.023 1.00 12.09 111 GLY B O 1
ATOM 5745 N N . LEU B 1 112 ? 24.824 63.816 20.147 1.00 9.43 112 LEU B N 1
ATOM 5746 C CA . LEU B 1 112 ? 25.269 62.502 19.666 1.00 8.06 112 LEU B CA 1
ATOM 5747 C C . LEU B 1 112 ? 24.563 61.364 20.397 1.00 10.28 112 LEU B C 1
ATOM 5748 O O . LEU B 1 112 ? 24.250 60.342 19.801 1.00 12.20 112 LEU B O 1
ATOM 5764 N N . ALA B 1 113 ? 24.290 61.552 21.682 1.00 10.61 113 ALA B N 1
ATOM 5765 C CA . ALA B 1 113 ? 23.632 60.535 22.480 1.00 10.83 113 ALA B CA 1
ATOM 5766 C C . ALA B 1 113 ? 22.272 60.204 21.874 1.00 11.25 113 ALA B C 1
ATOM 5767 O O . ALA B 1 113 ? 21.925 59.045 21.686 1.00 11.93 113 ALA B O 1
ATOM 5774 N N . ILE B 1 114 ? 21.476 61.220 21.584 1.00 12.32 114 ILE B N 1
ATOM 5775 C CA . ILE B 1 114 ? 20.115 60.925 21.173 1.00 10.76 114 ILE B CA 1
ATOM 5776 C C . ILE B 1 114 ? 20.087 60.537 19.707 1.00 10.89 114 ILE B C 1
ATOM 5777 O O . ILE B 1 114 ? 19.503 59.515 19.338 1.00 11.63 114 ILE B O 1
ATOM 5793 N N . ASN B 1 115 ? 20.721 61.340 18.865 1.00 10.66 115 ASN B N 1
ATOM 5794 C CA . ASN B 1 115 ? 20.510 61.201 17.431 1.00 10.33 115 ASN B CA 1
ATOM 5795 C C . ASN B 1 115 ? 21.386 60.134 16.775 1.00 11.50 115 ASN B C 1
ATOM 5796 O O . ASN B 1 115 ? 21.043 59.628 15.715 1.00 12.72 115 ASN B O 1
ATOM 5807 N N . LEU B 1 116 ? 22.506 59.779 17.406 1.00 9.98 116 LEU B N 1
ATOM 5808 C CA . LEU B 1 116 ? 23.350 58.700 16.882 1.00 9.60 116 LEU B CA 1
ATOM 5809 C C . LEU B 1 116 ? 23.344 57.466 17.783 1.00 9.16 116 LEU B C 1
ATOM 5810 O O . LEU B 1 116 ? 23.097 56.349 17.322 1.00 10.58 116 LEU B O 1
ATOM 5826 N N . MET B 1 117 ? 23.547 57.649 19.082 1.00 9.42 117 MET B N 1
ATOM 5827 C CA . MET B 1 117 ? 23.581 56.491 19.954 1.00 8.86 117 MET B CA 1
ATOM 5828 C C . MET B 1 117 ? 22.178 55.890 20.172 1.00 10.58 117 MET B C 1
ATOM 5829 O O . MET B 1 117 ? 22.069 54.715 20.483 1.00 11.99 117 MET B O 1
ATOM 5843 N N . GLY B 1 118 ? 21.116 56.692 20.032 1.00 10.77 118 GLY B N 1
ATOM 5844 C CA . GLY B 1 118 ? 19.778 56.130 20.149 1.00 10.54 118 GLY B CA 1
ATOM 5845 C C . GLY B 1 118 ? 19.569 54.995 19.156 1.00 10.95 118 GLY B C 1
ATOM 5846 O O . GLY B 1 118 ? 19.219 53.871 19.541 1.00 11.25 118 GLY B O 1
ATOM 5850 N N . PRO B 1 119 ? 19.783 55.270 17.871 1.00 9.19 119 PRO B N 1
ATOM 5851 C CA . PRO B 1 119 ? 19.646 54.181 16.897 1.00 8.93 119 PRO B CA 1
ATOM 5852 C C . PRO B 1 119 ? 20.620 53.012 17.128 1.00 9.51 119 PRO B C 1
ATOM 5853 O O . PRO B 1 119 ? 20.241 51.858 16.994 1.00 10.64 119 PRO B O 1
ATOM 5864 N N . ILE B 1 120 ? 21.864 53.290 17.492 1.00 9.16 120 ILE B N 1
ATOM 5865 C CA . ILE B 1 120 ? 22.781 52.201 17.800 1.00 8.17 120 ILE B CA 1
ATOM 5866 C C . ILE B 1 120 ? 22.268 51.346 18.958 1.00 8.11 120 ILE B C 1
ATOM 5867 O O . ILE B 1 120 ? 22.298 50.113 18.901 1.00 9.66 120 ILE B O 1
ATOM 5883 N N . ASN B 1 121 ? 21.837 51.993 20.030 1.00 8.27 121 ASN B N 1
ATOM 5884 C CA . ASN B 1 121 ? 21.284 51.265 21.164 1.00 9.32 121 ASN B CA 1
ATOM 5885 C C . ASN B 1 121 ? 20.075 50.429 20.763 1.00 10.23 121 ASN B C 1
ATOM 5886 O O . ASN B 1 121 ? 19.854 49.329 21.260 1.00 9.81 121 ASN B O 1
ATOM 5897 N N . GLY B 1 122 ? 19.241 50.979 19.910 1.00 9.51 122 GLY B N 1
ATOM 5898 C CA . GLY B 1 122 ? 18.106 50.197 19.450 1.00 10.23 122 GLY B CA 1
ATOM 5899 C C . GLY B 1 122 ? 18.545 48.938 18.711 1.00 10.53 122 GLY B C 1
ATOM 5900 O O . GLY B 1 122 ? 18.033 47.839 18.942 1.00 9.60 122 GLY B O 1
ATOM 5904 N N . ILE B 1 123 ? 19.504 49.088 17.802 1.00 9.16 123 ILE B N 1
ATOM 5905 C CA . ILE B 1 123 ? 20.029 47.961 17.058 1.00 10.54 123 ILE B CA 1
ATOM 5906 C C . ILE B 1 123 ? 20.639 46.947 18.023 1.00 9.66 123 ILE B C 1
ATOM 5907 O O . ILE B 1 123 ? 20.390 45.743 17.938 1.00 10.28 123 ILE B O 1
ATOM 5923 N N . MET B 1 124 ? 21.452 47.420 18.961 1.00 10.39 124 MET B N 1
ATOM 5924 C CA . MET B 1 124 ? 22.116 46.493 19.853 1.00 10.02 124 MET B CA 1
ATOM 5925 C C . MET B 1 124 ? 21.169 45.777 20.789 1.00 10.14 124 MET B C 1
ATOM 5926 O O . MET B 1 124 ? 21.364 44.597 21.089 1.00 11.26 124 MET B O 1
ATOM 5940 N N . ALA B 1 125 ? 20.156 46.481 21.271 1.00 10.94 125 ALA B N 1
ATOM 5941 C CA . ALA B 1 125 ? 19.242 45.906 22.247 1.00 10.12 125 ALA B CA 1
ATOM 5942 C C . ALA B 1 125 ? 18.219 44.984 21.611 1.00 10.38 125 ALA B C 1
ATOM 5943 O O . ALA B 1 125 ? 17.815 43.988 22.226 1.00 12.30 125 ALA B O 1
ATOM 5950 N N . PHE B 1 126 ? 17.811 45.307 20.387 1.00 10.36 126 PHE B N 1
ATOM 5951 C CA . PHE B 1 126 ? 16.678 44.615 19.755 1.00 10.44 126 PHE B CA 1
ATOM 5952 C C . PHE B 1 126 ? 17.055 43.591 18.696 1.00 12.17 126 PHE B C 1
ATOM 5953 O O . PHE B 1 126 ? 16.345 42.591 18.531 1.00 12.28 126 PHE B O 1
ATOM 5970 N N . THR B 1 127 ? 18.130 43.815 17.950 1.00 11.55 127 THR B N 1
ATOM 5971 C CA . THR B 1 127 ? 18.362 42.898 16.835 1.00 11.44 127 THR B CA 1
ATOM 5972 C C . THR B 1 127 ? 18.750 41.478 17.239 1.00 12.21 127 THR B C 1
ATOM 5973 O O . THR B 1 127 ? 18.469 40.560 16.482 1.00 13.46 127 THR B O 1
ATOM 5984 N N . PRO B 1 128 ? 19.376 41.269 18.413 1.00 13.00 128 PRO B N 1
ATOM 5985 C CA . PRO B 1 128 ? 19.658 39.866 18.721 1.00 13.78 128 PRO B CA 1
ATOM 5986 C C . PRO B 1 128 ? 18.384 39.013 18.785 1.00 12.68 128 PRO B C 1
ATOM 5987 O O . PRO B 1 128 ? 18.351 37.895 18.241 1.00 14.47 128 PRO B O 1
ATOM 5998 N N . GLY B 1 129 ? 17.319 39.550 19.375 1.00 12.20 129 GLY B N 1
ATOM 5999 C CA . GLY B 1 129 ? 16.061 38.823 19.424 1.00 13.39 129 GLY B CA 1
ATOM 6000 C C . GLY B 1 129 ? 15.392 38.723 18.070 1.00 12.37 129 GLY B C 1
ATOM 6001 O O . GLY B 1 129 ? 14.779 37.707 17.763 1.00 15.40 129 GLY B O 1
ATOM 6005 N N . MET B 1 130 ? 15.514 39.757 17.248 1.00 12.44 130 MET B N 1
ATOM 6006 C CA . MET B 1 130 ? 14.953 39.708 15.886 1.00 11.97 130 MET B CA 1
ATOM 6007 C C . MET B 1 130 ? 15.614 38.592 15.073 1.00 13.00 130 MET B C 1
ATOM 6008 O O . MET B 1 130 ? 14.946 37.867 14.332 1.00 16.00 130 MET B O 1
ATOM 6022 N N . ARG B 1 131 ? 16.922 38.445 15.223 1.00 13.51 131 ARG B N 1
ATOM 6023 C CA . ARG B 1 131 ? 17.609 37.323 14.576 1.00 12.72 131 ARG B CA 1
ATOM 6024 C C . ARG B 1 131 ? 17.157 35.990 15.141 1.00 14.91 131 ARG B C 1
ATOM 6025 O O . ARG B 1 131 ? 16.845 35.060 14.384 1.00 18.18 131 ARG B O 1
ATOM 6046 N N . ALA B 1 132 ? 17.160 35.877 16.469 1.00 15.77 132 ALA B N 1
ATOM 6047 C CA . ALA B 1 132 ? 16.874 34.602 17.133 1.00 17.05 132 ALA B CA 1
ATOM 6048 C C . ALA B 1 132 ? 15.488 34.077 16.828 1.00 16.47 132 ALA B C 1
ATOM 6049 O O . ALA B 1 132 ? 15.296 32.862 16.700 1.00 16.87 132 ALA B O 1
ATOM 6056 N N . ARG B 1 133 ? 14.506 34.971 16.735 1.00 19.30 133 ARG B N 1
ATOM 6057 C CA . ARG B 1 133 ? 13.137 34.531 16.506 1.00 17.54 133 ARG B CA 1
ATOM 6058 C C . ARG B 1 133 ? 12.982 33.967 15.097 1.00 17.40 133 ARG B C 1
ATOM 6059 O O . ARG B 1 133 ? 12.074 33.181 14.830 1.00 19.02 133 ARG B O 1
ATOM 6080 N N . GLY B 1 134 ? 13.889 34.357 14.209 1.00 16.82 134 GLY B N 1
ATOM 6081 C CA . GLY B 1 134 ? 13.985 33.736 12.907 1.00 18.69 134 GLY B CA 1
ATOM 6082 C C . GLY B 1 134 ? 12.821 33.972 11.971 1.00 20.31 134 GLY B C 1
ATOM 6083 O O . GLY B 1 134 ? 12.633 33.185 11.038 1.00 21.84 134 GLY B O 1
ATOM 6087 N N . ARG B 1 135 ? 12.045 35.037 12.192 1.00 16.60 135 ARG B N 1
ATOM 6088 C CA . ARG B 1 135 ? 10.964 35.382 11.271 1.00 17.26 135 ARG B CA 1
ATOM 6089 C C . ARG B 1 135 ? 11.180 36.679 10.496 1.00 17.07 135 ARG B C 1
ATOM 6090 O O . ARG B 1 135 ? 10.231 37.287 9.984 1.00 18.93 135 ARG B O 1
ATOM 6111 N N . GLY B 1 136 ? 12.435 37.061 10.359 1.00 15.71 136 GLY B N 1
ATOM 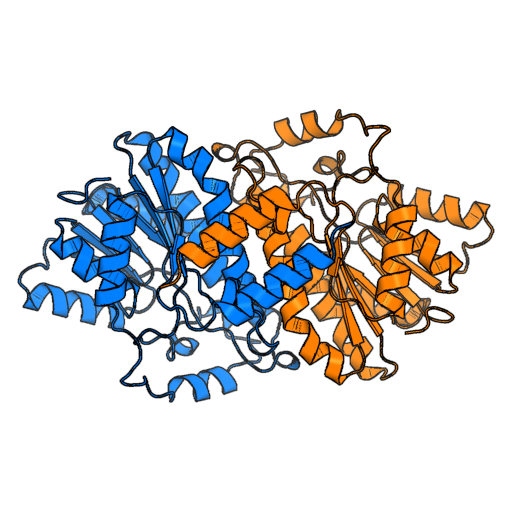6112 C CA . GLY B 1 136 ? 12.778 38.264 9.622 1.00 15.97 136 GLY B CA 1
ATOM 6113 C C . GLY B 1 136 ? 12.354 39.514 10.360 1.00 14.62 136 GLY B C 1
ATOM 6114 O O . GLY B 1 136 ? 12.021 39.494 11.557 1.00 16.50 136 GLY B O 1
ATOM 6118 N N . GLY B 1 137 ? 12.384 40.631 9.655 1.00 14.07 137 GLY B N 1
ATOM 6119 C CA . GLY B 1 137 ? 11.999 41.883 10.258 1.00 13.17 137 GLY B CA 1
ATOM 6120 C C . GLY B 1 137 ? 12.495 43.036 9.440 1.00 12.01 137 GLY B C 1
ATOM 6121 O O . GLY B 1 137 ? 12.931 42.868 8.303 1.00 12.33 137 GLY B O 1
ATOM 6125 N N . HIS B 1 138 ? 12.378 44.232 10.000 1.00 11.66 138 HIS B N 1
ATOM 6126 C CA . HIS B 1 138 ? 12.825 45.420 9.304 1.00 11.79 138 HIS B CA 1
ATOM 6127 C C . HIS B 1 138 ? 13.219 46.472 10.313 1.00 10.98 138 HIS B C 1
ATOM 6128 O O . HIS B 1 138 ? 12.604 46.579 11.376 1.00 11.57 138 HIS B O 1
ATOM 6143 N N . ILE B 1 139 ? 14.233 47.256 9.978 1.00 10.46 139 ILE B N 1
ATOM 6144 C CA . ILE B 1 139 ? 14.680 48.369 10.799 1.00 10.04 139 ILE B CA 1
ATOM 6145 C C . ILE B 1 139 ? 14.594 49.649 9.988 1.00 11.37 139 ILE B C 1
ATOM 6146 O O . ILE B 1 139 ? 15.097 49.700 8.859 1.00 11.45 139 ILE B O 1
ATOM 6162 N N . VAL B 1 140 ? 13.966 50.680 10.553 1.00 10.01 140 VAL B N 1
ATOM 6163 C CA . VAL B 1 140 ? 13.968 52.000 9.951 1.00 9.98 140 VAL B CA 1
ATOM 6164 C C . VAL B 1 140 ? 14.684 52.941 10.906 1.00 10.44 140 VAL B C 1
ATOM 6165 O O . VAL B 1 140 ? 14.340 53.023 12.089 1.00 10.64 140 VAL B O 1
ATOM 6178 N N . ASN B 1 141 ? 15.689 53.643 10.402 1.00 11.35 141 ASN B N 1
ATOM 6179 C CA . ASN B 1 141 ? 16.346 54.683 11.179 1.00 10.42 141 ASN B CA 1
ATOM 6180 C C . ASN B 1 141 ? 15.984 56.040 10.593 1.00 9.99 141 ASN B C 1
ATOM 6181 O O . ASN B 1 141 ? 16.109 56.245 9.404 1.00 11.51 141 ASN B O 1
ATOM 6192 N N . THR B 1 142 ? 15.525 56.969 11.421 1.00 11.34 142 THR B N 1
ATOM 6193 C CA . THR B 1 142 ? 15.246 58.309 10.940 1.00 10.61 142 THR B CA 1
ATOM 6194 C C . THR B 1 142 ? 16.493 59.169 11.028 1.00 12.49 142 THR B C 1
ATOM 6195 O O . THR B 1 142 ? 16.935 59.534 12.121 1.00 14.95 142 THR B O 1
ATOM 6206 N N . ALA B 1 143 ? 17.030 59.510 9.864 1.00 11.30 143 ALA B N 1
ATOM 6207 C CA . ALA B 1 143 ? 18.139 60.449 9.793 1.00 10.30 143 ALA B CA 1
ATOM 6208 C C . ALA B 1 143 ? 17.568 61.829 9.456 1.00 12.17 143 ALA B C 1
ATOM 6209 O O . ALA B 1 143 ? 16.688 62.304 10.191 1.00 13.06 143 ALA B O 1
ATOM 6216 N N . SER B 1 144 ? 18.012 62.445 8.353 1.00 10.87 144 SER B N 1
ATOM 6217 C CA . SER B 1 144 ? 17.568 63.773 7.924 1.00 11.65 144 SER B CA 1
ATOM 6218 C C . SER B 1 144 ? 18.245 64.085 6.616 1.00 11.79 144 SER B C 1
ATOM 6219 O O . SER B 1 144 ? 19.356 63.613 6.376 1.00 12.78 144 SER B O 1
ATOM 6227 N N . LEU B 1 145 ? 17.617 64.898 5.779 1.00 12.28 145 LEU B N 1
ATOM 6228 C CA . LEU B 1 145 ? 18.318 65.393 4.601 1.00 13.38 145 LEU B CA 1
ATOM 6229 C C . LEU B 1 145 ? 19.469 66.299 5.041 1.00 15.60 145 LEU B C 1
ATOM 6230 O O . LEU B 1 145 ? 20.406 66.511 4.288 1.00 14.45 145 LEU B O 1
ATOM 6246 N N . ALA B 1 146 ? 19.404 66.810 6.269 1.00 12.73 146 ALA B N 1
ATOM 6247 C CA . ALA B 1 146 ? 20.523 67.577 6.850 1.00 14.42 146 ALA B CA 1
ATOM 6248 C C . ALA B 1 146 ? 21.763 66.737 7.073 1.00 15.18 146 ALA B C 1
ATOM 6249 O O . ALA B 1 146 ? 22.834 67.274 7.351 1.00 13.72 146 ALA B O 1
ATOM 6256 N N . GLY B 1 147 ? 21.634 65.414 6.972 1.00 12.64 147 GLY B N 1
ATOM 6257 C CA . GLY B 1 147 ? 22.789 64.550 7.045 1.00 13.32 147 GLY B CA 1
ATOM 6258 C C . GLY B 1 147 ? 23.462 64.370 5.699 1.00 12.15 147 GLY B C 1
ATOM 6259 O O . GLY B 1 147 ? 24.505 63.728 5.614 1.00 14.89 147 GLY B O 1
ATOM 6263 N N . LEU B 1 148 ? 22.885 64.953 4.648 1.00 12.16 148 LEU B N 1
ATOM 6264 C CA . LEU B 1 148 ? 23.364 64.756 3.285 1.00 12.74 148 LEU B CA 1
ATOM 6265 C C . LEU B 1 148 ? 23.714 66.054 2.578 1.00 14.84 148 LEU B C 1
ATOM 6266 O O . LEU B 1 148 ? 24.777 66.164 1.958 1.00 15.69 148 LEU B O 1
ATOM 6282 N N . THR B 1 149 ? 22.828 67.047 2.647 1.00 13.58 149 THR B N 1
ATOM 6283 C CA . THR B 1 149 ? 23.060 68.322 1.981 1.00 14.67 149 THR B CA 1
ATOM 6284 C C . THR B 1 149 ? 23.955 69.205 2.867 1.00 18.65 149 THR B C 1
ATOM 6285 O O . THR B 1 149 ? 23.910 69.112 4.084 1.00 14.47 149 THR B O 1
ATOM 6296 N N . PRO B 1 150 ? 24.792 70.059 2.262 1.00 16.93 150 PRO B N 1
ATOM 6297 C CA . PRO B 1 150 ? 25.674 70.841 3.142 1.00 18.11 150 PRO B CA 1
ATOM 6298 C C . PRO B 1 150 ? 24.898 71.743 4.094 1.00 14.80 150 PRO B C 1
ATOM 6299 O O . PRO B 1 150 ? 23.925 72.396 3.719 1.00 17.39 150 PRO B O 1
ATOM 6310 N N . MET B 1 151 ? 25.346 71.743 5.350 1.00 16.03 151 MET B N 1
ATOM 6311 C CA . MET B 1 151 ? 24.709 72.528 6.398 1.00 16.58 151 MET B CA 1
ATOM 6312 C C . MET B 1 151 ? 25.709 73.502 7.030 1.00 13.53 151 MET B C 1
ATOM 6313 O O . MET B 1 151 ? 26.916 73.266 7.007 1.00 17.93 151 MET B O 1
ATOM 6327 N N . PRO B 1 152 ? 25.189 74.592 7.596 1.00 17.12 152 PRO B N 1
ATOM 6328 C CA . PRO B 1 152 ? 25.975 75.608 8.302 1.00 19.64 152 PRO B CA 1
ATOM 6329 C C . PRO B 1 152 ? 26.318 75.192 9.729 1.00 18.11 152 PRO B C 1
ATOM 6330 O O . PRO B 1 152 ? 25.777 74.222 10.258 1.00 15.89 152 PRO B O 1
ATOM 6341 N N . SER B 1 153 ? 27.227 75.934 10.352 1.00 14.56 153 SER B N 1
ATOM 6342 C CA . SER B 1 153 ? 27.768 75.541 11.633 1.00 12.12 153 SER B CA 1
ATOM 6343 C C . SER B 1 153 ? 26.759 75.552 12.775 1.00 12.77 153 SER B C 1
ATOM 6344 O O . SER B 1 153 ? 26.936 74.822 13.738 1.00 13.70 153 SER B O 1
ATOM 6352 N N . PHE B 1 154 ? 25.707 76.365 12.660 1.00 14.14 154 PHE B N 1
ATOM 6353 C CA . PHE B 1 154 ? 24.643 76.426 13.651 1.00 14.92 154 PHE B CA 1
ATOM 6354 C C . PHE B 1 154 ? 23.977 75.048 13.737 1.00 16.66 154 PHE B C 1
ATOM 6355 O O . PHE B 1 154 ? 23.400 74.710 14.747 1.00 17.14 154 PHE B O 1
ATOM 6372 N N . MET B 1 155 ? 24.117 74.228 12.698 1.00 12.99 155 MET B N 1
ATOM 6373 C CA . MET B 1 155 ? 23.523 72.891 12.686 1.00 13.09 155 MET B CA 1
ATOM 6374 C C . MET B 1 155 ? 24.583 71.777 12.750 1.00 12.47 155 MET B C 1
ATOM 6375 O O . MET B 1 155 ? 24.307 70.629 12.384 1.00 12.73 155 MET B O 1
ATOM 6389 N N . ALA B 1 156 ? 25.785 72.078 13.245 1.00 11.19 156 ALA B N 1
ATOM 6390 C CA . ALA B 1 156 ? 26.870 71.104 13.217 1.00 10.38 156 ALA B CA 1
ATOM 6391 C C . ALA B 1 156 ? 26.559 69.806 13.943 1.00 9.74 156 ALA B C 1
ATOM 6392 O O . ALA B 1 156 ? 26.830 68.717 13.424 1.00 11.74 156 ALA B O 1
ATOM 6399 N N . ILE B 1 157 ? 26.029 69.905 15.150 1.00 11.41 157 ILE B N 1
ATOM 6400 C CA . ILE B 1 157 ? 25.846 68.717 15.978 1.00 10.96 157 ILE B CA 1
ATOM 6401 C C . ILE B 1 157 ? 24.778 67.815 15.366 1.00 12.47 157 ILE B C 1
ATOM 6402 O O . ILE B 1 157 ? 24.922 66.592 15.301 1.00 11.29 157 ILE B O 1
ATOM 6418 N N . TYR B 1 158 ? 23.713 68.437 14.901 1.00 11.24 158 TYR B N 1
ATOM 6419 C CA . TYR B 1 158 ? 22.641 67.716 14.234 1.00 10.00 158 TYR B CA 1
ATOM 6420 C C . TYR B 1 158 ? 23.117 67.035 12.962 1.00 10.40 158 TYR B C 1
ATOM 6421 O O . TYR B 1 158 ? 22.888 65.846 12.761 1.00 10.30 158 TYR B O 1
ATOM 6439 N N . ALA B 1 159 ? 23.737 67.796 12.075 1.00 10.07 159 ALA B N 1
ATOM 6440 C CA . ALA B 1 159 ? 24.152 67.249 10.789 1.00 8.92 159 ALA B CA 1
ATOM 6441 C C . ALA B 1 159 ? 25.166 66.122 10.949 1.00 9.73 159 ALA B C 1
ATOM 6442 O O . ALA B 1 159 ? 25.097 65.102 10.254 1.00 10.48 159 ALA B O 1
ATOM 6449 N N . THR B 1 160 ? 26.106 66.283 11.876 1.00 8.59 160 THR B N 1
ATOM 6450 C CA . THR B 1 160 ? 27.136 65.285 12.096 1.00 9.61 160 THR B CA 1
ATOM 6451 C C . THR B 1 160 ? 26.526 63.944 12.505 1.00 10.48 160 THR B C 1
ATOM 6452 O O . THR B 1 160 ? 26.864 62.899 11.946 1.00 10.33 160 THR B O 1
ATOM 6463 N N . ALA B 1 161 ? 25.583 63.980 13.447 1.00 8.88 161 ALA B N 1
ATOM 6464 C CA . ALA B 1 161 ? 24.930 62.752 13.893 1.00 10.50 161 ALA B CA 1
ATOM 6465 C C . ALA B 1 161 ? 24.075 62.155 12.777 1.00 10.27 161 ALA B C 1
ATOM 6466 O O . ALA B 1 161 ? 24.084 60.957 12.581 1.00 10.70 161 ALA B O 1
ATOM 6473 N N . LYS B 1 162 ? 23.366 62.992 12.023 1.00 10.04 162 LYS B N 1
ATOM 6474 C CA . LYS B 1 162 ? 22.436 62.459 11.033 1.00 10.97 162 LYS B CA 1
ATOM 6475 C C . LYS B 1 162 ? 23.18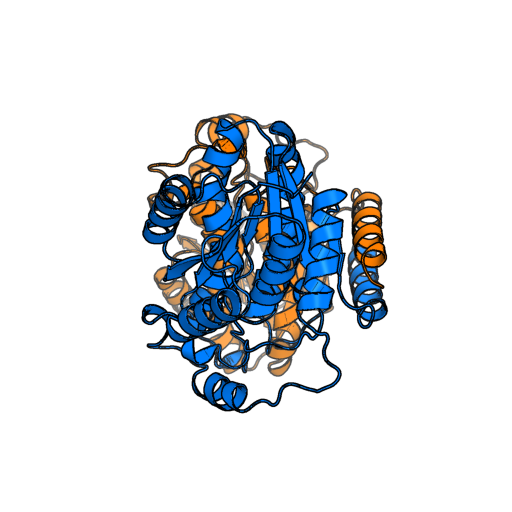7 61.841 9.851 1.00 11.15 162 LYS B C 1
ATOM 6476 O O . LYS B 1 162 ? 22.753 60.845 9.280 1.00 10.36 162 LYS B O 1
ATOM 6495 N N . ALA B 1 163 ? 24.345 62.406 9.494 1.00 9.93 163 ALA B N 1
ATOM 6496 C CA . ALA B 1 163 ? 25.170 61.801 8.438 1.00 10.72 163 ALA B CA 1
ATOM 6497 C C . ALA B 1 163 ? 25.627 60.411 8.893 1.00 11.14 163 ALA B C 1
ATOM 6498 O O . ALA B 1 163 ? 25.643 59.452 8.108 1.00 11.04 163 ALA B O 1
ATOM 6505 N N . ALA B 1 164 ? 25.987 60.289 10.164 1.00 9.39 164 ALA B N 1
ATOM 6506 C CA . ALA B 1 164 ? 26.413 59.009 10.728 1.00 9.24 164 ALA B CA 1
ATOM 6507 C C . ALA B 1 164 ? 25.286 57.975 10.667 1.00 8.55 164 ALA B C 1
ATOM 6508 O O . ALA B 1 164 ? 25.533 56.802 10.423 1.00 10.48 164 ALA B O 1
ATOM 6515 N N . VAL B 1 165 ? 24.044 58.419 10.869 1.00 8.76 165 VAL B N 1
ATOM 6516 C CA . VAL B 1 165 ? 22.913 57.482 10.844 1.00 9.48 165 VAL B CA 1
ATOM 6517 C C . VAL B 1 165 ? 22.688 56.924 9.445 1.00 9.28 165 VAL B C 1
ATOM 6518 O O . VAL B 1 165 ? 22.378 55.740 9.278 1.00 10.85 165 VAL B O 1
ATOM 6531 N N . ILE B 1 166 ? 22.898 57.749 8.426 1.00 8.40 166 ILE B N 1
ATOM 6532 C CA . ILE B 1 166 ? 22.770 57.287 7.050 1.00 7.96 166 ILE B CA 1
ATOM 6533 C C . ILE B 1 166 ? 23.789 56.173 6.817 1.00 8.63 166 ILE B C 1
ATOM 6534 O O . ILE B 1 166 ? 23.457 55.084 6.342 1.00 9.68 166 ILE B O 1
ATOM 6550 N N . THR B 1 167 ? 25.050 56.440 7.163 1.00 9.24 167 THR B N 1
ATOM 6551 C CA . THR B 1 167 ? 26.109 55.466 6.943 1.00 9.04 167 THR B CA 1
ATOM 6552 C C . THR B 1 167 ? 25.929 54.208 7.794 1.00 8.89 167 THR B C 1
ATOM 6553 O O . THR B 1 167 ? 26.190 53.084 7.324 1.00 10.82 167 THR B O 1
ATOM 6564 N N . LEU B 1 168 ? 25.516 54.384 9.038 1.00 8.68 168 LEU B N 1
ATOM 6565 C CA . LEU B 1 168 ? 25.222 53.249 9.913 1.00 8.07 168 LEU B CA 1
ATOM 6566 C C . LEU B 1 168 ? 24.250 52.308 9.231 1.00 9.82 168 LEU B C 1
ATOM 6567 O O . LEU B 1 168 ? 24.420 51.091 9.199 1.00 10.37 168 LEU B O 1
ATOM 6583 N N . THR B 1 169 ? 23.206 52.904 8.675 1.00 9.52 169 THR B N 1
ATOM 6584 C CA . THR B 1 169 ? 22.156 52.099 8.050 1.00 9.80 169 THR B CA 1
ATOM 6585 C C . THR B 1 169 ? 22.671 51.355 6.817 1.00 9.72 169 THR B C 1
ATOM 6586 O O . THR B 1 169 ? 22.395 50.164 6.624 1.00 9.76 169 THR B O 1
ATOM 6597 N N . GLU B 1 170 ? 23.405 52.054 5.960 1.00 10.26 170 GLU B N 1
ATOM 6598 C CA . GLU B 1 170 ? 24.008 51.398 4.801 1.00 10.45 170 GLU B CA 1
ATOM 6599 C C . GLU B 1 170 ? 24.884 50.221 5.215 1.00 9.66 170 GLU B C 1
ATOM 6600 O O . GLU B 1 170 ? 24.839 49.158 4.595 1.00 11.42 170 GLU B O 1
ATOM 6612 N N . THR B 1 171 ? 25.734 50.417 6.215 1.00 10.82 171 THR B N 1
ATOM 6613 C CA . THR B 1 171 ? 26.716 49.400 6.560 1.00 11.26 171 THR B CA 1
ATOM 6614 C C . THR B 1 171 ? 26.121 48.170 7.204 1.00 11.34 171 THR B C 1
ATOM 6615 O O . THR B 1 171 ? 26.601 47.065 6.965 1.00 12.04 171 THR B O 1
ATOM 6626 N N . ILE B 1 172 ? 25.074 48.333 8.012 1.00 9.83 172 ILE B N 1
ATOM 6627 C CA . ILE B 1 172 ? 24.499 47.171 8.682 1.00 9.40 172 ILE B CA 1
ATOM 6628 C C . ILE B 1 172 ? 23.649 46.308 7.749 1.00 9.91 172 ILE B C 1
ATOM 6629 O O . ILE B 1 172 ? 23.315 45.173 8.102 1.00 10.68 172 ILE B O 1
ATOM 6645 N N . ARG B 1 173 ? 23.313 46.821 6.570 1.00 10.42 173 ARG B N 1
ATOM 6646 C CA . ARG B 1 173 ? 22.349 46.123 5.695 1.00 9.92 173 ARG B CA 1
ATOM 6647 C C . ARG B 1 173 ? 22.733 44.660 5.474 1.00 10.38 173 ARG B C 1
ATOM 6648 O O . ARG B 1 173 ? 21.891 43.752 5.610 1.00 11.00 173 ARG B O 1
ATOM 6669 N N . ASP B 1 174 ? 23.984 44.384 5.107 1.00 11.07 174 ASP B N 1
ATOM 6670 C CA . ASP B 1 174 ? 24.349 43.011 4.760 1.00 11.80 174 ASP B CA 1
ATOM 6671 C C . ASP B 1 174 ? 24.328 42.072 5.966 1.00 11.36 174 ASP B C 1
ATOM 6672 O O . ASP B 1 174 ? 24.043 40.908 5.822 1.00 14.00 174 ASP B O 1
ATOM 6681 N N . SER B 1 175 ? 24.611 42.589 7.157 1.00 10.73 175 SER B N 1
ATOM 6682 C CA . SER B 1 175 ? 24.537 41.760 8.357 1.00 11.66 175 SER B CA 1
ATOM 6683 C C . SER B 1 175 ? 23.093 41.412 8.689 1.00 10.97 175 SER B C 1
ATOM 6684 O O . SER B 1 175 ? 22.755 40.260 9.016 1.00 11.24 175 SER B O 1
ATOM 6692 N N . MET B 1 176 ? 22.242 42.420 8.612 1.00 10.77 176 MET B N 1
ATOM 6693 C CA . MET B 1 176 ? 20.828 42.195 8.915 1.00 10.65 176 MET B CA 1
ATOM 6694 C C . MET B 1 176 ? 20.187 41.257 7.888 1.00 11.27 176 MET B C 1
ATOM 6695 O O . MET B 1 176 ? 19.349 40.395 8.216 1.00 11.64 176 MET B O 1
ATOM 6709 N N . ALA B 1 177 ? 20.630 41.369 6.640 1.00 11.45 177 ALA B N 1
ATOM 6710 C CA . ALA B 1 177 ? 20.129 40.516 5.571 1.00 12.12 177 ALA B CA 1
ATOM 6711 C C . ALA B 1 177 ? 20.349 39.027 5.839 1.00 12.66 177 ALA B C 1
ATOM 6712 O O . ALA B 1 177 ? 19.561 38.198 5.372 1.00 13.40 177 ALA B O 1
ATOM 6719 N N . GLU B 1 178 ? 21.403 38.686 6.593 1.00 12.57 178 GLU B N 1
ATOM 6720 C CA . GLU B 1 178 ? 21.690 37.296 6.945 1.00 15.54 178 GLU B CA 1
ATOM 6721 C C . GLU B 1 178 ? 20.474 36.646 7.576 1.00 13.38 178 GLU B C 1
ATOM 6722 O O . GLU B 1 178 ? 20.254 35.441 7.409 1.00 16.98 178 GLU B O 1
ATOM 6734 N N . ASP B 1 179 ? 19.721 37.443 8.329 1.00 13.88 179 ASP B N 1
ATOM 6735 C CA . ASP B 1 179 ? 18.557 36.937 9.044 1.00 15.29 179 ASP B CA 1
ATOM 6736 C C . ASP B 1 179 ? 17.239 37.493 8.512 1.00 13.53 179 ASP B C 1
ATOM 6737 O O . ASP B 1 179 ? 16.245 37.574 9.233 1.00 14.58 179 ASP B O 1
ATOM 6746 N N . ASN B 1 180 ? 17.233 37.844 7.227 1.00 13.23 180 ASN B N 1
ATOM 6747 C CA . ASN B 1 180 ? 16.030 38.323 6.562 1.00 13.39 180 ASN B CA 1
ATOM 6748 C C . ASN B 1 180 ? 15.457 39.567 7.214 1.00 12.84 180 ASN B C 1
ATOM 6749 O O . ASN B 1 180 ? 14.251 39.789 7.210 1.00 13.03 180 ASN B O 1
ATOM 6760 N N . ILE B 1 181 ? 16.347 40.417 7.727 1.00 12.22 181 ILE B N 1
ATOM 6761 C CA . ILE B 1 181 ? 15.952 41.706 8.272 1.00 11.74 181 ILE B CA 1
ATOM 6762 C C . ILE B 1 181 ? 16.398 42.792 7.311 1.00 12.86 181 ILE B C 1
ATOM 6763 O O . ILE B 1 181 ? 17.579 42.958 7.065 1.00 11.25 181 ILE B O 1
ATOM 6779 N N . GLY B 1 182 ? 15.439 43.535 6.768 1.00 11.61 182 GLY B N 1
ATOM 6780 C CA . GLY B 1 182 ? 15.750 44.629 5.866 1.00 11.46 182 GLY B CA 1
ATOM 6781 C C . GLY B 1 182 ? 15.984 45.902 6.654 1.00 10.89 182 GLY B C 1
ATOM 6782 O O . GLY B 1 182 ? 15.624 45.986 7.829 1.00 10.70 182 GLY B O 1
ATOM 6786 N N . VAL B 1 183 ? 16.601 46.894 6.022 1.00 11.46 183 VAL B N 1
ATOM 6787 C CA . VAL B 1 183 ? 16.836 48.193 6.666 1.00 10.21 183 VAL B CA 1
ATOM 6788 C C . VAL B 1 183 ? 16.506 49.351 5.730 1.00 10.54 183 VAL B C 1
ATOM 6789 O O . VAL B 1 183 ? 16.606 49.235 4.504 1.00 11.84 183 VAL B O 1
ATOM 6802 N N . THR B 1 184 ? 16.070 50.461 6.332 1.00 10.77 184 THR B N 1
ATOM 6803 C CA . THR B 1 184 ? 15.755 51.687 5.621 1.00 11.13 184 THR B CA 1
ATOM 6804 C C . THR B 1 184 ? 16.295 52.872 6.419 1.00 11.59 184 THR B C 1
ATOM 6805 O O . THR B 1 184 ? 16.135 52.932 7.642 1.00 11.12 184 THR B O 1
ATOM 6816 N N . VAL B 1 185 ? 16.919 53.829 5.742 1.00 10.88 185 VAL B N 1
ATOM 6817 C CA . VAL B 1 185 ? 17.141 55.123 6.363 1.00 9.84 185 VAL B CA 1
ATOM 6818 C C . VAL B 1 185 ? 16.186 56.153 5.746 1.00 10.09 185 VAL B C 1
ATOM 6819 O O . VAL B 1 185 ? 16.129 56.329 4.531 1.00 10.63 185 VAL B O 1
ATOM 6832 N N . LEU B 1 186 ? 15.413 56.790 6.624 1.00 10.02 186 LEU B N 1
ATOM 6833 C CA . LEU B 1 186 ? 14.459 57.831 6.269 1.00 12.40 186 LEU B CA 1
ATOM 6834 C C . LEU B 1 186 ? 15.159 59.173 6.427 1.00 10.77 186 LEU B C 1
ATOM 6835 O O . LEU B 1 186 ? 15.706 59.453 7.486 1.00 12.26 186 LEU B O 1
ATOM 6851 N N . MET B 1 187 ? 15.149 59.977 5.365 1.00 11.59 187 MET B N 1
ATOM 6852 C CA . MET B 1 187 ? 15.785 61.293 5.343 1.00 11.48 187 MET B CA 1
ATOM 6853 C C . MET B 1 187 ? 14.739 62.363 5.061 1.00 11.46 187 MET B C 1
ATOM 6854 O O . MET B 1 187 ? 14.448 62.673 3.904 1.00 13.27 187 MET B O 1
ATOM 6868 N N . PRO B 1 188 ? 14.147 62.904 6.127 1.00 12.05 188 PRO B N 1
ATOM 6869 C CA . PRO B 1 188 ? 13.090 63.878 5.862 1.00 13.51 188 PRO B CA 1
ATOM 6870 C C . PRO B 1 188 ? 13.593 65.288 5.567 1.00 14.60 188 PRO B C 1
ATOM 6871 O O . PRO B 1 188 ? 14.683 65.695 6.038 1.00 13.72 188 PRO B O 1
ATOM 6882 N N . GLY B 1 189 ? 12.779 66.008 4.787 1.00 16.45 189 GLY B N 1
ATOM 6883 C CA . GLY B 1 189 ? 12.762 67.462 4.784 1.00 15.15 189 GLY B CA 1
ATOM 6884 C C . GLY B 1 189 ? 11.775 67.915 5.845 1.00 17.19 189 GLY B C 1
ATOM 6885 O O . GLY B 1 189 ? 11.543 67.193 6.821 1.00 19.95 189 GLY B O 1
ATOM 6889 N N . PRO B 1 190 ? 11.183 69.105 5.671 1.00 20.35 190 PRO B N 1
ATOM 6890 C CA . PRO B 1 190 ? 10.344 69.664 6.737 1.00 18.49 190 PRO B CA 1
ATOM 6891 C C . PRO B 1 190 ? 9.012 68.945 6.908 1.00 18.38 190 PRO B C 1
ATOM 6892 O O . PRO B 1 190 ? 8.166 68.898 6.005 1.00 18.09 190 PRO B O 1
ATOM 6903 N N . ILE B 1 191 ? 8.849 68.356 8.088 1.00 20.46 191 ILE B N 1
ATOM 6904 C CA . ILE B 1 191 ? 7.641 67.648 8.460 1.00 17.82 191 ILE B CA 1
ATOM 6905 C C . ILE B 1 191 ? 6.996 68.334 9.672 1.00 18.28 191 ILE B C 1
ATOM 6906 O O . ILE B 1 191 ? 7.677 68.701 10.626 1.00 19.01 191 ILE B O 1
ATOM 6922 N N . LYS B 1 192 ? 5.680 68.499 9.644 1.00 18.12 192 LYS B N 1
ATOM 6923 C CA . LYS B 1 192 ? 4.969 69.020 10.809 1.00 20.65 192 LYS B CA 1
ATOM 6924 C C . LYS B 1 192 ? 5.196 68.103 12.010 1.00 20.77 192 LYS B C 1
ATOM 6925 O O . LYS B 1 192 ? 4.926 66.907 11.955 1.00 22.06 192 LYS B O 1
ATOM 6944 N N . SER B 1 193 ? 5.670 68.672 13.106 1.00 17.24 193 SER B N 1
ATOM 6945 C CA . SER B 1 193 ? 5.943 67.867 14.288 1.00 17.88 193 SER B CA 1
ATOM 6946 C C . SER B 1 193 ? 6.101 68.768 15.496 1.00 19.30 193 SER B C 1
ATOM 6947 O O . SER B 1 193 ? 5.804 69.960 15.430 1.00 20.17 193 SER B O 1
ATOM 6955 N N . ARG B 1 194 ? 6.568 68.196 16.603 1.00 17.01 194 ARG B N 1
ATOM 6956 C CA . ARG B 1 194 ? 6.793 68.962 17.818 1.00 16.90 194 ARG B CA 1
ATOM 6957 C C . ARG B 1 194 ? 8.280 68.995 18.202 1.00 16.06 194 ARG B C 1
ATOM 6958 O O . ARG B 1 194 ? 8.626 69.166 19.373 1.00 17.06 194 ARG B O 1
ATOM 6979 N N . ILE B 1 195 ? 9.152 68.869 17.207 1.00 15.42 195 ILE B N 1
ATOM 6980 C CA . ILE B 1 195 ? 10.594 68.873 17.466 1.00 15.23 195 ILE B CA 1
ATOM 6981 C C . ILE B 1 195 ? 11.049 70.234 18.019 1.00 16.78 195 ILE B C 1
ATOM 6982 O O . ILE B 1 195 ? 12.119 70.344 18.628 1.00 15.70 195 ILE B O 1
ATOM 6998 N N . HIS B 1 196 ? 10.230 71.262 17.837 1.00 18.51 196 HIS B N 1
ATOM 6999 C CA . HIS B 1 196 ? 10.530 72.554 18.438 1.00 19.35 196 HIS B CA 1
ATOM 7000 C C . HIS B 1 196 ? 10.496 72.517 19.974 1.00 20.39 196 HIS B C 1
ATOM 7001 O O . HIS B 1 196 ? 10.983 73.436 20.630 1.00 21.32 196 HIS B O 1
ATOM 7016 N N . GLU B 1 197 ? 9.943 71.444 20.542 1.00 18.79 197 GLU B N 1
ATOM 7017 C CA . GLU B 1 197 ? 9.939 71.252 21.989 1.00 19.36 197 GLU B CA 1
ATOM 7018 C C . GLU B 1 197 ? 11.205 70.529 22.464 1.00 18.24 197 GLU B C 1
ATOM 7019 O O . GLU B 1 197 ? 11.243 70.034 23.590 1.00 20.40 197 GLU B O 1
ATOM 7031 N N . SER B 1 198 ? 12.228 70.459 21.614 1.00 15.10 198 SER B N 1
ATOM 7032 C CA . SER B 1 198 ? 13.452 69.695 21.931 1.00 15.16 198 SER B CA 1
ATOM 7033 C C . SER B 1 198 ? 14.058 70.082 23.277 1.00 17.19 198 SER B C 1
ATOM 7034 O O . SER B 1 198 ? 14.620 69.241 23.970 1.00 17.96 198 SER B O 1
ATOM 7042 N N . GLY B 1 199 ? 13.958 71.347 23.669 1.00 17.47 199 GLY B N 1
ATOM 7043 C CA . GLY B 1 199 ? 14.515 71.767 24.937 1.00 18.41 199 GLY B CA 1
ATOM 7044 C C . GLY B 1 199 ? 13.897 71.039 26.127 1.00 20.84 199 GLY B C 1
ATOM 7045 O O . GLY B 1 199 ? 14.591 70.720 27.092 1.00 22.47 199 GLY B O 1
ATOM 7049 N N . GLN B 1 200 ? 12.596 70.766 26.043 1.00 18.93 200 GLN B N 1
ATOM 7050 C CA . GLN B 1 200 ? 11.889 69.991 27.063 1.00 19.71 200 GLN B CA 1
ATOM 7051 C C . GLN B 1 200 ? 12.284 68.528 27.064 1.00 17.68 200 GLN B C 1
ATOM 7052 O O . GLN B 1 200 ? 12.087 67.827 28.056 1.00 21.78 200 GLN B O 1
ATOM 7066 N N . ASN B 1 201 ? 12.781 68.061 25.929 1.00 15.70 201 ASN B N 1
ATOM 7067 C CA . ASN B 1 201 ? 13.066 66.651 25.747 1.00 14.57 201 ASN B CA 1
ATOM 7068 C C . ASN B 1 201 ? 14.497 66.292 26.110 1.00 17.15 201 ASN B C 1
ATOM 7069 O O . ASN B 1 201 ? 14.824 65.118 26.192 1.00 16.59 201 ASN B O 1
ATOM 7080 N N . ARG B 1 202 ? 15.359 67.294 26.275 1.00 17.10 202 ARG B N 1
ATOM 7081 C CA . ARG B 1 202 ? 16.752 67.050 26.626 1.00 16.77 202 ARG B CA 1
ATOM 7082 C C . ARG B 1 202 ? 16.823 66.309 27.961 1.00 13.66 202 ARG B C 1
ATOM 7083 O O . ARG B 1 202 ? 16.257 66.754 28.944 1.00 15.05 202 ARG B O 1
ATOM 7104 N N . PRO B 1 203 ? 17.505 65.154 27.998 1.00 15.93 203 PRO B N 1
ATOM 7105 C CA . PRO B 1 203 ? 17.569 64.452 29.285 1.00 15.46 203 PRO B CA 1
ATOM 7106 C C . PRO B 1 203 ? 18.263 65.277 30.372 1.00 17.17 203 PRO B C 1
ATOM 7107 O O . PRO B 1 203 ? 19.157 66.072 30.105 1.00 17.31 203 PRO B O 1
ATOM 7118 N N . GLU B 1 204 ? 17.831 65.068 31.609 1.00 18.80 204 GLU B N 1
ATOM 7119 C CA . GLU B 1 204 ? 18.311 65.843 32.738 1.00 20.04 204 GLU B CA 1
ATOM 7120 C C . GLU B 1 204 ? 19.831 65.951 32.800 1.00 18.78 204 GLU B C 1
ATOM 7121 O O . GLU B 1 204 ? 20.374 67.007 33.116 1.00 19.07 204 GLU B O 1
ATOM 7133 N N . ARG B 1 205 ? 20.531 64.865 32.511 1.00 17.43 205 ARG B N 1
ATOM 7134 C CA . ARG B 1 205 ? 21.971 64.851 32.722 1.00 18.48 205 ARG B CA 1
ATOM 7135 C C . ARG B 1 205 ? 22.734 65.740 31.751 1.00 17.99 205 ARG B C 1
ATOM 7136 O O . ARG B 1 205 ? 23.911 66.025 31.976 1.00 19.26 205 ARG B O 1
ATOM 7157 N N . PHE B 1 206 ? 22.084 66.185 30.677 1.00 17.11 206 PHE B N 1
ATOM 7158 C CA . PHE B 1 206 ? 22.755 67.036 29.699 1.00 16.16 206 PHE B CA 1
ATOM 7159 C C . PHE B 1 206 ? 22.399 68.514 29.857 1.00 17.33 206 PHE B C 1
ATOM 7160 O O . PHE B 1 206 ? 22.812 69.324 29.023 1.00 17.48 206 PHE B O 1
ATOM 7177 N N . ARG B 1 207 ? 21.637 68.858 30.897 1.00 19.95 207 ARG B N 1
ATOM 7178 C CA . ARG B 1 207 ? 21.157 70.236 31.066 1.00 20.46 207 ARG B CA 1
ATOM 7179 C C . ARG B 1 207 ? 22.221 71.153 31.664 1.00 19.49 207 ARG B C 1
ATOM 7180 O O . ARG B 1 207 ? 22.508 72.242 31.126 1.00 22.85 207 ARG B O 1
ATOM 7201 N N . ALA B 1 208 ? 22.832 70.723 32.762 1.00 21.13 208 ALA B N 1
ATOM 7202 C CA . ALA B 1 208 ? 23.793 71.573 33.461 1.00 24.05 208 ALA B CA 1
ATOM 7203 C C . ALA B 1 208 ? 25.029 71.778 32.597 1.00 24.88 208 ALA B C 1
ATOM 7204 O O . ALA B 1 208 ? 25.655 70.814 32.156 1.00 24.02 208 ALA B O 1
ATOM 7211 N N . GLY B 1 209 ? 25.386 73.031 32.334 1.00 20.61 209 GLY B N 1
ATOM 7212 C CA . GLY B 1 209 ? 26.564 73.307 31.527 1.00 19.64 209 GLY B CA 1
ATOM 7213 C C . GLY B 1 209 ? 26.337 73.348 30.029 1.00 19.29 209 GLY B C 1
ATOM 7214 O O . GLY B 1 209 ? 27.296 73.450 29.261 1.00 19.77 209 GLY B O 1
ATOM 7218 N N . SER B 1 210 ? 25.080 73.258 29.595 1.00 20.66 210 SER B N 1
ATOM 7219 C CA . SER B 1 210 ? 24.759 73.494 28.192 1.00 18.78 210 SER B CA 1
ATOM 7220 C C . SER B 1 210 ? 25.030 74.970 27.895 1.00 19.06 210 SER B C 1
ATOM 7221 O O . SER B 1 210 ? 24.835 75.823 28.761 1.00 19.28 210 SER B O 1
ATOM 7229 N N . GLY B 1 211 ? 25.458 75.258 26.674 1.00 16.89 211 GLY B N 1
ATOM 7230 C CA . GLY B 1 211 ? 25.583 76.626 26.221 1.00 17.86 211 GLY B CA 1
ATOM 7231 C C . GLY B 1 211 ? 24.436 77.101 25.356 1.00 19.05 211 GLY B C 1
ATOM 7232 O O . GLY B 1 211 ? 24.487 78.228 24.859 1.00 20.14 211 GLY B O 1
ATOM 7236 N N . LEU B 1 212 ? 23.399 76.275 25.186 1.00 17.52 212 LEU B N 1
ATOM 7237 C CA . LEU B 1 212 ? 22.399 76.518 24.147 1.00 17.25 212 LEU B CA 1
ATOM 7238 C C . LEU B 1 212 ? 20.963 76.696 24.636 1.00 18.04 212 LEU B C 1
ATOM 7239 O O . LEU B 1 212 ? 20.017 76.584 23.844 1.00 22.59 212 LEU B O 1
ATOM 7255 N N . ALA B 1 213 ? 20.786 76.975 25.920 1.00 21.22 213 ALA B N 1
ATOM 7256 C CA . ALA B 1 213 ? 19.442 77.152 26.465 1.00 27.40 213 ALA B CA 1
ATOM 7257 C C . ALA B 1 213 ? 18.662 78.258 25.729 1.00 28.60 213 ALA B C 1
ATOM 7258 O O . ALA B 1 213 ? 17.478 78.087 25.416 1.00 25.51 213 ALA B O 1
ATOM 7265 N N . GLU B 1 214 ? 19.324 79.372 25.425 1.00 28.94 214 GLU B N 1
ATOM 7266 C CA . GLU B 1 214 ? 18.651 80.486 24.755 1.00 32.15 214 GLU B CA 1
ATOM 7267 C C . GLU B 1 214 ? 18.101 80.041 23.400 1.00 28.01 214 GLU B C 1
ATOM 7268 O O . GLU B 1 214 ? 16.968 80.361 23.029 1.00 26.59 214 GLU B O 1
ATOM 7280 N N . THR B 1 215 ? 18.898 79.283 22.659 1.00 22.26 215 THR B N 1
ATOM 7281 C CA . THR B 1 215 ? 18.439 78.779 21.379 1.00 19.35 215 THR B CA 1
ATOM 7282 C C . THR B 1 215 ? 17.236 77.853 21.549 1.00 21.24 215 THR B C 1
ATOM 7283 O O . THR B 1 215 ? 16.284 77.917 20.770 1.00 20.76 215 THR B O 1
ATOM 7294 N N . GLU B 1 216 ? 17.278 76.982 22.551 1.00 23.25 216 GLU B N 1
ATOM 7295 C CA . GLU B 1 216 ? 16.165 76.066 22.779 1.00 22.76 216 GLU B CA 1
ATOM 7296 C C . GLU B 1 216 ? 14.882 76.840 23.074 1.00 21.03 216 GLU B C 1
ATOM 7297 O O . GLU B 1 216 ? 13.803 76.445 22.627 1.00 23.13 216 GLU B O 1
ATOM 7309 N N . GLN B 1 217 ? 15.014 77.929 23.827 1.00 22.25 217 GLN B N 1
ATOM 7310 C CA . GLN B 1 217 ? 13.874 78.803 24.171 1.00 26.93 217 GLN B CA 1
ATOM 7311 C C . GLN B 1 217 ? 13.268 79.430 22.922 1.00 29.31 217 GLN B C 1
ATOM 7312 O O . GLN B 1 217 ? 12.041 79.503 22.768 1.00 30.65 217 GLN B O 1
ATOM 7326 N N . GLN B 1 218 ? 14.133 79.923 22.046 1.00 22.23 218 GLN B N 1
ATOM 7327 C CA . GLN B 1 218 ? 13.681 80.513 20.800 1.00 25.45 218 GLN B CA 1
ATOM 7328 C C . GLN B 1 218 ? 12.997 79.458 19.954 1.00 24.90 218 GLN B C 1
ATOM 7329 O O . GLN B 1 218 ? 11.931 79.690 19.395 1.00 25.60 218 GLN B O 1
ATOM 7343 N N . LEU B 1 219 ? 13.610 78.285 19.875 1.00 23.53 219 LEU B N 1
ATOM 7344 C CA . LEU B 1 219 ? 13.076 77.206 19.068 1.00 21.05 219 LEU B CA 1
ATOM 7345 C C . LEU B 1 219 ? 11.651 76.861 19.474 1.00 20.32 219 LEU B C 1
ATOM 7346 O O . LEU B 1 219 ? 10.802 76.631 18.625 1.00 21.39 219 LEU B O 1
ATOM 7362 N N . ALA B 1 220 ? 11.397 76.878 20.778 1.00 21.67 220 ALA B N 1
ATOM 7363 C CA . ALA B 1 220 ? 10.109 76.507 21.342 1.00 23.00 220 ALA B CA 1
ATOM 7364 C C . ALA B 1 220 ? 8.990 77.398 20.807 1.00 24.70 220 ALA B C 1
ATOM 7365 O O . ALA B 1 220 ? 7.830 77.009 20.824 1.00 24.53 220 ALA B O 1
ATOM 7372 N N . LYS B 1 221 ? 9.340 78.588 20.321 1.00 24.32 221 LYS B N 1
ATOM 7373 C CA . LYS B 1 221 ? 8.337 79.530 19.816 1.00 23.60 221 LYS B CA 1
ATOM 7374 C C . LYS B 1 221 ? 8.135 79.446 18.304 1.00 29.44 221 LYS B C 1
ATOM 7375 O O . LYS B 1 221 ? 7.301 80.187 17.747 1.00 29.91 221 LYS B O 1
ATOM 7394 N N . ARG B 1 222 ? 8.872 78.557 17.642 1.00 27.34 222 ARG B N 1
ATOM 7395 C CA . ARG B 1 222 ? 8.810 78.456 16.185 1.00 27.86 222 ARG B CA 1
ATOM 7396 C C . ARG B 1 222 ? 7.454 77.926 15.751 1.00 33.41 222 ARG B C 1
ATOM 7397 O O . ARG B 1 222 ? 6.961 76.950 16.306 1.00 31.99 222 ARG B O 1
ATOM 7418 N N . VAL B 1 223 ? 6.858 78.571 14.753 1.00 30.28 223 VAL B N 1
ATOM 7419 C CA . VAL B 1 223 ? 5.569 78.145 14.229 1.00 33.26 223 VAL B CA 1
ATOM 7420 C C . VAL B 1 223 ? 5.714 77.008 13.237 1.00 25.29 223 VAL B C 1
ATOM 7421 O O . VAL B 1 223 ? 6.544 77.064 12.330 1.00 36.15 223 VAL B O 1
ATOM 7434 N N . VAL B 1 224 ? 4.910 75.967 13.418 1.00 29.36 224 VAL B N 1
ATOM 7435 C CA . VAL B 1 224 ? 4.858 74.878 12.458 1.00 29.66 224 VAL B CA 1
ATOM 7436 C C . VAL B 1 224 ? 4.197 75.387 11.191 1.00 35.40 224 VAL B C 1
ATOM 7437 O O . VAL B 1 224 ? 3.017 75.746 11.200 1.00 34.57 224 VAL B O 1
ATOM 7450 N N . ALA B 1 225 ? 4.962 75.443 10.105 1.00 30.60 225 ALA B N 1
ATOM 7451 C CA . ALA B 1 225 ? 4.459 75.991 8.842 1.00 31.09 225 ALA B CA 1
ATOM 7452 C C . ALA B 1 225 ? 3.395 75.098 8.225 1.00 30.36 225 ALA B C 1
ATOM 7453 O O . ALA B 1 225 ? 3.490 73.875 8.280 1.00 32.23 225 ALA B O 1
ATOM 7460 N N . ASP B 1 226 ? 2.374 75.711 7.622 1.00 28.83 226 ASP B N 1
ATOM 7461 C CA . ASP B 1 226 ? 1.260 74.954 7.072 1.00 29.11 226 ASP B CA 1
ATOM 7462 C C . ASP B 1 226 ? 1.671 74.152 5.831 1.00 32.39 226 ASP B C 1
ATOM 7463 O O . ASP B 1 226 ? 1.040 73.150 5.504 1.00 32.51 226 ASP B O 1
ATOM 7472 N N . ASN B 1 227 ? 2.749 74.564 5.168 1.00 31.67 227 ASN B N 1
ATOM 7473 C CA . ASN B 1 227 ? 3.208 73.857 3.968 1.00 33.35 227 ASN B CA 1
ATOM 7474 C C . ASN B 1 227 ? 4.197 72.714 4.242 1.00 32.79 227 ASN B C 1
ATOM 7475 O O . ASN B 1 227 ? 4.668 72.052 3.315 1.00 30.63 227 ASN B O 1
ATOM 7486 N N . TRP B 1 228 ? 4.522 72.474 5.505 1.00 28.42 228 TRP B N 1
ATOM 7487 C CA . TRP B 1 228 ? 5.337 71.315 5.827 1.00 23.13 228 TRP B CA 1
ATOM 7488 C C . TRP B 1 228 ? 4.505 70.035 5.640 1.00 22.19 228 TRP B C 1
ATOM 7489 O O . TRP B 1 228 ? 3.274 70.057 5.666 1.00 23.91 228 TRP B O 1
ATOM 7510 N N . MET B 1 229 ? 5.190 68.921 5.429 1.00 21.73 229 MET B N 1
ATOM 7511 C CA . MET B 1 229 ? 4.520 67.671 5.139 1.00 23.08 229 MET B CA 1
ATOM 7512 C C . MET B 1 229 ? 3.830 67.099 6.380 1.00 20.61 229 MET B C 1
ATOM 7513 O O . MET B 1 229 ? 4.297 67.280 7.510 1.00 22.51 229 MET B O 1
ATOM 7527 N N . GLU B 1 230 ? 2.731 66.388 6.162 1.00 19.16 230 GLU B N 1
ATOM 7528 C CA . GLU B 1 230 ? 2.058 65.676 7.249 1.00 22.51 230 GLU B CA 1
ATOM 7529 C C . GLU B 1 230 ? 2.767 64.379 7.610 1.00 19.37 230 GLU B C 1
ATOM 7530 O O . GLU B 1 230 ? 3.205 63.642 6.727 1.00 20.83 230 GLU B O 1
ATOM 7542 N N . PRO B 1 231 ? 2.884 64.088 8.919 1.00 20.41 231 PRO B N 1
ATOM 7543 C CA . PRO B 1 231 ? 3.517 62.828 9.328 1.00 18.78 231 PRO B CA 1
ATOM 7544 C C . PRO B 1 231 ? 2.876 61.579 8.715 1.00 17.50 231 PRO B C 1
ATOM 7545 O O . PRO B 1 231 ? 3.610 60.634 8.439 1.00 18.90 231 PRO B O 1
ATOM 7556 N N . THR B 1 232 ? 1.564 61.549 8.489 1.00 17.98 232 THR B N 1
ATOM 7557 C CA . THR B 1 232 ? 0.980 60.356 7.887 1.00 18.17 232 THR B CA 1
ATOM 7558 C C . THR B 1 232 ? 1.441 60.129 6.451 1.00 20.46 232 THR B C 1
ATOM 7559 O O . THR B 1 232 ? 1.479 58.987 6.003 1.00 20.22 232 THR B O 1
ATOM 7570 N N . GLU B 1 233 ? 1.790 61.195 5.722 1.00 18.19 233 GLU B N 1
ATOM 7571 C CA . GLU B 1 233 ? 2.346 61.005 4.388 1.00 18.02 233 GLU B CA 1
ATOM 7572 C C . GLU B 1 233 ? 3.689 60.286 4.502 1.00 16.94 233 GLU B C 1
ATOM 7573 O O . GLU B 1 233 ? 3.991 59.376 3.727 1.00 18.04 233 GLU B O 1
ATOM 7585 N N . VAL B 1 234 ? 4.490 60.694 5.474 1.00 16.25 234 VAL B N 1
ATOM 7586 C CA . VAL B 1 234 ? 5.769 60.017 5.720 1.00 15.24 234 VAL B CA 1
ATOM 7587 C C . VAL B 1 234 ? 5.520 58.562 6.147 1.00 15.02 234 VAL B C 1
ATOM 7588 O O . VAL B 1 234 ? 6.216 57.641 5.724 1.00 15.37 234 VAL B O 1
ATOM 7601 N N . GLY B 1 235 ? 4.514 58.345 6.976 1.00 15.39 235 GLY B N 1
ATOM 7602 C CA . GLY B 1 235 ? 4.175 56.998 7.400 1.00 15.69 235 GLY B CA 1
ATOM 7603 C C . GLY B 1 235 ? 3.896 56.070 6.229 1.00 16.09 235 GLY B C 1
ATOM 7604 O O . GLY B 1 235 ? 4.311 54.919 6.225 1.00 15.87 235 GLY B O 1
ATOM 7608 N N . ASP B 1 236 ? 3.185 56.573 5.228 1.00 17.43 236 ASP B N 1
ATOM 7609 C CA . ASP B 1 236 ? 2.929 55.777 4.038 1.00 18.97 236 ASP B CA 1
ATOM 7610 C C . ASP B 1 236 ? 4.194 55.476 3.253 1.00 16.42 236 ASP B C 1
ATOM 7611 O O . ASP B 1 236 ? 4.322 54.392 2.682 1.00 18.22 236 ASP B O 1
ATOM 7620 N N . MET B 1 237 ? 5.137 56.416 3.231 1.00 15.91 237 MET B N 1
ATOM 7621 C CA . MET B 1 237 ? 6.420 56.179 2.569 1.00 15.68 237 MET B CA 1
ATOM 7622 C C . MET B 1 237 ? 7.175 55.066 3.286 1.00 16.46 237 MET B C 1
ATOM 7623 O O . MET B 1 237 ? 7.875 54.270 2.659 1.00 17.18 237 MET B O 1
ATOM 7637 N N . ILE B 1 238 ? 7.047 55.025 4.606 1.00 14.08 238 ILE B N 1
ATOM 7638 C CA . ILE B 1 238 ? 7.685 53.975 5.398 1.00 13.49 238 ILE B CA 1
ATOM 7639 C C . ILE B 1 238 ? 7.010 52.616 5.217 1.00 13.86 238 ILE B C 1
ATOM 7640 O O . ILE B 1 238 ? 7.689 51.604 5.145 1.00 14.76 238 ILE B O 1
ATOM 7656 N N . VAL B 1 239 ? 5.684 52.569 5.130 1.00 14.95 239 VAL B N 1
ATOM 7657 C CA . VAL B 1 239 ? 5.020 51.312 4.805 1.00 15.31 239 VAL B CA 1
ATOM 7658 C C . VAL B 1 239 ? 5.578 50.756 3.498 1.00 15.14 239 VAL B C 1
ATOM 7659 O O . VAL B 1 239 ? 5.924 49.581 3.395 1.00 15.89 239 VAL B O 1
ATOM 7672 N N . ASP B 1 240 ? 5.666 51.629 2.503 1.00 16.62 240 ASP B N 1
ATOM 7673 C CA . ASP B 1 240 ? 6.128 51.249 1.178 1.00 16.87 240 ASP B CA 1
ATOM 7674 C C . ASP B 1 240 ? 7.571 50.711 1.267 1.00 17.43 240 ASP B C 1
ATOM 7675 O O . ASP B 1 240 ? 7.926 49.725 0.630 1.00 18.19 240 ASP B O 1
ATOM 7684 N N . ALA B 1 241 ? 8.392 51.360 2.071 1.00 14.52 241 ALA B N 1
ATOM 7685 C CA . ALA B 1 241 ? 9.795 50.963 2.174 1.00 13.58 241 ALA B CA 1
ATOM 7686 C C . ALA B 1 241 ? 9.951 49.610 2.847 1.00 15.14 241 ALA B C 1
ATOM 7687 O O . ALA B 1 241 ? 10.842 48.836 2.498 1.00 15.11 241 ALA B O 1
ATOM 7694 N N . ILE B 1 242 ? 9.128 49.347 3.852 1.00 15.09 242 ILE B N 1
ATOM 7695 C CA . ILE B 1 242 ? 9.151 48.058 4.538 1.00 13.35 242 ILE B CA 1
ATOM 7696 C C . ILE B 1 242 ? 8.655 46.925 3.638 1.00 15.11 242 ILE B C 1
ATOM 7697 O O . ILE B 1 242 ? 9.236 45.847 3.588 1.00 17.63 242 ILE B O 1
ATOM 7713 N N . VAL B 1 243 ? 7.559 47.161 2.931 1.00 14.69 243 VAL B N 1
ATOM 7714 C CA . VAL B 1 243 ? 7.019 46.152 2.042 1.00 17.09 243 VAL B CA 1
ATOM 7715 C C . VAL B 1 243 ? 8.015 45.795 0.937 1.00 17.19 243 VAL B C 1
ATOM 7716 O O . VAL B 1 243 ? 8.180 44.620 0.590 1.00 20.31 243 VAL B O 1
ATOM 7729 N N . HIS B 1 244 ? 8.699 46.806 0.403 1.00 16.71 244 HIS B N 1
ATOM 7730 C CA . HIS B 1 244 ? 9.522 46.623 -0.782 1.00 16.11 244 HIS B CA 1
ATOM 7731 C C . HIS B 1 244 ? 11.034 46.619 -0.492 1.00 16.92 244 HIS B C 1
ATOM 7732 O O . HIS B 1 244 ? 11.847 46.601 -1.421 1.00 18.10 244 HIS B O 1
ATOM 7747 N N . ASN B 1 245 ? 11.375 46.619 0.790 1.00 14.05 245 ASN B N 1
ATOM 7748 C CA . ASN B 1 245 ? 12.758 46.591 1.258 1.00 13.38 245 ASN B CA 1
ATOM 7749 C C . ASN B 1 245 ? 13.640 47.659 0.623 1.00 16.67 245 ASN B C 1
ATOM 7750 O O . ASN B 1 245 ? 14.709 47.363 0.086 1.00 14.75 245 ASN B O 1
ATOM 7761 N N . LYS B 1 246 ? 13.185 48.906 0.713 1.00 14.82 246 LYS B N 1
ATOM 7762 C CA . LYS B 1 246 ? 13.895 50.054 0.152 1.00 14.44 246 LYS B CA 1
ATOM 7763 C C . LYS B 1 246 ? 14.911 50.625 1.135 1.00 14.14 246 LYS B C 1
ATOM 7764 O O . LYS B 1 246 ? 14.584 50.963 2.280 1.00 13.16 246 LYS B O 1
ATOM 7783 N N . LEU B 1 247 ? 16.156 50.750 0.692 1.00 12.31 247 LEU B N 1
ATOM 7784 C CA . LEU B 1 247 ? 17.190 51.270 1.563 1.00 11.18 247 LEU B CA 1
ATOM 7785 C C . LEU B 1 247 ? 17.012 52.744 1.901 1.00 11.74 247 LEU B C 1
ATOM 7786 O O . LEU B 1 247 ? 17.212 53.146 3.048 1.00 12.74 247 LEU B O 1
ATOM 7802 N N . TYR B 1 248 ? 16.664 53.547 0.900 1.00 14.92 248 TYR B N 1
ATOM 7803 C CA . TYR B 1 248 ? 16.592 54.989 1.084 1.00 15.36 248 TYR B CA 1
ATOM 7804 C C . TYR B 1 248 ? 15.191 55.503 0.892 1.00 15.89 248 TYR B C 1
ATOM 7805 O O . TYR B 1 248 ? 14.530 55.156 -0.095 1.00 16.68 248 TYR B O 1
ATOM 7823 N N . VAL B 1 249 ? 14.754 56.362 1.813 1.00 13.19 249 VAL B N 1
ATOM 7824 C CA . VAL B 1 249 ? 13.517 57.105 1.636 1.00 12.70 249 VAL B CA 1
ATOM 7825 C C . VAL B 1 249 ? 13.795 58.572 1.916 1.00 12.09 249 VAL B C 1
ATOM 7826 O O . VAL B 1 249 ? 14.268 58.911 2.986 1.00 13.18 249 VAL B O 1
ATOM 7839 N N . SER B 1 250 ? 13.561 59.417 0.911 1.00 15.21 250 SER B N 1
ATOM 7840 C CA . SER B 1 250 ? 13.655 60.856 1.081 1.00 13.17 250 SER B CA 1
ATOM 7841 C C . SER B 1 250 ? 12.267 61.450 0.885 1.00 15.88 250 SER B C 1
ATOM 7842 O O . SER B 1 250 ? 11.559 61.069 -0.054 1.00 16.80 250 SER B O 1
ATOM 7850 N N . THR B 1 251 ? 11.878 62.385 1.744 1.00 15.54 251 THR B N 1
ATOM 7851 C CA . THR B 1 251 ? 10.514 62.909 1.694 1.00 14.59 251 THR B CA 1
ATOM 7852 C C . THR B 1 251 ? 10.352 64.112 0.775 1.00 16.50 251 THR B C 1
ATOM 7853 O O . THR B 1 251 ? 9.240 64.418 0.359 1.00 18.92 251 THR B O 1
ATOM 7864 N N . HIS B 1 252 ? 11.454 64.785 0.475 1.00 17.06 252 HIS B N 1
ATOM 7865 C CA . HIS B 1 252 ? 11.442 66.009 -0.312 1.00 18.44 252 HIS B CA 1
ATOM 7866 C C . HIS B 1 252 ? 12.545 65.994 -1.330 1.00 18.84 252 HIS B C 1
ATOM 7867 O O . HIS B 1 252 ? 13.596 65.400 -1.093 1.00 17.76 252 HIS B O 1
ATOM 7882 N N . GLY B 1 253 ? 12.331 66.716 -2.426 1.00 19.85 253 GLY B N 1
ATOM 7883 C CA . GLY B 1 253 ? 13.305 66.826 -3.501 1.00 19.51 253 GLY B CA 1
ATOM 7884 C C . GLY B 1 253 ? 14.021 68.171 -3.580 1.00 18.10 253 GLY B C 1
ATOM 7885 O O . GLY B 1 253 ? 14.837 68.401 -4.480 1.00 21.45 253 GLY B O 1
ATOM 7889 N N . ASN B 1 254 ? 13.755 69.050 -2.616 1.00 18.21 254 ASN B N 1
ATOM 7890 C CA . ASN B 1 254 ? 14.234 70.430 -2.671 1.00 20.84 254 ASN B CA 1
ATOM 7891 C C . ASN B 1 254 ? 15.737 70.588 -2.538 1.00 24.23 254 ASN B C 1
ATOM 7892 O O . ASN B 1 254 ? 16.264 71.660 -2.825 1.00 24.72 254 ASN B O 1
ATOM 7903 N N . TRP B 1 255 ? 16.418 69.529 -2.097 1.00 18.53 255 TRP B N 1
ATOM 7904 C CA . TRP B 1 255 ? 17.851 69.580 -1.883 1.00 17.47 255 TRP B CA 1
ATOM 7905 C C . TRP B 1 255 ? 18.600 68.696 -2.885 1.00 16.69 255 TRP B C 1
ATOM 7906 O O . TRP B 1 255 ? 19.773 68.435 -2.719 1.00 18.48 255 TRP B O 1
ATOM 7927 N N . ARG B 1 256 ? 17.922 68.277 -3.950 1.00 18.32 256 ARG B N 1
ATOM 7928 C CA . ARG B 1 256 ? 18.583 67.516 -5.007 1.00 18.48 256 ARG B CA 1
ATOM 7929 C C . ARG B 1 256 ? 19.806 68.273 -5.557 1.00 18.61 256 ARG B C 1
ATOM 7930 O O . ARG B 1 256 ? 20.919 67.728 -5.604 1.00 19.43 256 ARG B O 1
ATOM 7951 N N . GLU B 1 257 ? 19.628 69.537 -5.924 1.00 19.47 257 GLU B N 1
ATOM 7952 C CA . GLU B 1 257 ? 20.716 70.291 -6.546 1.00 19.77 257 GLU B CA 1
ATOM 7953 C C . GLU B 1 257 ? 21.874 70.595 -5.603 1.00 16.74 257 GLU B C 1
ATOM 7954 O O . GLU B 1 257 ? 23.027 70.602 -6.018 1.00 18.74 257 GLU B O 1
ATOM 7966 N N . THR B 1 258 ? 21.575 70.840 -4.331 1.00 16.34 258 THR B N 1
ATOM 7967 C CA . THR B 1 258 ? 22.605 71.178 -3.371 1.00 18.01 258 THR B CA 1
ATOM 7968 C C . THR B 1 258 ? 23.399 69.923 -3.028 1.00 15.19 258 THR B C 1
ATOM 7969 O O . THR B 1 258 ? 24.606 69.969 -2.818 1.00 16.73 258 THR B O 1
ATOM 7980 N N . CYS B 1 259 ? 22.706 68.791 -2.966 1.00 15.73 259 CYS B N 1
ATOM 7981 C CA . CYS B 1 259 ? 23.377 67.520 -2.789 1.00 14.10 259 CYS B CA 1
ATOM 7982 C C . CYS B 1 259 ? 24.233 67.206 -4.015 1.00 16.32 259 CYS B C 1
ATOM 7983 O O . CYS B 1 259 ? 25.382 66.796 -3.849 1.00 16.19 259 CYS B O 1
ATOM 7991 N N . GLU B 1 260 ? 23.693 67.382 -5.227 1.00 16.84 260 GLU B N 1
ATOM 7992 C CA . GLU B 1 260 ? 24.494 67.170 -6.435 1.00 16.35 260 GLU B CA 1
ATOM 7993 C C . GLU B 1 260 ? 25.777 67.975 -6.397 1.00 19.31 260 GLU B C 1
ATOM 7994 O O . GLU B 1 260 ? 26.842 67.474 -6.731 1.00 19.59 260 GLU B O 1
ATOM 8006 N N . ALA B 1 261 ? 25.697 69.238 -5.989 1.00 16.07 261 ALA B N 1
ATOM 8007 C CA . ALA B 1 261 ? 26.892 70.064 -5.962 1.00 15.67 261 ALA B CA 1
ATOM 8008 C C . ALA B 1 261 ? 27.911 69.558 -4.937 1.00 15.91 261 ALA B C 1
ATOM 8009 O O . ALA B 1 261 ? 29.116 69.597 -5.171 1.00 17.49 261 ALA B O 1
ATOM 8016 N N . ARG B 1 262 ? 27.437 69.099 -3.780 1.00 13.82 262 ARG B N 1
ATOM 8017 C CA . ARG B 1 262 ? 28.320 68.531 -2.789 1.00 12.89 262 ARG B CA 1
ATOM 8018 C C . ARG B 1 262 ? 28.996 67.291 -3.358 1.00 12.15 262 ARG B C 1
ATOM 8019 O O . ARG B 1 262 ? 30.199 67.126 -3.241 1.00 13.46 262 ARG B O 1
ATOM 8040 N N . PHE B 1 263 ? 28.194 66.400 -3.918 1.00 12.19 263 PHE B N 1
ATOM 8041 C CA . PHE B 1 263 ? 28.712 65.159 -4.498 1.00 14.41 263 PHE B CA 1
ATOM 8042 C C . PHE B 1 263 ? 29.763 65.461 -5.570 1.00 15.79 263 PHE B C 1
ATOM 8043 O O . PHE B 1 263 ? 30.818 64.815 -5.637 1.00 17.69 263 PHE B O 1
ATOM 8060 N N . GLN B 1 264 ? 29.497 66.456 -6.406 1.00 15.20 264 GLN B N 1
ATOM 8061 C CA . GLN B 1 264 ? 30.448 66.828 -7.439 1.00 17.82 264 GLN B CA 1
ATOM 8062 C C . GLN B 1 264 ? 31.764 67.302 -6.840 1.00 16.57 264 GLN B C 1
ATOM 8063 O O . GLN B 1 264 ? 32.856 66.942 -7.313 1.00 16.97 264 GLN B O 1
ATOM 8077 N N . ALA B 1 265 ? 31.695 68.107 -5.782 1.00 13.91 265 ALA B N 1
ATOM 8078 C CA . ALA B 1 265 ? 32.906 68.608 -5.151 1.00 16.29 265 ALA B CA 1
ATOM 8079 C C . ALA B 1 265 ? 33.709 67.471 -4.516 1.00 13.91 265 ALA B C 1
ATOM 8080 O O . ALA B 1 265 ? 34.941 67.475 -4.518 1.00 15.92 265 ALA B O 1
ATOM 8087 N N . LEU B 1 266 ? 33.005 66.498 -3.943 1.00 14.05 266 LEU B N 1
ATOM 8088 C CA . LEU B 1 266 ? 33.676 65.323 -3.403 1.00 12.62 266 LEU B CA 1
ATOM 8089 C C . LEU B 1 266 ? 34.367 64.522 -4.521 1.00 13.56 266 LEU B C 1
ATOM 8090 O O . LEU B 1 266 ? 35.527 64.141 -4.388 1.00 14.28 266 LEU B O 1
ATOM 8106 N N . LEU B 1 267 ? 33.664 64.275 -5.611 1.00 14.89 267 LEU B N 1
ATOM 8107 C CA . LEU B 1 267 ? 34.254 63.533 -6.720 1.00 14.78 267 LEU B CA 1
ATOM 8108 C C . LEU B 1 267 ? 35.446 64.321 -7.282 1.00 19.70 267 LEU B C 1
ATOM 8109 O O . LEU B 1 267 ? 36.483 63.750 -7.632 1.00 18.15 267 LEU B O 1
ATOM 8125 N N . ASP B 1 268 ? 35.303 65.641 -7.369 1.00 18.82 268 ASP B N 1
ATOM 8126 C CA . ASP B 1 268 ? 36.363 66.463 -7.948 1.00 18.31 268 ASP B CA 1
ATOM 8127 C C . ASP B 1 268 ? 37.634 66.428 -7.111 1.00 18.63 268 ASP B C 1
ATOM 8128 O O . ASP B 1 268 ? 38.722 66.732 -7.631 1.00 22.32 268 ASP B O 1
ATOM 8137 N N . SER B 1 269 ? 37.529 66.094 -5.826 1.00 15.14 269 SER B N 1
ATOM 8138 C CA . SER B 1 269 ? 38.708 65.984 -4.961 1.00 17.63 269 SER B CA 1
ATOM 8139 C C . SER B 1 269 ? 39.501 64.699 -5.224 1.00 17.62 269 SER B C 1
ATOM 8140 O O . SER B 1 269 ? 40.615 64.532 -4.699 1.00 21.85 269 SER B O 1
ATOM 8148 N N . MET B 1 270 ? 38.914 63.780 -5.982 1.00 17.04 270 MET B N 1
ATOM 8149 C CA . MET B 1 270 ? 39.559 62.501 -6.247 1.00 18.18 270 MET B CA 1
ATOM 8150 C C . MET B 1 270 ? 40.434 62.600 -7.491 1.00 19.46 270 MET B C 1
ATOM 8151 O O . MET B 1 270 ? 39.966 63.057 -8.525 1.00 21.82 270 MET B O 1
ATOM 8165 N N . PRO B 1 271 ? 41.703 62.163 -7.391 1.00 18.77 271 PRO B N 1
ATOM 8166 C CA . PRO B 1 271 ? 42.556 62.020 -8.580 1.00 21.09 271 PRO B CA 1
ATOM 8167 C C . PRO B 1 271 ? 41.975 61.071 -9.613 1.00 27.10 271 PRO B C 1
ATOM 8168 O O . PRO B 1 271 ? 41.122 60.255 -9.262 1.00 28.00 271 PRO B O 1
#

Foldseek 3Di:
DQLAPAEEEFEVCLWFLNVLLVVLSVVRHYAYEYEYQDPVSVVVSLVVCVVVVRNLRYHYHHDQLLDLVVLLVVLVCCCVRHRAHQEYELEDAAQLFADLVLFDPLSLCQRLSRLAVSVVSSCVNHVVRNLVVLPEHEYEYEAACLLQFDDDSRRVSNNVSSVNRLVVQVVCQVVSVVSNYFYAYEHEDFEFIQSLQRLVRRDPVSPPPGRCNVVSVVSNPDDRDPPGHYSNVSSVQVVVCRVVRPHYDYDDCPCVVSSVVVVVVVVVVDD/DQLAPAEEEFEVCLKFLNVLLVVLSVVSHYAYEYEYQDVVSVVVSLVVCVVVVNNLSYHYHHDQLLDLVSLLVVLVVCCVRPRAHQEYELEDAAQLFADLVLFDPLSLCQLLSRLAVSLVSNCVNRVVRNLVVLPEHEYEYEAACLLQFDDDSRRVSNNVRSVNRLVVQVVCQVVSVVSNYFYAYEHEDFEQIQSLCRLVRRDPVSPPPGRCNVVSVVSNPDDRDPPGHYSNVVSVQVVVCRVVRPHYHYDDCPCVVSSVVVVVVVVVVPD

Sequence (542 aa):
MDIAGTTAFITGGASGIGFGIAQRLLANGARLVLADIRQDHLDEARQFFEERQQGRNVHTIRLDVSDRAQMAEAARECEAVMGGPDILINNAGIDPSGPFKDATYQDWDYGLAINLMGPINGIMAFTPGMRARGRGGHIVNTASLAGLTPMPSFMAIYATAKAAVITLTETIRDSMAEDNIGVTVLMPGPIKSRIHESGQNRPERFRAGSGLAETEQQLAKRVVADNWMEPTEVGDMIVDAIVHNKLYVSTHGNWRETCEARFQALLDSMPMDIAGTTAFITGGASGIGFGIAQRLLANGARLVLADIRQDHLDEARQFFEERQQGRNVHTIRLDVSDRAQMAEAARECEAVMGGPDILINNAGIDPSGPFKDATYQDWDYGLAINLMGPINGIMAFTPGMRARGRGGHIVNTASLAGLTPMPSFMAIYATAKAAVITLTETIRDSMAEDNIGVTVLMPGPIKSRIHESGQNRPERFRAGSGLAETEQQLAKRVVADNWMEPTEVGDMIVDAIVHNKLYVSTHGNWRETCEARFQALLDSMP

B-factor: mean 20.54, std 9.92, range [7.58, 69.18]

CATH classification: 3.40.50.720

Solvent-accessible surface area: 20072 Å² total; per-residue (Å²): 58,109,5,68,66,13,6,0,0,0,3,13,0,3,17,14,27,0,37,0,0,0,40,75,0,29,63,56,35,2,82,0,0,0,0,13,51,26,76,65,7,1,65,84,3,85,106,45,3,99,112,125,147,54,26,163,29,19,44,20,16,149,6,16,11,16,52,66,67,62,0,42,90,1,20,156,65,0,87,79,77,17,26,2,2,10,0,0,0,4,16,23,24,7,27,3,9,5,56,19,121,71,11,44,59,46,0,2,42,0,0,18,16,10,1,4,27,3,4,1,0,0,4,42,24,4,6,79,24,2,34,90,74,62,139,4,2,2,0,0,0,10,2,10,5,13,4,4,9,68,36,66,10,90,68,1,6,38,0,0,0,7,7,0,0,1,7,0,0,18,0,0,86,68,1,0,61,107,45,115,1,11,0,0,0,0,0,11,14,48,14,52,24,73,58,25,32,0,17,108,24,6,10,135,123,16,100,83,56,28,32,2,51,129,21,21,116,115,24,57,161,97,124,46,33,134,133,63,29,86,20,49,89,0,0,61,44,0,14,69,0,0,68,124,67,92,28,27,12,5,3,30,20,107,79,67,111,68,0,70,65,21,5,99,41,0,7,110,27,8,101,68,108,4,63,73,11,4,0,0,0,2,12,0,3,18,12,26,0,35,0,0,0,42,78,0,18,71,53,39,2,96,0,0,0,0,12,50,27,73,66,7,1,55,88,2,92,111,53,3,92,128,130,152,47,25,184,22,15,46,29,18,145,6,16,10,16,52,67,77,75,0,53,117,2,18,188,54,0,92,88,77,12,24,2,2,8,0,0,0,3,16,23,25,7,26,3,7,4,52,19,118,72,10,44,58,45,0,2,41,0,0,20,16,9,2,4,29,3,4,0,0,0,3,39,24,5,7,79,24,2,36,88,63,60,139,9,4,3,0,0,0,9,2,10,4,12,4,4,10,66,44,68,9,79,48,2,6,39,0,0,0,8,7,0,0,1,6,0,0,20,0,0,83,69,1,0,56,106,43,120,1,11,0,0,0,0,0,11,14,46,14,48,26,71,58,28,33,0,19,108,23,7,10,136,121,15,104,84,55,29,33,3,55,119,19,22,110,105,22,58,170,100,120,49,31,133,133,59,28,85,21,51,87,0,0,57,44,0,16,49,0,1,66,114,72,90,29,27,13,6,3,27,23,114,81,70,118,66,0,65,64,20,7,95,42,0,14,98,24,8,100

Secondary structure (DSSP, 8-state):
---TT-EEEEETTTSHHHHHHHHHHHHTT-EEEEEES-HHHHHHHHHHHHHTT-GGGEEEEE--TT-HHHHHHHHHHHHHHH---SEEEE-------S-GGG--HHHHHHHHIIIIIHHHHHHHHHHHHHHHH-S-EEEEEE--GGGTS---GGGHHHHHHHHHHHHHHHHHHHHHHTTTEEEEEEE--SB-SSGGGHHHHS-GGGTTT-S-HHHHHHHTT----TTSBPHHHHHHHHHHHHHHT-SEEES--TTHHHHHHHHHHHHHT--/---TT-EEEEETTTSHHHHHHHHHHHHTT-EEEEEES-HHHHHHHHHHHHHTT-GGGEEEEE--TT-HHHHHHHHHHHHHHH---SEEEE-------S-GGG--HHHHHHHHIIIIIHHHHHHHHHHHHHHHH-S-EEEEEE--GGGTS---GGGHHHHHHHHHHHHHHHHHHHHHHTTTEEEEEEE-SSB-SSGGGHHHHS-GGGTTT-S-HHHHHHHTT----TTSBPHHHHHHHHHHHHHHT-SEEES--TTHHHHHHHHHHHHHT--

Radius of gyration: 23.38 Å; Cα contacts (8 Å, |Δi|>4): 1204; chains: 2; bounding box: 80×53×43 Å

InterPro domains:
  IPR002347 Short-chain dehydrogenase/reductase SDR [PF00106] (7-197)
  IPR002347 Short-chain dehydrogenase/reductase SDR [PR00080] (83-94)
  IPR002347 Short-chain dehydrogenase/reductase SDR [PR00080] (137-145)
  IPR002347 Short-chain dehydrogenase/reductase SDR [PR00080] (158-177)
  IPR002347 Short-chain dehydrogenase/reductase SDR [PR00081] (7-24)
  IPR002347 Short-chain dehydrogenase/reductase SDR [PR00081] (83-94)
  IPR002347 Short-chain dehydrogenase/reductase SDR [PR00081] (131-147)
  IPR002347 Short-chain dehydrogenase/reductase SDR [PR00081] (158-177)
  IPR002347 Short-chain dehydrogenase/reductase SDR [PR00081] (179-196)
  IPR020904 Short-chain dehydrogenase/reductase, conserved site [PS00061] (145-173)
  IPR036291 NAD(P)-binding domain superfamily [SSF51735] (1-250)
  IPR057326 Ketoreductase domain [SM00822] (6-175)

Organism: Sphingobium sp. (strain NBRC 103272 / SYK-6) (NCBI:txid627192)